Protein 3HUL (pdb70)

Nearest PDB structures (foldseek):
  3hul-assembly1_A-2  TM=1.004E+00  e=8.700E-62  Listeria monocytogenes
  3hul-assembly1_B-2  TM=9.872E-01  e=1.565E-53  Listeria monocytogenes
  5wat-assembly1_B  TM=7.865E-01  e=7.030E-22  Corynebacterium glutamicum
  5wat-assembly1_A-4  TM=7.551E-01  e=1.641E-21  Corynebacterium glutamicum
  5was-assembly1_A-2  TM=7.343E-01  e=7.315E-13  Corynebacterium glutamicum

Foldseek 3Di:
DKKKKWFWKFFCQFLLVLFKMFTWPWIKMKDWADFDPFAAEDDDLDDPQDGGCVHLLNVLLCVVPVPFGYTYMYIDGPPRPQALGCPSLRSNLNSVVVNCVRVVVPDDLQVSQFSSCVVVVGRHGNNCRSQFGMKGWDDDPPHIDIDHDHQDFKKKKFGADHAPDDDDDPPVLVVVSVVLVVVLVVCRVVVNLLSNQVSSAHHSVGDCVVCQVVLCVQLVVVPWRHWAARHVRDMIMITGDPVCQVVSLVSVVVVVDRGDIDMMGGTGHHMDIDDDD/DKKKKWFWKFFCLFLLALFKMFTKPWIKMKDWADFDPFAAEDEPQDRGCVRLLNVLLCVVVVPFGHTYMYIDGPDDPQFLGCPSLRSNLNSLVVNCPRVVVPDDLLRSLFSSCVVVVGSHGNNCQSAFGMKGWDDDVPDIDIDHDHFDDWKKKKWTADHDPDDDDDPPVLVVVSVVLVVQLVVCRVVVNLLSNQVSSVVRSVPCQVVLQVQQVVVAWSHWAAGHVRDMIMITGHPVCQVVSLVSVVVVPHHTDIDIMDGTRGHMDMDDD

B-factor: mean 37.07, std 10.97, range [13.6, 67.03]

CATH classification: 3.30.230.10 (+1 more: 3.30.70.890)

Radius of gyration: 27.17 Å; Cα contacts (8 Å, |Δi|>4): 1366; chains: 2; bounding box: 41×70×99 Å

Secondary structure (DSSP, 8-state):
-EEEEEEEEEES-TT-TTTEEEEEEEEEEEEEEEE-SS-EEE----TT--SSTTSHHHHHHHHH-TTPPPEEEEEEE-S-TTSSSSHHHHHHHHHHHHHHHHTT----HHHHHHHHHHHHS-STTHHHHHH-SEEEEEEETTEEEEEEE----EEEEEE-PPP----EEEHHHHHHHHHHHHHHHHHHTTT-HHHHHHHHT-----TTGGGHHHHHHHHHTTT--EEEE-TTSS-EEEEE-GGGHHHHHHHHHTT--SSEEEEEEB-----EEEE--/-EEEEEEEEEE-TGGGTTTEEEEEEEEEEEEEEEE-SS-EEE----SSTTSHHHHHHHHH-TTPPPEEEEEEE-SPTTSSS-HHHHHHHHHHHHHHHHTT----HHHHHHHHHHHHS-STTHHHHHH-SEEEEEEETTEEEEEEE-PPS-EEEEEE-PPP----EEEHHHHHHHHHHHHHHHHHHHTT-HHHHHHHHT------HHHHHHHHHHHT-SEEEESTTSS-EEEEE-GGGHHHHHHHHHTT--S-EEEEE-B--S--EEEE-

Structure (mmCIF, N/CA/C/O backbone):
data_3HUL
#
_entry.id   3HUL
#
_cell.length_a   100.488
_cell.length_b   61.912
_cell.length_c   96.358
_cell.angle_alpha   90.000
_cell.angle_beta   90.000
_cell.angle_gamma   90.000
#
_symmetry.space_group_name_H-M   'P 21 21 2'
#
loop_
_entity.id
_entity.type
_entity.pdbx_description
1 polymer 'Homoserine kinase'
2 non-polymer 'SULFATE ION'
3 water water
#
loop_
_atom_site.group_PDB
_atom_site.id
_atom_site.type_symbol
_atom_site.label_atom_id
_atom_site.label_alt_id
_atom_site.label_comp_id
_atom_site.label_asym_id
_atom_site.label_entity_id
_atom_site.label_seq_id
_atom_site.pdbx_PDB_ins_code
_atom_site.Cartn_x
_atom_site.Cartn_y
_atom_site.Cartn_z
_atom_site.occupancy
_atom_site.B_iso_or_equiv
_atom_site.auth_seq_id
_atom_site.auth_comp_id
_atom_site.auth_asym_id
_atom_site.auth_atom_id
_atom_site.pdbx_PDB_model_num
ATOM 1 N N . SER A 1 2 ? 101.706 8.963 110.234 1.00 42.42 0 SER A N 1
ATOM 2 C CA . SER A 1 2 ? 100.519 8.130 110.609 1.00 42.08 0 SER A CA 1
ATOM 3 C C . SER A 1 2 ? 99.978 7.410 109.373 1.00 41.78 0 SER A C 1
ATOM 4 O O . SER A 1 2 ? 100.347 7.755 108.255 1.00 42.27 0 SER A O 1
ATOM 7 N N . LEU A 1 3 ? 99.115 6.419 109.567 1.00 40.87 1 LEU A N 1
ATOM 8 C CA . LEU A 1 3 ? 98.495 5.732 108.442 1.00 40.64 1 LEU A CA 1
ATOM 9 C C . LEU A 1 3 ? 97.597 6.680 107.651 1.00 40.02 1 LEU A C 1
ATOM 10 O O . LEU A 1 3 ? 96.741 7.371 108.215 1.00 39.96 1 LEU A O 1
ATOM 15 N N . ARG A 1 4 ? 97.836 6.728 106.344 1.00 39.27 2 ARG A N 1
ATOM 16 C CA . ARG A 1 4 ? 97.122 7.621 105.437 1.00 38.77 2 ARG A CA 1
ATOM 17 C C . ARG A 1 4 ? 96.553 6.852 104.250 1.00 37.39 2 ARG A C 1
ATOM 18 O O . ARG A 1 4 ? 97.146 5.886 103.770 1.00 37.28 2 ARG A O 1
ATOM 26 N N . ILE A 1 5 ? 95.406 7.309 103.767 1.00 35.70 3 ILE A N 1
ATOM 27 C CA . ILE A 1 5 ? 94.758 6.721 102.607 1.00 33.50 3 ILE A CA 1
ATOM 28 C C . ILE A 1 5 ? 94.447 7.891 101.720 1.00 32.18 3 ILE A C 1
ATOM 29 O O . ILE A 1 5 ? 93.848 8.848 102.168 1.00 31.51 3 ILE A O 1
ATOM 34 N N . ARG A 1 6 ? 94.884 7.816 100.464 1.00 31.13 4 ARG A N 1
ATOM 35 C CA . ARG A 1 6 ? 94.609 8.856 99.475 1.00 29.59 4 ARG A CA 1
ATOM 36 C C . ARG A 1 6 ? 93.952 8.232 98.246 1.00 28.39 4 ARG A C 1
ATOM 37 O O . ARG A 1 6 ? 94.383 7.182 97.790 1.00 27.78 4 ARG A O 1
ATOM 45 N N . VAL A 1 7 ? 92.893 8.871 97.738 1.00 27.21 5 VAL A N 1
ATOM 46 C CA . VAL A 1 7 ? 92.118 8.357 96.600 1.00 25.32 5 VAL A CA 1
ATOM 47 C C . VAL A 1 7 ? 91.835 9.516 95.674 1.00 24.56 5 VAL A C 1
ATOM 48 O O . VAL A 1 7 ? 91.389 10.566 96.144 1.00 24.68 5 VAL A O 1
ATOM 52 N N . PRO A 1 8 ? 92.089 9.336 94.353 1.00 23.26 6 PRO A N 1
ATOM 53 C CA . PRO A 1 8 ? 91.884 10.421 93.415 1.00 22.74 6 PRO A CA 1
ATOM 54 C C . PRO A 1 8 ? 90.446 10.587 92.871 1.00 23.07 6 PRO A C 1
ATOM 55 O O . PRO A 1 8 ? 89.651 9.633 92.854 1.00 22.08 6 PRO A O 1
ATOM 59 N N . ALA A 1 9 ? 90.146 11.816 92.442 1.00 22.63 7 ALA A N 1
ATOM 60 C CA . ALA A 1 9 ? 88.974 12.143 91.672 1.00 23.34 7 ALA A CA 1
ATOM 61 C C . ALA A 1 9 ? 89.033 11.432 90.325 1.00 23.37 7 ALA A C 1
ATOM 62 O O . ALA A 1 9 ? 90.116 11.057 89.856 1.00 24.66 7 ALA A O 1
ATOM 64 N N . THR A 1 10 ? 87.872 11.254 89.709 1.00 23.11 8 THR A N 1
ATOM 65 C CA . THR A 1 10 ? 87.746 10.569 88.420 1.00 22.82 8 THR A CA 1
ATOM 66 C C . THR A 1 10 ? 86.629 11.198 87.628 1.00 23.03 8 THR A C 1
ATOM 67 O O . THR A 1 10 ? 85.631 11.668 88.193 1.00 23.48 8 THR A O 1
ATOM 71 N N . THR A 1 11 ? 86.785 11.206 86.310 1.00 23.75 9 THR A N 1
ATOM 72 C CA . THR A 1 11 ? 85.714 11.635 85.421 1.00 23.34 9 THR A CA 1
ATOM 73 C C . THR A 1 11 ? 85.318 10.440 84.592 1.00 24.40 9 THR A C 1
ATOM 74 O O . THR A 1 11 ? 86.160 9.825 83.936 1.00 24.05 9 THR A O 1
ATOM 78 N N . ALA A 1 12 ? 84.037 10.105 84.647 1.00 25.65 10 ALA A N 1
ATOM 79 C CA . ALA A 1 12 ? 83.540 8.892 84.039 1.00 27.00 10 ALA A CA 1
ATOM 80 C C . ALA A 1 12 ? 82.672 9.240 82.834 1.00 27.52 10 ALA A C 1
ATOM 81 O O . ALA A 1 12 ? 82.419 10.413 82.574 1.00 26.38 10 ALA A O 1
ATOM 83 N N . ASN A 1 13 ? 82.238 8.217 82.099 1.00 29.15 11 ASN A N 1
ATOM 84 C CA . ASN A 1 13 ? 81.307 8.405 80.997 1.00 31.40 11 ASN A CA 1
ATOM 85 C C . ASN A 1 13 ? 81.997 9.259 79.932 1.00 31.44 11 ASN A C 1
ATOM 86 O O . ASN A 1 13 ? 81.389 10.160 79.350 1.00 31.52 11 ASN A O 1
ATOM 91 N N . LEU A 1 14 ? 83.283 8.974 79.718 1.00 31.69 12 LEU A N 1
ATOM 92 C CA . LEU A 1 14 ? 84.103 9.650 78.716 1.00 32.58 12 LEU A CA 1
ATOM 93 C C . LEU A 1 14 ? 83.544 9.392 77.327 1.00 32.62 12 LEU A C 1
ATOM 94 O O . LEU A 1 14 ? 83.551 8.254 76.852 1.00 33.16 12 LEU A O 1
ATOM 99 N N . GLY A 1 15 ? 83.047 10.449 76.689 1.00 31.71 13 GLY A N 1
ATOM 100 C CA . GLY A 1 15 ? 82.349 10.327 75.422 1.00 30.90 13 GLY A CA 1
ATOM 101 C C . GLY A 1 15 ? 81.162 9.374 75.489 1.00 30.41 13 GLY A C 1
ATOM 102 O O . GLY A 1 15 ? 80.437 9.343 76.490 1.00 29.41 13 GLY A O 1
ATOM 103 N N . PRO A 1 16 ? 80.980 8.555 74.433 1.00 29.83 14 PRO A N 1
ATOM 104 C CA . PRO A 1 16 ? 79.945 7.565 74.511 1.00 29.43 14 PRO A CA 1
ATOM 105 C C . PRO A 1 16 ? 80.417 6.318 75.252 1.00 29.28 14 PRO A C 1
ATOM 106 O O . PRO A 1 16 ? 79.732 5.299 75.201 1.00 30.35 14 PRO A O 1
ATOM 110 N N . GLY A 1 17 ? 81.532 6.403 75.985 1.00 28.51 15 GLY A N 1
ATOM 111 C CA . GLY A 1 17 ? 81.949 5.304 76.877 1.00 28.55 15 GLY A CA 1
ATOM 112 C C . GLY A 1 17 ? 81.112 5.191 78.151 1.00 29.28 15 GLY A C 1
ATOM 113 O O . GLY A 1 17 ? 81.643 5.078 79.265 1.00 28.02 15 GLY A O 1
ATOM 114 N N . PHE A 1 18 ? 79.785 5.201 77.972 1.00 30.01 16 PHE A N 1
ATOM 115 C CA . PHE A 1 18 ? 78.835 5.174 79.076 1.00 29.82 16 PHE A CA 1
ATOM 116 C C . PHE A 1 18 ? 79.006 3.964 79.979 1.00 29.70 16 PHE A C 1
ATOM 117 O O . PHE A 1 18 ? 79.032 2.820 79.501 1.00 30.06 16 PHE A O 1
ATOM 125 N N . ASP A 1 19 ? 79.139 4.212 81.285 1.00 28.55 17 ASP A N 1
ATOM 126 C CA . ASP A 1 19 ? 79.409 3.139 82.252 1.00 28.25 17 ASP A CA 1
ATOM 127 C C . ASP A 1 19 ? 80.647 2.278 81.872 1.00 27.67 17 ASP A C 1
ATOM 128 O O . ASP A 1 19 ? 80.740 1.082 82.226 1.00 27.57 17 ASP A O 1
ATOM 133 N N . SER A 1 20 ? 81.595 2.885 81.160 1.00 26.16 18 SER A N 1
ATOM 134 C CA . SER A 1 20 ? 82.715 2.133 80.640 1.00 25.38 18 SER A CA 1
ATOM 135 C C . SER A 1 20 ? 84.072 2.815 80.801 1.00 24.85 18 SER A C 1
ATOM 136 O O . SER A 1 20 ? 85.000 2.228 81.377 1.00 24.19 18 SER A O 1
ATOM 139 N N . CYS A 1 21 ? 84.200 4.029 80.268 1.00 23.42 19 CYS A N 1
ATOM 140 C CA . CYS A 1 21 ? 85.484 4.714 80.261 1.00 23.77 19 CYS A CA 1
ATOM 141 C C . CYS A 1 21 ? 85.553 5.803 81.338 1.00 22.93 19 CYS A C 1
ATOM 142 O O . CYS A 1 21 ? 84.608 6.593 81.528 1.00 22.06 19 CYS A O 1
ATOM 145 N N . GLY A 1 22 ? 86.692 5.861 82.013 1.00 22.18 20 GLY A N 1
ATOM 146 C CA . GLY A 1 22 ? 86.899 6.862 83.033 1.00 21.60 20 GLY A CA 1
ATOM 147 C C . GLY A 1 22 ? 88.366 7.073 83.282 1.00 21.59 20 GLY A C 1
ATOM 148 O O . GLY A 1 22 ? 89.200 6.244 82.894 1.00 21.33 20 GLY A O 1
ATOM 149 N N . LEU A 1 23 ? 88.671 8.150 83.993 1.00 21.15 21 LEU A N 1
ATOM 150 C CA . LEU A 1 23 ? 90.013 8.716 84.015 1.00 22.71 21 LEU A CA 1
ATOM 151 C C . LEU A 1 23 ? 90.230 9.358 85.376 1.00 22.11 21 LEU A C 1
ATOM 152 O O . LEU A 1 23 ? 89.383 10.148 85.817 1.00 22.75 21 LEU A O 1
ATOM 157 N N . ALA A 1 24 ? 91.328 8.993 86.042 1.00 21.70 22 ALA A N 1
ATOM 158 C CA . ALA A 1 24 ? 91.670 9.537 87.354 1.00 22.18 22 ALA A CA 1
ATOM 159 C C . ALA A 1 24 ? 92.299 10.905 87.179 1.00 22.66 22 ALA A C 1
ATOM 160 O O . ALA A 1 24 ? 93.013 11.131 86.211 1.00 22.89 22 ALA A O 1
ATOM 162 N N . LEU A 1 25 ? 92.037 11.796 88.130 1.00 23.16 23 LEU A N 1
ATOM 163 C CA . LEU A 1 25 ? 92.452 13.206 88.057 1.00 24.01 23 LEU A CA 1
ATOM 164 C C . LEU A 1 25 ? 93.155 13.671 89.342 1.00 24.63 23 LEU A C 1
ATOM 165 O O . LEU A 1 25 ? 92.982 13.060 90.394 1.00 24.46 23 LEU A O 1
ATOM 170 N N . THR A 1 26 ? 93.944 14.745 89.243 1.00 25.50 24 THR A N 1
ATOM 171 C CA . THR A 1 26 ? 94.752 15.229 90.367 1.00 26.14 24 THR A CA 1
ATOM 172 C C . THR A 1 26 ? 93.935 16.074 91.370 1.00 27.34 24 THR A C 1
ATOM 173 O O . THR A 1 26 ? 94.241 17.240 91.598 1.00 28.50 24 THR A O 1
ATOM 177 N N . LEU A 1 27 ? 92.864 15.497 91.917 1.00 28.09 25 LEU A N 1
ATOM 178 C CA . LEU A 1 27 ? 92.198 16.044 93.103 1.00 28.80 25 LEU A CA 1
ATOM 179 C C . LEU A 1 27 ? 92.036 14.841 94.004 1.00 28.41 25 LEU A C 1
ATOM 180 O O . LEU A 1 27 ? 91.911 13.722 93.495 1.00 28.01 25 LEU A O 1
ATOM 185 N N . TYR A 1 28 ? 92.079 15.058 95.312 1.00 28.30 26 TYR A N 1
ATOM 186 C CA . TYR A 1 28 ? 92.216 13.947 96.264 1.00 29.63 26 TYR A CA 1
ATOM 187 C C . TYR A 1 28 ? 91.291 13.978 97.454 1.00 29.92 26 TYR A C 1
ATOM 188 O O . TYR A 1 28 ? 90.927 15.037 97.949 1.00 30.49 26 TYR A O 1
ATOM 197 N N . LEU A 1 29 ? 90.901 12.780 97.858 1.00 30.98 27 LEU A N 1
ATOM 198 C CA . LEU A 1 29 ? 90.291 12.513 99.129 1.00 32.28 27 LEU A CA 1
ATOM 199 C C . LEU A 1 29 ? 91.416 11.885 99.906 1.00 33.01 27 LEU A C 1
ATOM 200 O O . LEU A 1 29 ? 91.980 10.863 99.478 1.00 32.95 27 LEU A O 1
ATOM 205 N N . THR A 1 30 ? 91.786 12.546 101.005 1.00 34.07 28 THR A N 1
ATOM 206 C CA . THR A 1 30 ? 92.840 12.083 101.900 1.00 35.70 28 THR A CA 1
ATOM 207 C C . THR A 1 30 ? 92.317 11.784 103.320 1.00 36.66 28 THR A C 1
ATOM 208 O O . THR A 1 30 ? 91.785 12.672 104.003 1.00 36.26 28 THR A O 1
ATOM 212 N N . LEU A 1 31 ? 92.498 10.541 103.752 1.00 37.52 29 LEU A N 1
ATOM 213 C CA . LEU A 1 31 ? 92.189 10.139 105.123 1.00 39.43 29 LEU A CA 1
ATOM 214 C C . LEU A 1 31 ? 93.444 9.945 105.950 1.00 40.62 29 LEU A C 1
ATOM 215 O O . LEU A 1 31 ? 94.404 9.312 105.496 1.00 40.87 29 LEU A O 1
ATOM 220 N N . ASP A 1 32 ? 93.405 10.457 107.179 1.00 42.27 30 ASP A N 1
ATOM 221 C CA . ASP A 1 32 ? 94.473 10.284 108.171 1.00 43.58 30 ASP A CA 1
ATOM 222 C C . ASP A 1 32 ? 93.877 9.497 109.350 1.00 43.81 30 ASP A C 1
ATOM 223 O O . ASP A 1 32 ? 93.074 10.035 110.104 1.00 43.95 30 ASP A O 1
ATOM 228 N N . ILE A 1 33 ? 94.254 8.226 109.486 1.00 44.34 31 ILE A N 1
ATOM 229 C CA . ILE A 1 33 ? 93.668 7.323 110.484 1.00 45.23 31 ILE A CA 1
ATOM 230 C C . ILE A 1 33 ? 94.312 7.414 111.876 1.00 46.20 31 ILE A C 1
ATOM 231 O O . ILE A 1 33 ? 95.520 7.147 112.047 1.00 45.92 31 ILE A O 1
ATOM 236 N N . GLY A 1 34 ? 93.490 7.786 112.860 1.00 47.10 32 GLY A N 1
ATOM 237 C CA . GLY A 1 34 ? 93.941 7.958 114.250 1.00 47.99 32 GLY A CA 1
ATOM 238 C C . GLY A 1 34 ? 93.672 6.780 115.177 1.00 48.70 32 GLY A C 1
ATOM 239 O O . GLY A 1 34 ? 93.488 5.635 114.734 1.00 48.48 32 GLY A O 1
ATOM 240 N N . ALA A 1 35 ? 93.632 7.077 116.475 1.00 49.46 33 ALA A N 1
ATOM 241 C CA . ALA A 1 35 ? 93.543 6.050 117.515 1.00 50.08 33 ALA A CA 1
ATOM 242 C C . ALA A 1 35 ? 92.218 5.287 117.508 1.00 50.29 33 ALA A C 1
ATOM 243 O O . ALA A 1 35 ? 91.188 5.826 117.113 1.00 50.27 33 ALA A O 1
ATOM 245 N N . GLU A 1 36 ? 92.270 4.030 117.950 1.00 51.00 34 GLU A N 1
ATOM 246 C CA . GLU A 1 36 ? 91.083 3.225 118.202 1.00 51.96 34 GLU A CA 1
ATOM 247 C C . GLU A 1 36 ? 90.220 3.973 119.227 1.00 52.33 34 GLU A C 1
ATOM 248 O O . GLU A 1 36 ? 90.748 4.769 120.007 1.00 52.35 34 GLU A O 1
ATOM 254 N N . ALA A 1 37 ? 88.902 3.759 119.197 1.00 52.80 35 ALA A N 1
ATOM 255 C CA . ALA A 1 37 ? 87.970 4.533 120.045 1.00 53.13 35 ALA A CA 1
ATOM 256 C C . ALA A 1 37 ? 86.613 3.864 120.300 1.00 53.33 35 ALA A C 1
ATOM 257 O O . ALA A 1 37 ? 86.354 2.745 119.823 1.00 53.10 35 ALA A O 1
ATOM 259 N N . ASP A 1 38 ? 85.765 4.562 121.067 1.00 53.52 36 ASP A N 1
ATOM 260 C CA . ASP A 1 38 ? 84.438 4.065 121.466 1.00 53.65 36 ASP A CA 1
ATOM 261 C C . ASP A 1 38 ? 83.481 4.014 120.284 1.00 52.83 36 ASP A C 1
ATOM 262 O O . ASP A 1 38 ? 82.562 3.193 120.243 1.00 52.35 36 ASP A O 1
ATOM 267 N N . SER A 1 39 ? 83.714 4.919 119.338 1.00 52.38 37 SER A N 1
ATOM 268 C CA . SER A 1 39 ? 82.887 5.070 118.142 1.00 51.68 37 SER A CA 1
ATOM 269 C C . SER A 1 39 ? 83.680 5.802 117.057 1.00 50.83 37 SER A C 1
ATOM 270 O O . SER A 1 39 ? 84.753 6.358 117.314 1.00 50.53 37 SER A O 1
ATOM 273 N N . TRP A 1 40 ? 83.131 5.798 115.844 1.00 49.95 38 TRP A N 1
ATOM 274 C CA . TRP A 1 40 ? 83.760 6.430 114.702 1.00 48.48 38 TRP A CA 1
ATOM 275 C C . TRP A 1 40 ? 83.539 7.927 114.739 1.00 48.79 38 TRP A C 1
ATOM 276 O O . TRP A 1 40 ? 82.441 8.380 114.995 1.00 48.79 38 TRP A O 1
ATOM 287 N N . TYR A 1 41 ? 84.592 8.694 114.496 1.00 49.43 39 TYR A N 1
ATOM 288 C CA . TYR A 1 41 ? 84.445 10.111 114.195 1.00 50.08 39 TYR A CA 1
ATOM 289 C C . TYR A 1 41 ? 85.378 10.458 113.046 1.00 50.91 39 TYR A C 1
ATOM 290 O O . TYR A 1 41 ? 86.509 9.968 112.991 1.00 50.98 39 TYR A O 1
ATOM 299 N N . ILE A 1 42 ? 84.896 11.294 112.128 1.00 51.56 40 ILE A N 1
ATOM 300 C CA . ILE A 1 42 ? 85.740 11.878 111.094 1.00 51.98 40 ILE A CA 1
ATOM 301 C C . ILE A 1 42 ? 85.740 13.372 111.292 1.00 52.68 40 ILE A C 1
ATOM 302 O O . ILE A 1 42 ? 84.686 14.003 111.227 1.00 53.01 40 ILE A O 1
ATOM 307 N N . GLU A 1 43 ? 86.917 13.941 111.524 1.00 53.48 41 GLU A N 1
ATOM 308 C CA . GLU A 1 43 ? 87.061 15.383 111.538 1.00 54.48 41 GLU A CA 1
ATOM 309 C C . GLU A 1 43 ? 87.201 15.849 110.104 1.00 54.64 41 GLU A C 1
ATOM 310 O O . GLU A 1 43 ? 87.982 15.273 109.335 1.00 54.52 41 GLU A O 1
ATOM 316 N N . HIS A 1 44 ? 86.436 16.879 109.749 1.00 54.95 42 HIS A N 1
ATOM 317 C CA . HIS A 1 44 ? 86.499 17.493 108.427 1.00 55.43 42 HIS A CA 1
ATOM 318 C C . HIS A 1 44 ? 85.752 18.807 108.394 1.00 56.40 42 HIS A C 1
ATOM 319 O O . HIS A 1 44 ? 84.888 19.051 109.235 1.00 56.50 42 HIS A O 1
ATOM 326 N N . ASN A 1 45 ? 86.078 19.632 107.403 1.00 57.41 43 ASN A N 1
ATOM 327 C CA . ASN A 1 45 ? 85.343 20.864 107.129 1.00 58.89 43 ASN A CA 1
ATOM 328 C C . ASN A 1 45 ? 84.833 20.931 105.672 1.00 59.33 43 ASN A C 1
ATOM 329 O O . ASN A 1 45 ? 84.910 21.977 105.028 1.00 59.22 43 ASN A O 1
ATOM 334 N N . ILE A 1 46 ? 84.307 19.814 105.162 1.00 59.96 44 ILE A N 1
ATOM 335 C CA . ILE A 1 46 ? 83.858 19.738 103.754 1.00 60.60 44 ILE A CA 1
ATOM 336 C C . ILE A 1 46 ? 82.518 20.460 103.524 1.00 60.90 44 ILE A C 1
ATOM 337 O O . ILE A 1 46 ? 82.212 20.876 102.397 1.00 61.07 44 ILE A O 1
ATOM 342 N N . GLY A 1 47 ? 81.732 20.615 104.591 1.00 60.75 45 GLY A N 1
ATOM 343 C CA . GLY A 1 47 ? 80.448 21.299 104.498 1.00 60.61 45 GLY A CA 1
ATOM 344 C C . GLY A 1 47 ? 79.355 20.367 104.021 1.00 60.47 45 GLY A C 1
ATOM 345 O O . GLY A 1 47 ? 79.519 19.146 104.034 1.00 60.63 45 GLY A O 1
ATOM 346 N N . GLY A 1 48 ? 78.227 20.946 103.616 1.00 60.23 46 GLY A N 1
ATOM 347 C CA . GLY A 1 48 ? 77.086 20.168 103.140 1.00 59.50 46 GLY A CA 1
ATOM 348 C C . GLY A 1 48 ? 76.595 19.199 104.197 1.00 58.94 46 GLY A C 1
ATOM 349 O O . GLY A 1 48 ? 76.859 19.367 105.400 1.00 59.34 46 GLY A O 1
ATOM 350 N N . GLY A 1 49 ? 75.884 18.173 103.755 1.00 58.02 47 GLY A N 1
ATOM 351 C CA . GLY A 1 49 ? 75.386 17.175 104.682 1.00 56.95 47 GLY A CA 1
ATOM 352 C C . GLY A 1 49 ? 76.297 15.971 104.775 1.00 55.96 47 GLY A C 1
ATOM 353 O O . GLY A 1 49 ? 75.802 14.840 104.835 1.00 56.45 47 GLY A O 1
ATOM 354 N N . ILE A 1 50 ? 77.615 16.204 104.775 1.00 54.53 48 ILE A N 1
ATOM 355 C CA . ILE A 1 50 ? 78.610 15.118 104.900 1.00 53.31 48 ILE A CA 1
ATOM 356 C C . ILE A 1 50 ? 78.836 14.742 106.381 1.00 52.42 48 ILE A C 1
ATOM 357 O O . ILE A 1 50 ? 79.530 15.464 107.101 1.00 52.29 48 ILE A O 1
ATOM 362 N N . PRO A 1 51 ? 78.266 13.607 106.829 1.00 51.55 49 PRO A N 1
ATOM 363 C CA . PRO A 1 51 ? 78.271 13.247 108.255 1.00 51.05 49 PRO A CA 1
ATOM 364 C C . PRO A 1 51 ? 79.678 13.001 108.816 1.00 50.71 49 PRO A C 1
ATOM 365 O O . PRO A 1 51 ? 80.629 12.779 108.045 1.00 50.26 49 PRO A O 1
ATOM 369 N N . HIS A 1 52 ? 79.798 13.055 110.147 1.00 49.95 50 HIS A N 1
ATOM 370 C CA . HIS A 1 52 ? 81.072 12.881 110.833 1.00 49.54 50 HIS A CA 1
ATOM 371 C C . HIS A 1 52 ? 81.107 11.572 111.619 1.00 49.60 50 HIS A C 1
ATOM 372 O O . HIS A 1 52 ? 82.027 11.337 112.410 1.00 49.72 50 HIS A O 1
ATOM 379 N N . ASP A 1 53 ? 80.119 10.715 111.401 1.00 49.37 51 ASP A N 1
ATOM 380 C CA . ASP A 1 53 ? 80.003 9.506 112.193 1.00 49.41 51 ASP A CA 1
ATOM 381 C C . ASP A 1 53 ? 79.868 8.280 111.308 1.00 49.02 51 ASP A C 1
ATOM 382 O O . ASP A 1 53 ? 80.090 8.353 110.102 1.00 49.45 51 ASP A O 1
ATOM 387 N N . GLU A 1 54 ? 79.459 7.169 111.907 1.00 48.50 52 GLU A N 1
ATOM 388 C CA . GLU A 1 54 ? 79.325 5.897 111.209 1.00 48.34 52 GLU A CA 1
ATOM 389 C C . GLU A 1 54 ? 78.441 5.915 109.950 1.00 47.44 52 GLU A C 1
ATOM 390 O O . GLU A 1 54 ? 78.426 4.930 109.206 1.00 47.36 52 GLU A O 1
ATOM 396 N N . THR A 1 55 ? 77.691 6.997 109.734 1.00 46.56 53 THR A N 1
ATOM 397 C CA . THR A 1 55 ? 76.789 7.086 108.573 1.00 45.59 53 THR A CA 1
ATOM 398 C C . THR A 1 55 ? 77.488 7.683 107.349 1.00 44.66 53 THR A C 1
ATOM 399 O O . THR A 1 55 ? 77.026 7.500 106.221 1.00 44.85 53 THR A O 1
ATOM 403 N N . ASN A 1 56 ? 78.606 8.379 107.570 1.00 42.91 54 ASN A N 1
ATOM 404 C CA . ASN A 1 56 ? 79.485 8.748 106.471 1.00 40.82 54 ASN A CA 1
ATOM 405 C C . ASN A 1 56 ? 79.741 7.541 105.574 1.00 39.63 54 ASN A C 1
ATOM 406 O O . ASN A 1 56 ? 80.002 6.425 106.063 1.00 39.41 54 ASN A O 1
ATOM 411 N N . VAL A 1 57 ? 79.645 7.782 104.264 1.00 37.99 55 VAL A N 1
ATOM 412 C CA . VAL A 1 57 ? 79.803 6.756 103.226 1.00 37.12 55 VAL A CA 1
ATOM 413 C C . VAL A 1 57 ? 81.055 5.871 103.436 1.00 36.09 55 VAL A C 1
ATOM 414 O O . VAL A 1 57 ? 80.976 4.637 103.382 1.00 35.47 55 VAL A O 1
ATOM 418 N N . ILE A 1 58 ? 82.189 6.517 103.705 1.00 35.85 56 ILE A N 1
ATOM 419 C CA . ILE A 1 58 ? 83.465 5.837 103.960 1.00 35.90 56 ILE A CA 1
ATOM 420 C C . ILE A 1 58 ? 83.330 4.776 105.042 1.00 36.39 56 ILE A C 1
ATOM 421 O O . ILE A 1 58 ? 83.695 3.616 104.842 1.00 36.43 56 ILE A O 1
ATOM 426 N N . ILE A 1 59 ? 82.764 5.171 106.177 1.00 37.04 57 ILE A N 1
ATOM 427 C CA . ILE A 1 59 ? 82.596 4.260 107.320 1.00 37.58 57 ILE A CA 1
ATOM 428 C C . ILE A 1 59 ? 81.569 3.148 107.066 1.00 37.24 57 ILE A C 1
ATOM 429 O O . ILE A 1 59 ? 81.850 1.969 107.347 1.00 37.74 57 ILE A O 1
ATOM 434 N N . GLU A 1 60 ? 80.401 3.488 106.506 1.00 37.29 58 GLU A N 1
ATOM 435 C CA . GLU A 1 60 ? 79.393 2.458 106.156 1.00 36.66 58 GLU A CA 1
ATOM 436 C C . GLU A 1 60 ? 79.972 1.460 105.178 1.00 35.86 58 GLU A C 1
ATOM 437 O O . GLU A 1 60 ? 79.693 0.243 105.267 1.00 35.94 58 GLU A O 1
ATOM 443 N N . THR A 1 61 ? 80.760 1.964 104.216 1.00 34.49 59 THR A N 1
ATOM 444 C CA . THR A 1 61 ? 81.386 1.072 103.246 1.00 32.96 59 THR A CA 1
ATOM 445 C C . THR A 1 61 ? 82.355 0.182 104.017 1.00 32.45 59 THR A C 1
ATOM 446 O O . THR A 1 61 ? 82.346 -1.030 103.857 1.00 31.80 59 THR A O 1
ATOM 450 N N . ALA A 1 62 ? 83.205 0.791 104.829 1.00 32.46 60 ALA A N 1
ATOM 451 C CA . ALA A 1 62 ? 84.173 0.012 105.615 1.00 33.90 60 ALA A CA 1
ATOM 452 C C . ALA A 1 62 ? 83.466 -1.078 106.446 1.00 34.38 60 ALA A C 1
ATOM 453 O O . ALA A 1 62 ? 83.801 -2.271 106.328 1.00 34.83 60 ALA A O 1
ATOM 455 N N . LEU A 1 63 ? 82.441 -0.689 107.212 1.00 35.11 61 LEU A N 1
ATOM 456 C CA . LEU A 1 63 ? 81.703 -1.668 108.057 1.00 36.04 61 LEU A CA 1
ATOM 457 C C . LEU A 1 63 ? 80.995 -2.742 107.265 1.00 36.79 61 LEU A C 1
ATOM 458 O O . LEU A 1 63 ? 80.780 -3.850 107.763 1.00 37.06 61 LEU A O 1
ATOM 463 N N . ASN A 1 64 ? 80.671 -2.442 106.013 1.00 37.97 62 ASN A N 1
ATOM 464 C CA . ASN A 1 64 ? 80.031 -3.429 105.150 1.00 38.53 62 ASN A CA 1
ATOM 465 C C . ASN A 1 64 ? 80.977 -4.533 104.735 1.00 38.82 62 ASN A C 1
ATOM 466 O O . ASN A 1 64 ? 80.537 -5.656 104.484 1.00 39.03 62 ASN A O 1
ATOM 471 N N . LEU A 1 65 ? 82.274 -4.221 104.638 1.00 39.26 63 LEU A N 1
ATOM 472 C CA . LEU A 1 65 ? 83.290 -5.252 104.344 1.00 39.45 63 LEU A CA 1
ATOM 473 C C . LEU A 1 65 ? 83.831 -5.897 105.615 1.00 39.38 63 LEU A C 1
ATOM 474 O O . LEU A 1 65 ? 84.240 -7.070 105.605 1.00 39.40 63 LEU A O 1
ATOM 479 N N . ALA A 1 66 ? 83.881 -5.109 106.688 1.00 39.12 64 ALA A N 1
ATOM 480 C CA . ALA A 1 66 ? 84.426 -5.572 107.962 1.00 39.61 64 ALA A CA 1
ATOM 481 C C . ALA A 1 66 ? 83.519 -5.097 109.105 1.00 39.49 64 ALA A C 1
ATOM 482 O O . ALA A 1 66 ? 83.772 -4.044 109.703 1.00 38.93 64 ALA A O 1
ATOM 484 N N . PRO A 1 67 ? 82.439 -5.862 109.383 1.00 39.60 65 PRO A N 1
ATOM 485 C CA . PRO A 1 67 ? 81.423 -5.424 110.346 1.00 40.78 65 PRO A CA 1
ATOM 486 C C . PRO A 1 67 ? 82.012 -5.310 111.745 1.00 41.64 65 PRO A C 1
ATOM 487 O O . PRO A 1 67 ? 81.655 -4.402 112.495 1.00 41.79 65 PRO A O 1
ATOM 491 N N . ASN A 1 68 ? 82.957 -6.200 112.036 1.00 42.70 66 ASN A N 1
ATOM 492 C CA . ASN A 1 68 ? 83.523 -6.373 113.362 1.00 44.30 66 ASN A CA 1
ATOM 493 C C . ASN A 1 68 ? 84.769 -5.515 113.611 1.00 44.55 66 ASN A C 1
ATOM 494 O O . ASN A 1 68 ? 85.448 -5.704 114.617 1.00 45.23 66 ASN A O 1
ATOM 499 N N . LEU A 1 69 ? 85.058 -4.581 112.698 1.00 44.45 67 LEU A N 1
ATOM 500 C CA . LEU A 1 69 ? 86.086 -3.546 112.902 1.00 44.30 67 LEU A CA 1
ATOM 501 C C . LEU A 1 69 ? 85.928 -2.803 114.229 1.00 44.77 67 LEU A C 1
ATOM 502 O O . LEU A 1 69 ? 84.807 -2.508 114.649 1.00 44.94 67 LEU A O 1
ATOM 507 N N . THR A 1 70 ? 87.059 -2.515 114.875 1.00 44.78 68 THR A N 1
ATOM 508 C CA . THR A 1 70 ? 87.133 -1.576 115.996 1.00 44.89 68 THR A CA 1
ATOM 509 C C . THR A 1 70 ? 87.088 -0.186 115.397 1.00 44.66 68 THR A C 1
ATOM 510 O O . THR A 1 70 ? 87.839 0.083 114.466 1.00 44.97 68 THR A O 1
ATOM 514 N N . PRO A 1 71 ? 86.218 0.699 115.924 1.00 44.83 69 PRO A N 1
ATOM 515 C CA . PRO A 1 71 ? 86.130 2.104 115.523 1.00 44.44 69 PRO A CA 1
ATOM 516 C C . PRO A 1 71 ? 87.427 2.870 115.667 1.00 44.18 69 PRO A C 1
ATOM 517 O O . PRO A 1 71 ? 88.298 2.475 116.423 1.00 44.40 69 PRO A O 1
ATOM 521 N N . HIS A 1 72 ? 87.528 3.974 114.933 1.00 44.17 70 HIS A N 1
ATOM 522 C CA . HIS A 1 72 ? 88.663 4.890 115.001 1.00 43.58 70 HIS A CA 1
ATOM 523 C C . HIS A 1 72 ? 88.176 6.316 114.850 1.00 43.86 70 HIS A C 1
ATOM 524 O O . HIS A 1 72 ? 87.063 6.535 114.393 1.00 43.64 70 HIS A O 1
ATOM 531 N N . HIS A 1 73 ? 89.013 7.266 115.254 1.00 44.76 71 HIS A N 1
ATOM 532 C CA . HIS A 1 73 ? 88.880 8.667 114.870 1.00 46.26 71 HIS A CA 1
ATOM 533 C C . HIS A 1 73 ? 89.726 8.846 113.613 1.00 46.46 71 HIS A C 1
ATOM 534 O O . HIS A 1 73 ? 90.752 8.174 113.460 1.00 46.53 71 HIS A O 1
ATOM 541 N N . LEU A 1 74 ? 89.299 9.743 112.724 1.00 46.59 72 LEU A N 1
ATOM 542 C CA . LEU A 1 74 ? 89.956 9.953 111.417 1.00 46.51 72 LEU A CA 1
ATOM 543 C C . LEU A 1 74 ? 89.926 11.420 111.091 1.00 46.04 72 LEU A C 1
ATOM 544 O O . LEU A 1 74 ? 89.078 12.142 111.602 1.00 46.37 72 LEU A O 1
ATOM 549 N N . VAL A 1 75 ? 90.863 11.856 110.256 1.00 45.69 73 VAL A N 1
ATOM 550 C CA . VAL A 1 75 ? 90.896 13.219 109.733 1.00 45.34 73 VAL A CA 1
ATOM 551 C C . VAL A 1 75 ? 90.840 13.128 108.209 1.00 45.30 73 VAL A C 1
ATOM 552 O O . VAL A 1 75 ? 91.576 12.340 107.607 1.00 45.13 73 VAL A O 1
ATOM 556 N N . MET A 1 76 ? 89.983 13.957 107.605 1.00 45.50 74 MET A N 1
ATOM 557 C CA . MET A 1 76 ? 89.673 13.918 106.171 1.00 45.25 74 MET A CA 1
ATOM 558 C C . MET A 1 76 ? 89.981 15.253 105.510 1.00 45.45 74 MET A C 1
ATOM 559 O O . MET A 1 76 ? 89.457 16.284 105.927 1.00 45.85 74 MET A O 1
ATOM 564 N N . THR A 1 77 ? 90.837 15.227 104.488 1.00 45.21 75 THR A N 1
ATOM 565 C CA . THR A 1 77 ? 91.032 16.354 103.573 1.00 45.09 75 THR A CA 1
ATOM 566 C C . THR A 1 77 ? 90.441 15.896 102.239 1.00 44.24 75 THR A C 1
ATOM 567 O O . THR A 1 77 ? 90.653 14.756 101.816 1.00 44.16 75 THR A O 1
ATOM 571 N N . CYS A 1 78 ? 89.677 16.764 101.593 1.00 43.39 76 CYS A N 1
ATOM 572 C CA . CYS A 1 78 ? 89.083 16.427 100.310 1.00 42.85 76 CYS A CA 1
ATOM 573 C C . CYS A 1 78 ? 88.829 17.673 99.507 1.00 42.45 76 CYS A C 1
ATOM 574 O O . CYS A 1 78 ? 87.997 18.499 99.883 1.00 42.32 76 CYS A O 1
ATOM 577 N N . ASP A 1 79 ? 89.561 17.806 98.402 1.00 41.93 77 ASP A N 1
ATOM 578 C CA . ASP A 1 79 ? 89.350 18.910 97.472 1.00 41.35 77 ASP A CA 1
ATOM 579 C C . ASP A 1 79 ? 88.633 18.468 96.188 1.00 40.42 77 ASP A C 1
ATOM 580 O O . ASP A 1 79 ? 88.625 19.183 95.193 1.00 40.66 77 ASP A O 1
ATOM 585 N N . ILE A 1 80 ? 88.031 17.282 96.241 1.00 39.35 78 ILE A N 1
ATOM 586 C CA . ILE A 1 80 ? 87.051 16.840 95.248 1.00 38.49 78 ILE A CA 1
ATOM 587 C C . ILE A 1 80 ? 85.672 17.328 95.717 1.00 38.37 78 ILE A C 1
ATOM 588 O O . ILE A 1 80 ? 85.114 16.761 96.650 1.00 38.68 78 ILE A O 1
ATOM 593 N N . PRO A 1 81 ? 85.110 18.364 95.069 1.00 38.04 79 PRO A N 1
ATOM 594 C CA . PRO A 1 81 ? 83.797 18.848 95.495 1.00 37.65 79 PRO A CA 1
ATOM 595 C C . PRO A 1 81 ? 82.728 17.768 95.363 1.00 37.61 79 PRO A C 1
ATOM 596 O O . PRO A 1 81 ? 82.687 17.064 94.330 1.00 37.65 79 PRO A O 1
ATOM 600 N N . PRO A 1 82 ? 81.882 17.619 96.407 1.00 37.07 80 PRO A N 1
ATOM 601 C CA . PRO A 1 82 ? 80.823 16.629 96.427 1.00 36.44 80 PRO A CA 1
ATOM 602 C C . PRO A 1 82 ? 79.804 16.913 95.351 1.00 36.38 80 PRO A C 1
ATOM 603 O O . PRO A 1 82 ? 79.546 18.091 95.022 1.00 36.81 80 PRO A O 1
ATOM 607 N N . ALA A 1 83 ? 79.235 15.832 94.820 1.00 35.38 81 ALA A N 1
ATOM 608 C CA . ALA A 1 83 ? 78.214 15.880 93.790 1.00 34.34 81 ALA A CA 1
ATOM 609 C C . ALA A 1 83 ? 78.531 16.871 92.653 1.00 33.49 81 ALA A C 1
ATOM 610 O O . ALA A 1 83 ? 77.661 17.603 92.192 1.00 32.71 81 ALA A O 1
ATOM 612 N N . ARG A 1 84 ? 79.774 16.864 92.173 1.00 33.08 82 ARG A N 1
ATOM 613 C CA . ARG A 1 84 ? 80.145 17.768 91.080 1.00 31.80 82 ARG A CA 1
ATOM 614 C C . ARG A 1 84 ? 80.557 17.071 89.765 1.00 31.14 82 ARG A C 1
ATOM 615 O O . ARG A 1 84 ? 80.979 17.731 88.823 1.00 30.53 82 ARG A O 1
ATOM 623 N N . GLY A 1 85 ? 80.389 15.751 89.695 1.00 30.59 83 GLY A N 1
ATOM 624 C CA . GLY A 1 85 ? 80.705 14.973 88.481 1.00 28.97 83 GLY A CA 1
ATOM 625 C C . GLY A 1 85 ? 82.173 14.549 88.399 1.00 28.39 83 GLY A C 1
ATOM 626 O O . GLY A 1 85 ? 82.634 14.079 87.348 1.00 27.89 83 GLY A O 1
ATOM 627 N N . LEU A 1 86 ? 82.898 14.722 89.503 1.00 26.98 84 LEU A N 1
ATOM 628 C CA . LEU A 1 86 ? 84.318 14.380 89.588 1.00 26.69 84 LEU A CA 1
ATOM 629 C C . LEU A 1 86 ? 84.623 13.188 90.511 1.00 26.22 84 LEU A C 1
ATOM 630 O O . LEU A 1 86 ? 85.753 13.008 90.949 1.00 25.84 84 LEU A O 1
ATOM 635 N N . GLY A 1 87 ? 83.621 12.352 90.767 1.00 25.71 85 GLY A N 1
ATOM 636 C CA . GLY A 1 87 ? 83.850 11.101 91.437 1.00 25.96 85 GLY A CA 1
ATOM 637 C C . GLY A 1 87 ? 84.171 11.253 92.914 1.00 27.35 85 GLY A C 1
ATOM 638 O O . GLY A 1 87 ? 85.006 10.518 93.450 1.00 26.07 85 GLY A O 1
ATOM 639 N N . SER A 1 88 ? 83.496 12.205 93.561 1.00 28.39 86 SER A N 1
ATOM 640 C CA . SER A 1 88 ? 83.579 12.404 95.001 1.00 30.46 86 SER A CA 1
ATOM 641 C C . SER A 1 88 ? 82.980 11.212 95.721 1.00 30.82 86 SER A C 1
ATOM 642 O O . SER A 1 88 ? 83.593 10.600 96.611 1.00 30.99 86 SER A O 1
ATOM 645 N N . SER A 1 89 ? 81.758 10.883 95.332 1.00 31.18 87 SER A N 1
ATOM 646 C CA . SER A 1 89 ? 81.089 9.734 95.895 1.00 31.18 87 SER A CA 1
ATOM 647 C C . SER A 1 89 ? 81.945 8.470 95.729 1.00 29.87 87 SER A C 1
ATOM 648 O O . SER A 1 89 ? 82.116 7.665 96.669 1.00 29.43 87 SER A O 1
ATOM 651 N N . SER A 1 90 ? 82.504 8.292 94.542 1.00 28.83 88 SER A N 1
ATOM 652 C CA . SER A 1 90 ? 83.208 7.042 94.263 1.00 28.03 88 SER A CA 1
ATOM 653 C C . SER A 1 90 ? 84.545 6.997 95.003 1.00 26.67 88 SER A C 1
ATOM 654 O O . SER A 1 90 ? 84.994 5.931 95.395 1.00 26.09 88 SER A O 1
ATOM 657 N N . ALA A 1 91 ? 85.172 8.154 95.197 1.00 25.65 89 ALA A N 1
ATOM 658 C CA . ALA A 1 91 ? 86.409 8.214 95.981 1.00 25.92 89 ALA A CA 1
ATOM 659 C C . ALA A 1 91 ? 86.178 7.806 97.454 1.00 26.41 89 ALA A C 1
ATOM 660 O O . ALA A 1 91 ? 87.045 7.119 98.060 1.00 25.98 89 ALA A O 1
ATOM 662 N N . ALA A 1 92 ? 85.011 8.188 97.998 1.00 25.38 90 ALA A N 1
ATOM 663 C CA . ALA A 1 92 ? 84.659 7.856 99.380 1.00 26.22 90 ALA A CA 1
ATOM 664 C C . ALA A 1 92 ? 84.441 6.354 99.538 1.00 26.32 90 ALA A C 1
ATOM 665 O O . ALA A 1 92 ? 84.940 5.750 100.501 1.00 27.78 90 ALA A O 1
ATOM 667 N N . VAL A 1 93 ? 83.749 5.738 98.581 1.00 25.80 91 VAL A N 1
ATOM 668 C CA . VAL A 1 93 ? 83.541 4.296 98.584 1.00 25.59 91 VAL A CA 1
ATOM 669 C C . VAL A 1 93 ? 84.891 3.542 98.519 1.00 26.07 91 VAL A C 1
ATOM 670 O O . VAL A 1 93 ? 85.173 2.667 99.335 1.00 25.97 91 VAL A O 1
ATOM 674 N N .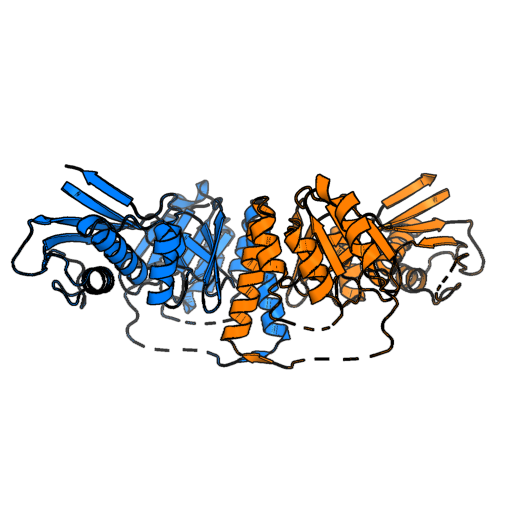 VAL A 1 94 ? 85.731 3.915 97.563 1.00 25.25 92 VAL A N 1
ATOM 675 C CA . VAL A 1 94 ? 87.082 3.349 97.476 1.00 24.99 92 VAL A CA 1
ATOM 676 C C . VAL A 1 94 ? 87.884 3.561 98.774 1.00 24.68 92 VAL A C 1
ATOM 677 O O . VAL A 1 94 ? 88.564 2.665 99.224 1.00 25.02 92 VAL A O 1
ATOM 681 N N . ALA A 1 95 ? 87.793 4.739 99.363 1.00 25.08 93 ALA A N 1
ATOM 682 C CA . ALA A 1 95 ? 88.468 5.016 100.632 1.00 26.28 93 ALA A CA 1
ATOM 683 C C . ALA A 1 95 ? 87.998 4.098 101.780 1.00 27.06 93 ALA A C 1
ATOM 684 O O . ALA A 1 95 ? 88.816 3.645 102.591 1.00 28.16 93 ALA A O 1
ATOM 686 N N . GLY A 1 96 ? 86.695 3.809 101.826 1.00 27.31 94 GLY A N 1
ATOM 687 C CA . GLY A 1 96 ? 86.136 2.895 102.811 1.00 28.13 94 GLY A CA 1
ATOM 688 C C . GLY A 1 96 ? 86.608 1.483 102.605 1.00 28.75 94 GLY A C 1
ATOM 689 O O . GLY A 1 96 ? 86.875 0.755 103.561 1.00 29.02 94 GLY A O 1
ATOM 690 N N . ILE A 1 97 ? 86.716 1.084 101.346 1.00 29.20 95 ILE A N 1
ATOM 691 C CA . ILE A 1 97 ? 87.283 -0.210 101.026 1.00 29.69 95 ILE A CA 1
ATOM 692 C C . ILE A 1 97 ? 88.737 -0.312 101.521 1.00 30.34 95 ILE A C 1
ATOM 693 O O . ILE A 1 97 ? 89.130 -1.325 102.111 1.00 30.02 95 ILE A O 1
ATOM 698 N N . GLU A 1 98 ? 89.519 0.744 101.305 1.00 30.79 96 GLU A N 1
ATOM 699 C CA . GLU A 1 98 ? 90.935 0.737 101.706 1.00 31.40 96 GLU A CA 1
ATOM 700 C C . GLU A 1 98 ? 91.046 0.721 103.231 1.00 31.69 96 GLU A C 1
ATOM 701 O O . GLU A 1 98 ? 91.910 0.045 103.791 1.00 31.05 96 GLU A O 1
ATOM 707 N N . LEU A 1 99 ? 90.168 1.474 103.894 1.00 32.19 97 LEU A N 1
ATOM 708 C CA . LEU A 1 99 ? 90.104 1.448 105.360 1.00 33.17 97 LEU A CA 1
ATOM 709 C C . LEU A 1 99 ? 89.890 0.023 105.905 1.00 33.22 97 LEU A C 1
ATOM 710 O O . LEU A 1 99 ? 90.678 -0.460 106.716 1.00 33.57 97 LEU A O 1
ATOM 715 N N . ALA A 1 100 ? 88.859 -0.656 105.418 1.00 33.20 98 ALA A N 1
ATOM 716 C CA . ALA A 1 100 ? 88.521 -1.978 105.902 1.00 33.42 98 ALA A CA 1
ATOM 717 C C . ALA A 1 100 ? 89.624 -2.970 105.574 1.00 34.08 98 ALA A C 1
ATOM 718 O O . ALA A 1 100 ? 89.985 -3.839 106.400 1.00 33.82 98 ALA A O 1
ATOM 720 N N . ASN A 1 101 ? 90.116 -2.874 104.338 1.00 33.48 99 ASN A N 1
ATOM 721 C CA . ASN A 1 101 ? 91.152 -3.752 103.872 1.00 32.93 99 ASN A CA 1
ATOM 722 C C . ASN A 1 101 ? 92.389 -3.611 104.740 1.00 33.67 99 ASN A C 1
ATOM 723 O O . ASN A 1 101 ? 93.063 -4.601 105.034 1.00 32.65 99 ASN A O 1
ATOM 728 N N . THR A 1 102 ? 92.698 -2.387 105.147 1.00 34.44 100 THR A N 1
ATOM 729 C CA . THR A 1 102 ? 93.875 -2.225 105.988 1.00 36.63 100 THR A CA 1
ATOM 730 C C . THR A 1 102 ? 93.594 -2.610 107.462 1.00 36.85 100 THR A C 1
ATOM 731 O O . THR A 1 102 ? 94.273 -3.487 108.000 1.00 37.45 100 THR A O 1
ATOM 735 N N . LEU A 1 103 ? 92.575 -2.023 108.082 1.00 37.14 101 LEU A N 1
ATOM 736 C CA . LEU A 1 103 ? 92.299 -2.309 109.504 1.00 37.14 101 LEU A CA 1
ATOM 737 C C . LEU A 1 103 ? 91.852 -3.731 109.817 1.00 37.13 101 LEU A C 1
ATOM 738 O O . LEU A 1 103 ? 92.061 -4.202 110.929 1.00 38.17 101 LEU A O 1
ATOM 743 N N . ALA A 1 104 ? 91.265 -4.436 108.858 1.00 37.10 102 ALA A N 1
ATOM 744 C CA . ALA A 1 104 ? 90.858 -5.834 109.085 1.00 36.63 102 ALA A CA 1
ATOM 745 C C . ALA A 1 104 ? 91.780 -6.801 108.363 1.00 36.61 102 ALA A C 1
ATOM 746 O O . ALA A 1 104 ? 91.548 -8.018 108.356 1.00 36.47 102 ALA A O 1
ATOM 748 N N . GLU A 1 105 ? 92.825 -6.252 107.744 1.00 36.70 103 GLU A N 1
ATOM 749 C CA . GLU A 1 105 ? 93.860 -7.053 107.111 1.00 36.53 103 GLU A CA 1
ATOM 750 C C . GLU A 1 105 ? 93.265 -8.044 106.117 1.00 36.39 103 GLU A C 1
ATOM 751 O O . GLU A 1 105 ? 93.565 -9.239 106.160 1.00 36.15 103 GLU A O 1
ATOM 757 N N . LEU A 1 106 ? 92.428 -7.552 105.207 1.00 36.34 104 LEU A N 1
ATOM 758 C CA . LEU A 1 106 ? 91.778 -8.434 104.221 1.00 36.11 104 LEU A CA 1
ATOM 759 C C . LEU A 1 106 ? 92.701 -8.802 103.069 1.00 36.08 104 LEU A C 1
ATOM 760 O O . LEU A 1 106 ? 92.511 -9.829 102.402 1.00 36.00 104 LEU A O 1
ATOM 765 N N . ASN A 1 107 ? 93.709 -7.967 102.833 1.00 35.77 105 ASN A N 1
ATOM 766 C CA . ASN A 1 107 ? 94.657 -8.209 101.762 1.00 35.64 105 ASN A CA 1
ATOM 767 C C . ASN A 1 107 ? 93.936 -8.472 100.414 1.00 35.05 105 ASN A C 1
ATOM 768 O O . ASN A 1 107 ? 94.264 -9.391 99.670 1.00 34.57 105 ASN A O 1
ATOM 773 N N . LEU A 1 108 ? 92.929 -7.661 100.117 1.00 34.58 106 LEU A N 1
ATOM 774 C CA . LEU A 1 108 ? 92.245 -7.744 98.827 1.00 34.52 106 LEU A CA 1
ATOM 775 C C . LEU A 1 108 ? 93.170 -7.308 97.708 1.00 34.35 106 LEU A C 1
ATOM 776 O O . LEU A 1 108 ? 93.990 -6.416 97.894 1.00 34.61 106 LEU A O 1
ATOM 781 N N . SER A 1 109 ? 93.076 -7.980 96.572 1.00 34.67 107 SER A N 1
ATOM 782 C CA . SER A 1 109 ? 93.746 -7.536 95.361 1.00 34.97 107 SER A CA 1
ATOM 783 C C . SER A 1 109 ? 93.044 -6.290 94.785 1.00 35.32 107 SER A C 1
ATOM 784 O O . SER A 1 109 ? 91.856 -6.028 95.077 1.00 33.98 107 SER A O 1
ATOM 787 N N . LYS A 1 110 ? 93.788 -5.531 93.974 1.00 35.77 108 LYS A N 1
ATOM 788 C CA . LYS A 1 110 ? 93.240 -4.412 93.207 1.00 36.67 108 LYS A CA 1
ATOM 789 C C . LYS A 1 110 ? 91.990 -4.855 92.438 1.00 36.26 108 LYS A C 1
ATOM 790 O O . LYS A 1 110 ? 90.973 -4.181 92.447 1.00 35.27 108 LYS A O 1
ATOM 796 N N . GLU A 1 111 ? 92.076 -6.027 91.816 1.00 36.87 109 GLU A N 1
ATOM 797 C CA . GLU A 1 111 ? 90.958 -6.602 91.083 1.00 37.65 109 GLU A CA 1
ATOM 798 C C . GLU A 1 111 ? 89.704 -6.713 91.966 1.00 36.59 109 GLU A C 1
ATOM 799 O O . GLU A 1 111 ? 88.597 -6.337 91.541 1.00 36.78 109 GLU A O 1
ATOM 805 N N . GLU A 1 112 ? 89.878 -7.224 93.188 1.00 35.14 110 GLU A N 1
ATOM 806 C CA . GLU A 1 112 ? 88.737 -7.448 94.111 1.00 33.94 110 GLU A CA 1
ATOM 807 C C . GLU A 1 112 ? 88.180 -6.119 94.583 1.00 31.75 110 GLU A C 1
ATOM 808 O O . GLU A 1 112 ? 86.979 -5.952 94.672 1.00 31.33 110 GLU A O 1
ATOM 814 N N . LYS A 1 113 ? 89.068 -5.172 94.858 1.00 30.39 111 LYS A N 1
ATOM 815 C CA . LYS A 1 113 ? 88.660 -3.832 95.263 1.00 29.49 111 LYS A CA 1
ATOM 816 C C . LYS A 1 113 ? 87.789 -3.146 94.213 1.00 28.28 111 LYS A C 1
ATOM 817 O O . LYS A 1 113 ? 86.834 -2.444 94.568 1.00 27.16 111 LYS A O 1
ATOM 823 N N . VAL A 1 114 ? 88.151 -3.329 92.935 1.00 27.81 112 VAL A N 1
ATOM 824 C CA . VAL A 1 114 ? 87.386 -2.768 91.828 1.00 27.60 112 VAL A CA 1
ATOM 825 C C . VAL A 1 114 ? 86.061 -3.483 91.796 1.00 27.83 112 VAL A C 1
ATOM 826 O O . VAL A 1 114 ? 85.011 -2.824 91.761 1.00 27.04 112 VAL A O 1
ATOM 830 N N . ARG A 1 115 ? 86.102 -4.824 91.811 1.00 28.40 113 ARG A N 1
ATOM 831 C CA . ARG A 1 115 ? 84.853 -5.582 91.772 1.00 28.96 113 ARG A CA 1
ATOM 832 C C . ARG A 1 115 ? 83.900 -5.087 92.846 1.00 28.63 113 ARG A C 1
ATOM 833 O O . ARG A 1 115 ? 82.704 -4.902 92.582 1.00 28.93 113 ARG A O 1
ATOM 841 N N . ILE A 1 116 ? 84.440 -4.852 94.043 1.00 28.02 114 ILE A N 1
ATOM 842 C CA . ILE A 1 116 ? 83.627 -4.523 95.219 1.00 27.86 114 ILE A CA 1
ATOM 843 C C . ILE A 1 116 ? 83.063 -3.119 95.109 1.00 27.58 114 ILE A C 1
ATOM 844 O O . ILE A 1 116 ? 81.885 -2.883 95.398 1.00 27.28 114 ILE A O 1
ATOM 849 N N . ALA A 1 117 ? 83.908 -2.189 94.678 1.00 27.37 115 ALA A N 1
ATOM 850 C CA . ALA A 1 117 ? 83.480 -0.799 94.519 1.00 27.74 115 ALA A CA 1
ATOM 851 C C . ALA A 1 117 ? 82.431 -0.646 93.418 1.00 27.54 115 ALA A C 1
ATOM 852 O O . ALA A 1 117 ? 81.505 0.168 93.541 1.00 27.80 115 ALA A O 1
ATOM 854 N N . ALA A 1 118 ? 82.569 -1.435 92.361 1.00 27.82 116 ALA A N 1
ATOM 855 C CA . ALA A 1 118 ? 81.653 -1.351 91.213 1.00 29.36 116 ALA A CA 1
ATOM 856 C C . ALA A 1 118 ? 80.269 -1.918 91.574 1.00 29.65 116 ALA A C 1
ATOM 857 O O . ALA A 1 118 ? 79.237 -1.348 91.209 1.00 29.45 116 ALA A O 1
ATOM 859 N N . GLU A 1 119 ? 80.271 -3.022 92.322 1.00 30.39 117 GLU A N 1
ATOM 860 C CA . GLU A 1 119 ? 79.044 -3.612 92.882 1.00 31.20 117 GLU A CA 1
ATOM 861 C C . GLU A 1 119 ? 78.301 -2.603 93.767 1.00 30.78 117 GLU A C 1
ATOM 862 O O . GLU A 1 119 ? 77.081 -2.488 93.690 1.00 30.37 117 GLU A O 1
ATOM 868 N N . ILE A 1 120 ? 79.038 -1.860 94.592 1.00 30.97 118 ILE A N 1
ATOM 869 C CA . ILE A 1 120 ? 78.429 -0.823 95.430 1.00 31.39 118 ILE A CA 1
ATOM 870 C C . ILE A 1 120 ? 77.866 0.317 94.597 1.00 31.99 118 ILE A C 1
ATOM 871 O O . ILE A 1 120 ? 76.735 0.771 94.833 1.00 32.02 118 ILE A O 1
ATOM 876 N N . GLU A 1 121 ? 78.654 0.800 93.633 1.00 32.22 119 GLU A N 1
ATOM 877 C CA . GLU A 1 121 ? 78.230 1.971 92.868 1.00 32.64 119 GLU A CA 1
ATOM 878 C C . GLU A 1 121 ? 77.255 1.677 91.725 1.00 33.22 119 GLU A C 1
ATOM 879 O O . GLU A 1 121 ? 76.519 2.576 91.299 1.00 33.81 119 GLU A O 1
ATOM 885 N N . GLY A 1 122 ? 77.249 0.433 91.238 1.00 32.62 120 GLY A N 1
ATOM 886 C CA . GLY A 1 122 ? 76.384 0.038 90.140 1.00 32.41 120 GLY A CA 1
ATOM 887 C C . GLY A 1 122 ? 77.011 0.232 88.762 1.00 32.37 120 GLY A C 1
ATOM 888 O O . GLY A 1 122 ? 76.412 -0.144 87.751 1.00 31.46 120 GLY A O 1
ATOM 889 N N . HIS A 1 123 ? 78.213 0.821 88.729 1.00 32.14 121 HIS A N 1
ATOM 890 C CA . HIS A 1 123 ? 78.993 1.007 87.485 1.00 31.81 121 HIS A CA 1
ATOM 891 C C . HIS A 1 123 ? 80.501 1.111 87.783 1.00 30.61 121 HIS A C 1
ATOM 892 O O . HIS A 1 123 ? 80.894 1.537 88.868 1.00 30.17 121 HIS A O 1
ATOM 899 N N . PRO A 1 124 ? 81.347 0.734 86.811 1.00 29.62 122 PRO A N 1
ATOM 900 C CA . PRO A 1 124 ? 82.752 0.612 87.123 1.00 28.99 122 PRO A CA 1
ATOM 901 C C . PRO A 1 124 ? 83.609 1.841 86.784 1.00 28.42 122 PRO A C 1
ATOM 902 O O . PRO A 1 124 ? 84.780 1.861 87.146 1.00 28.98 122 PRO A O 1
ATOM 906 N N . ASP A 1 125 ? 83.039 2.857 86.135 1.00 27.58 123 ASP A N 1
ATOM 907 C CA . ASP A 1 125 ? 83.864 3.843 85.421 1.00 26.82 123 ASP A CA 1
ATOM 908 C C . ASP A 1 125 ? 84.393 5.037 86.221 1.00 26.71 123 ASP A C 1
ATOM 909 O O . ASP A 1 125 ? 85.268 5.761 85.735 1.00 27.02 123 ASP A O 1
ATOM 914 N N . ASN A 1 126 ? 83.882 5.247 87.437 1.00 25.69 124 ASN A N 1
ATOM 915 C CA . ASN A 1 126 ? 84.616 6.057 88.409 1.00 25.37 124 ASN A CA 1
ATOM 916 C C . ASN A 1 126 ? 85.576 5.199 89.215 1.00 25.03 124 ASN A C 1
ATOM 917 O O . ASN A 1 126 ? 86.757 5.542 89.304 1.00 24.64 124 ASN A O 1
ATOM 922 N N . VAL A 1 127 ? 85.066 4.094 89.784 1.00 24.75 125 VAL A N 1
ATOM 923 C CA . VAL A 1 127 ? 85.812 3.299 90.766 1.00 24.35 125 VAL A CA 1
ATOM 924 C C . VAL A 1 127 ? 87.044 2.552 90.242 1.00 23.93 125 VAL A C 1
ATOM 925 O O . VAL A 1 127 ? 88.040 2.432 90.949 1.00 24.07 125 VAL A O 1
ATOM 929 N N . ALA A 1 128 ? 86.997 2.051 89.014 1.00 23.18 126 ALA A N 1
ATOM 930 C CA . ALA A 1 128 ? 88.155 1.342 88.491 1.00 22.15 126 ALA A CA 1
ATOM 931 C C . ALA A 1 128 ? 89.361 2.313 88.346 1.00 21.99 126 ALA A C 1
ATOM 932 O O . ALA A 1 128 ? 90.430 2.036 88.879 1.00 21.77 126 ALA A O 1
ATOM 934 N N . PRO A 1 129 ? 89.180 3.469 87.669 1.00 21.16 127 PRO A N 1
ATOM 935 C CA . PRO A 1 129 ? 90.315 4.415 87.656 1.00 21.30 127 PRO A CA 1
ATOM 936 C C . PRO A 1 129 ? 90.681 4.971 89.058 1.00 22.26 127 PRO A C 1
ATOM 937 O O . PRO A 1 129 ? 91.847 5.291 89.289 1.00 23.41 127 PRO A O 1
ATOM 941 N N . ALA A 1 130 ? 89.722 5.060 89.991 1.00 21.53 128 ALA A N 1
ATOM 942 C CA . ALA A 1 130 ? 90.061 5.478 91.358 1.00 21.95 128 ALA A CA 1
ATOM 943 C C . ALA A 1 130 ? 91.008 4.471 92.013 1.00 21.76 128 ALA A C 1
ATOM 944 O O . ALA A 1 130 ? 91.936 4.850 92.716 1.00 22.58 128 ALA A O 1
ATOM 946 N N . VAL A 1 131 ? 90.795 3.190 91.751 1.00 22.20 129 VAL A N 1
ATOM 947 C CA . VAL A 1 131 ? 91.707 2.162 92.250 1.00 22.62 129 VAL A CA 1
ATOM 948 C C . VAL A 1 131 ? 92.974 2.014 91.398 1.00 22.63 129 VAL A C 1
ATOM 949 O O . VAL A 1 131 ? 94.049 1.861 91.928 1.00 23.05 129 VAL A O 1
ATOM 953 N N . LEU A 1 132 ? 92.853 2.065 90.075 1.00 23.12 130 LEU A N 1
ATOM 954 C CA . LEU A 1 132 ? 93.940 1.594 89.191 1.00 22.89 130 LEU A CA 1
ATOM 955 C C . LEU A 1 132 ? 94.789 2.729 88.676 1.00 23.15 130 LEU A C 1
ATOM 956 O O . LEU A 1 132 ? 95.947 2.539 88.312 1.00 23.56 130 LEU A O 1
ATOM 961 N N . GLY A 1 133 ? 94.206 3.923 88.681 1.00 22.59 131 GLY A N 1
ATOM 962 C CA . GLY A 1 133 ? 94.889 5.102 88.208 1.00 21.97 131 GLY A CA 1
ATOM 963 C C . GLY A 1 133 ? 94.733 5.203 86.697 1.00 21.25 131 GLY A C 1
ATOM 964 O O . GLY A 1 133 ? 94.367 4.245 86.020 1.00 20.14 131 GLY A O 1
ATOM 965 N N . ASN A 1 134 ? 95.017 6.392 86.194 1.00 20.79 132 ASN A N 1
ATOM 966 C CA . ASN A 1 134 ? 95.033 6.661 84.778 1.00 21.29 132 ASN A CA 1
ATOM 967 C C . ASN A 1 134 ? 93.680 6.442 84.092 1.00 20.57 132 ASN A C 1
ATOM 968 O O . ASN A 1 134 ? 92.639 6.802 84.634 1.00 21.30 132 ASN A O 1
ATOM 973 N N . TRP A 1 135 ? 93.704 5.833 82.914 1.00 20.07 133 TRP A N 1
ATOM 974 C CA . TRP A 1 135 ? 92.508 5.693 82.068 1.00 18.88 133 TRP A CA 1
ATOM 975 C C . TRP A 1 135 ? 92.116 4.219 82.061 1.00 19.07 133 TRP A C 1
ATOM 976 O O . TRP A 1 135 ? 92.960 3.345 81.777 1.00 19.62 133 TRP A O 1
ATOM 987 N N . VAL A 1 136 ? 90.867 3.945 82.442 1.00 17.76 134 VAL A N 1
ATOM 988 C CA . VAL A 1 136 ? 90.353 2.567 82.454 1.00 18.90 134 VAL A CA 1
ATOM 989 C C . VAL A 1 136 ? 89.172 2.423 81.519 1.00 18.24 134 VAL A C 1
ATOM 990 O O . VAL A 1 136 ? 88.248 3.238 81.560 1.00 17.99 134 VAL A O 1
ATOM 994 N N . VAL A 1 137 ? 89.244 1.420 80.645 1.00 18.36 135 VAL A N 1
ATOM 995 C CA . VAL A 1 137 ? 88.102 1.006 79.837 1.00 18.20 135 VAL A CA 1
ATOM 996 C C . VAL A 1 137 ? 87.526 -0.239 80.505 1.00 19.73 135 VAL A C 1
ATOM 997 O O . VAL A 1 137 ? 88.234 -1.237 80.708 1.00 19.52 135 VAL A O 1
ATOM 1001 N N . GLY A 1 138 ? 86.241 -0.188 80.831 1.00 20.80 136 GLY A N 1
ATOM 1002 C CA . GLY A 1 138 ? 85.630 -1.199 81.677 1.00 21.66 136 GLY A CA 1
ATOM 1003 C C . GLY A 1 138 ? 84.310 -1.705 81.172 1.00 23.44 136 GLY A C 1
ATOM 1004 O O . GLY A 1 138 ? 83.646 -1.077 80.334 1.00 23.01 136 GLY A O 1
ATOM 1005 N N . ALA A 1 139 ? 83.928 -2.865 81.685 1.00 25.30 137 ALA A N 1
ATOM 1006 C CA . ALA A 1 139 ? 82.589 -3.417 81.467 1.00 27.39 137 ALA A CA 1
ATOM 1007 C C . ALA A 1 139 ? 82.134 -4.185 82.718 1.00 29.59 137 ALA A C 1
ATOM 1008 O O . ALA A 1 139 ? 82.873 -4.992 83.299 1.00 29.38 137 ALA A O 1
ATOM 1010 N N . LYS A 1 140 ? 80.935 -3.866 83.160 1.00 32.67 138 LYS A N 1
ATOM 1011 C CA . LYS A 1 140 ? 80.330 -4.541 84.297 1.00 36.20 138 LYS A CA 1
ATOM 1012 C C . LYS A 1 140 ? 79.179 -5.328 83.712 1.00 37.73 138 LYS A C 1
ATOM 1013 O O . LYS A 1 140 ? 78.252 -4.740 83.160 1.00 38.01 138 LYS A O 1
ATOM 1019 N N . LEU A 1 141 ? 79.287 -6.655 83.778 1.00 40.06 139 LEU A N 1
ATOM 1020 C CA . LEU A 1 141 ? 78.413 -7.568 83.033 1.00 42.13 139 LEU A CA 1
ATOM 1021 C C . LEU A 1 141 ? 77.869 -8.541 84.038 1.00 44.02 139 LEU A C 1
ATOM 1022 O O . LEU A 1 141 ? 78.596 -9.450 84.505 1.00 44.96 139 LEU A O 1
ATOM 1027 N N . ASP A 1 142 ? 76.593 -8.366 84.355 1.00 45.69 140 ASP A N 1
ATOM 1028 C CA . ASP A 1 142 ? 76.055 -8.910 85.583 1.00 47.27 140 ASP A CA 1
ATOM 1029 C C . ASP A 1 142 ? 76.692 -10.227 86.003 1.00 47.21 140 ASP A C 1
ATOM 1030 O O . ASP A 1 142 ? 76.744 -11.229 85.259 1.00 47.54 140 ASP A O 1
ATOM 1035 N N . GLY A 1 143 ? 77.270 -10.147 87.193 1.00 47.23 141 GLY A N 1
ATOM 1036 C CA . GLY A 1 143 ? 78.362 -11.003 87.580 1.00 46.39 141 GLY A CA 1
ATOM 1037 C C . GLY A 1 143 ? 79.584 -10.110 87.744 1.00 45.98 141 GLY A C 1
ATOM 1038 O O . GLY A 1 143 ? 79.766 -9.430 88.776 1.00 46.03 141 GLY A O 1
ATOM 1039 N N . GLU A 1 144 ? 80.394 -10.067 86.693 1.00 44.79 142 GLU A N 1
ATOM 1040 C CA . GLU A 1 144 ? 81.803 -9.739 86.849 1.00 43.54 142 GLU A CA 1
ATOM 1041 C C . GLU A 1 144 ? 82.186 -8.391 86.274 1.00 41.95 142 GLU A C 1
ATOM 1042 O O . GLU A 1 144 ? 81.354 -7.687 85.701 1.00 42.39 142 GLU A O 1
ATOM 1048 N N . ASP A 1 145 ? 83.466 -8.059 86.424 1.00 39.58 143 ASP A N 1
ATOM 1049 C CA . ASP A 1 145 ? 84.032 -6.852 85.842 1.00 37.37 143 ASP A CA 1
ATOM 1050 C C . ASP A 1 145 ? 85.227 -7.203 84.981 1.00 35.32 143 ASP A C 1
ATOM 1051 O O . ASP A 1 145 ? 86.043 -8.063 85.338 1.00 34.55 143 ASP A O 1
ATOM 1056 N N . PHE A 1 146 ? 85.286 -6.553 83.823 1.00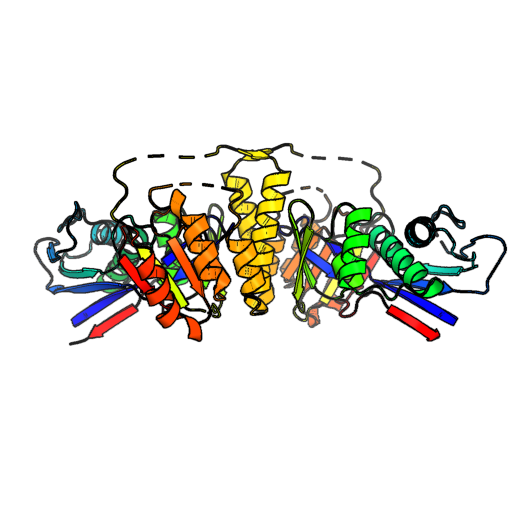 32.67 144 PHE A N 1
ATOM 1057 C CA . PHE A 1 146 ? 86.426 -6.648 82.934 1.00 30.34 144 PHE A CA 1
ATOM 1058 C C . PHE A 1 146 ? 86.889 -5.234 82.692 1.00 29.37 144 PHE A C 1
ATOM 1059 O O . PHE A 1 146 ? 86.074 -4.313 82.569 1.00 28.74 144 PHE A O 1
ATOM 1067 N N . TYR A 1 147 ? 88.197 -5.053 82.663 1.00 27.85 145 TYR A N 1
ATOM 1068 C CA . TYR A 1 147 ? 88.749 -3.722 82.522 1.00 27.77 145 TYR A CA 1
ATOM 1069 C C . TYR A 1 147 ? 90.151 -3.796 81.930 1.00 25.96 145 TYR A C 1
ATOM 1070 O O . TYR A 1 147 ? 90.842 -4.808 82.071 1.00 25.52 145 TYR A O 1
ATOM 1079 N N . VAL A 1 148 ? 90.523 -2.748 81.207 1.00 24.03 146 VAL A N 1
ATOM 1080 C CA . VAL A 1 148 ? 91.881 -2.591 80.720 1.00 23.05 146 VAL A CA 1
ATOM 1081 C C . VAL A 1 148 ? 92.317 -1.200 81.118 1.00 22.75 146 VAL A C 1
ATOM 1082 O O . VAL A 1 148 ? 91.579 -0.233 80.885 1.00 21.93 146 VAL A O 1
ATOM 1086 N N . ARG A 1 149 ? 93.496 -1.109 81.721 1.00 22.35 147 ARG A N 1
ATOM 1087 C CA . ARG A 1 149 ? 94.121 0.181 82.009 1.00 23.70 147 ARG A CA 1
ATOM 1088 C C . ARG A 1 149 ? 95.105 0.572 80.906 1.00 23.62 147 ARG A C 1
ATOM 1089 O O . ARG A 1 149 ? 95.982 -0.190 80.556 1.00 23.55 147 ARG A O 1
ATOM 1097 N N . HIS A 1 150 ? 94.943 1.780 80.386 1.00 24.05 148 HIS A N 1
ATOM 1098 C CA . HIS A 1 150 ? 95.823 2.331 79.389 1.00 24.91 148 HIS A CA 1
ATOM 1099 C C . HIS A 1 150 ? 96.366 3.672 79.912 1.00 26.62 148 HIS A C 1
ATOM 1100 O O . HIS A 1 150 ? 95.843 4.228 80.896 1.00 27.58 148 HIS A O 1
ATOM 1107 N N . LEU A 1 151 ? 97.434 4.159 79.289 1.00 27.18 149 LEU A N 1
ATOM 1108 C CA . LEU A 1 151 ? 97.945 5.498 79.556 1.00 28.59 149 LEU A CA 1
ATOM 1109 C C . LEU A 1 151 ? 97.210 6.492 78.725 1.00 28.54 149 LEU A C 1
ATOM 1110 O O . LEU A 1 151 ? 97.196 6.374 77.504 1.00 28.13 149 LEU A O 1
ATOM 1115 N N . PHE A 1 152 ? 96.639 7.497 79.369 1.00 29.03 150 PHE A N 1
ATOM 1116 C CA . PHE A 1 152 ? 96.034 8.595 78.648 1.00 29.78 150 PHE A CA 1
ATOM 1117 C C . PHE A 1 152 ? 97.203 9.490 78.238 1.00 31.60 150 PHE A C 1
ATOM 1118 O O . PHE A 1 152 ? 98.139 9.642 79.012 1.00 32.14 150 PHE A O 1
ATOM 1126 N N . PRO A 1 153 ? 97.182 10.018 76.996 1.00 33.11 151 PRO A N 1
ATOM 1127 C CA . PRO A 1 153 ? 98.219 10.900 76.435 1.00 34.15 151 PRO A CA 1
ATOM 1128 C C . PRO A 1 153 ? 98.511 12.148 77.250 1.00 34.99 151 PRO A C 1
ATOM 1129 O O . PRO A 1 153 ? 99.283 13.010 76.780 1.00 36.63 151 PRO A O 1
ATOM 1133 N N . CYS A 1 155 ? 98.027 15.232 77.824 1.00 32.45 153 CYS A N 1
ATOM 1134 C CA . CYS A 1 155 ? 96.731 15.873 78.054 1.00 33.00 153 CYS A CA 1
ATOM 1135 C C . CYS A 1 155 ? 96.660 16.532 79.423 1.00 32.85 153 CYS A C 1
ATOM 1136 O O . CYS A 1 155 ? 96.968 15.890 80.441 1.00 33.27 153 CYS A O 1
ATOM 1139 N N . ALA A 1 156 ? 96.263 17.807 79.441 1.00 31.73 154 ALA A N 1
ATOM 1140 C CA . ALA A 1 156 ? 95.832 18.454 80.662 1.00 31.67 154 ALA A CA 1
ATOM 1141 C C . ALA A 1 156 ? 94.325 18.742 80.628 1.00 30.49 154 ALA A C 1
ATOM 1142 O O . ALA A 1 156 ? 93.697 18.733 79.575 1.00 29.86 154 ALA A O 1
ATOM 1144 N N . LEU A 1 157 ? 93.735 18.946 81.788 1.00 29.87 155 LEU A N 1
ATOM 1145 C CA . LEU A 1 157 ? 92.304 19.224 81.819 1.00 30.70 155 LEU A CA 1
ATOM 1146 C C . LEU A 1 157 ? 91.989 20.558 82.500 1.00 30.62 155 LEU A C 1
ATOM 1147 O O . LEU A 1 157 ? 92.563 20.898 83.537 1.00 30.83 155 LEU A O 1
ATOM 1152 N N . ILE A 1 158 ? 91.087 21.319 81.899 1.00 30.24 156 ILE A N 1
ATOM 1153 C CA . ILE A 1 158 ? 90.597 22.513 82.553 1.00 29.80 156 ILE A CA 1
ATOM 1154 C C . ILE A 1 158 ? 89.169 22.257 82.992 1.00 29.17 156 ILE A C 1
ATOM 1155 O O . ILE A 1 158 ? 88.294 22.004 82.174 1.00 28.87 156 ILE A O 1
ATOM 1160 N N . ALA A 1 159 ? 88.953 22.323 84.297 1.00 28.73 157 ALA A N 1
ATOM 1161 C CA . ALA A 1 159 ? 87.661 22.009 84.882 1.00 28.89 157 ALA A CA 1
ATOM 1162 C C . ALA A 1 159 ? 86.909 23.290 85.241 1.00 29.10 157 ALA A C 1
ATOM 1163 O O . ALA A 1 159 ? 87.420 24.134 85.994 1.00 28.62 157 ALA A O 1
ATOM 1165 N N . PHE A 1 160 ? 85.705 23.429 84.705 1.00 29.18 158 PHE A N 1
ATOM 1166 C CA . PHE A 1 160 ? 84.780 24.435 85.207 1.00 29.86 158 PHE A CA 1
ATOM 1167 C C . PHE A 1 160 ? 83.974 23.790 86.310 1.00 30.31 158 PHE A C 1
ATOM 1168 O O . PHE A 1 160 ? 83.065 22.998 86.042 1.00 30.04 158 PHE A O 1
ATOM 1176 N N . ILE A 1 161 ? 84.299 24.125 87.549 1.00 31.13 159 ILE A N 1
ATOM 1177 C CA . ILE A 1 161 ? 83.606 23.554 88.681 1.00 31.76 159 ILE A CA 1
ATOM 1178 C C . ILE A 1 161 ? 82.585 24.564 89.257 1.00 32.71 159 ILE A C 1
ATOM 1179 O O . ILE A 1 161 ? 82.982 25.517 8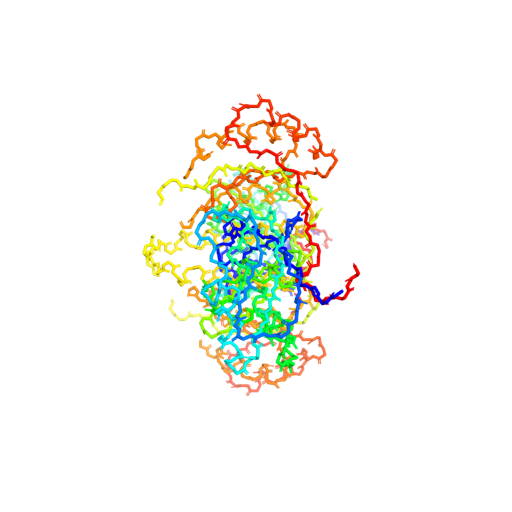9.947 1.00 32.60 159 ILE A O 1
ATOM 1184 N N . PRO A 1 162 ? 81.278 24.372 88.950 1.00 32.86 160 PRO A N 1
ATOM 1185 C CA . PRO A 1 162 ? 80.261 25.253 89.543 1.00 33.07 160 PRO A CA 1
ATOM 1186 C C . PRO A 1 162 ? 79.814 24.705 90.896 1.00 33.11 160 PRO A C 1
ATOM 1187 O O . PRO A 1 162 ? 80.359 23.705 91.387 1.00 33.22 160 PRO A O 1
ATOM 1191 N N . LYS A 1 163 ? 78.836 25.374 91.487 1.00 33.71 161 LYS A N 1
ATOM 1192 C CA . LYS A 1 163 ? 78.194 24.950 92.727 1.00 34.46 161 LYS A CA 1
ATOM 1193 C C . LYS A 1 163 ? 77.429 23.664 92.472 1.00 34.26 161 LYS A C 1
ATOM 1194 O O . LYS A 1 163 ? 77.073 23.375 91.322 1.00 33.76 161 LYS A O 1
ATOM 1200 N N . ALA A 1 164 ? 77.158 22.906 93.533 1.00 34.35 162 ALA A N 1
ATOM 1201 C CA . ALA A 1 164 ? 76.265 21.758 93.431 1.00 34.87 162 ALA A CA 1
ATOM 1202 C C . ALA A 1 164 ? 74.975 22.170 92.720 1.00 35.29 162 ALA A C 1
ATOM 1203 O O . ALA A 1 164 ? 74.538 23.314 92.833 1.00 34.77 162 ALA A O 1
ATOM 1205 N N . GLU A 1 165 ? 74.408 21.252 91.944 1.00 36.06 163 GLU A N 1
ATOM 1206 C CA . GLU A 1 165 ? 73.106 21.463 91.301 1.00 37.56 163 GLU A CA 1
ATOM 1207 C C . GLU A 1 165 ? 72.034 21.754 92.371 1.00 38.47 163 GLU A C 1
ATOM 1208 O O . GLU A 1 165 ? 72.017 21.131 93.442 1.00 38.16 163 GLU A O 1
ATOM 1214 N N . LEU A 1 166 ? 71.153 22.710 92.096 1.00 38.88 164 LEU A N 1
ATOM 1215 C CA . LEU A 1 166 ? 70.182 23.125 93.107 1.00 40.00 164 LEU A CA 1
ATOM 1216 C C . LEU A 1 166 ? 69.012 22.149 93.278 1.00 41.10 164 LEU A C 1
ATOM 1217 O O . LEU A 1 166 ? 68.502 21.971 94.381 1.00 41.85 164 LEU A O 1
ATOM 1222 N N . LEU A 1 167 ? 68.622 21.478 92.204 1.00 42.13 165 LEU A N 1
ATOM 1223 C CA . LEU A 1 167 ? 67.729 20.332 92.312 1.00 43.49 165 LEU A CA 1
ATOM 1224 C C . LEU A 1 167 ? 68.542 19.059 92.111 1.00 43.77 165 LEU A C 1
ATOM 1225 O O . LEU A 1 167 ? 68.122 17.977 92.513 1.00 44.71 165 LEU A O 1
ATOM 1230 N N . PRO A 1 176 ? 66.173 7.075 79.968 1.00 58.81 174 PRO A N 1
ATOM 1231 C CA . PRO A 1 176 ? 65.790 6.430 78.711 1.00 58.74 174 PRO A CA 1
ATOM 1232 C C . PRO A 1 176 ? 65.690 4.914 78.872 1.00 58.30 174 PRO A C 1
ATOM 1233 O O . PRO A 1 176 ? 66.644 4.279 79.309 1.00 58.48 174 PRO A O 1
ATOM 1237 N N . ASP A 1 177 ? 64.538 4.356 78.512 1.00 57.53 175 ASP A N 1
ATOM 1238 C CA . ASP A 1 177 ? 64.187 2.969 78.829 1.00 56.97 175 ASP A CA 1
ATOM 1239 C C . ASP A 1 177 ? 64.742 1.968 77.815 1.00 56.08 175 ASP A C 1
ATOM 1240 O O . ASP A 1 177 ? 65.022 0.795 78.142 1.00 56.04 175 ASP A O 1
ATOM 1245 N N . THR A 1 178 ? 64.877 2.435 76.578 1.00 54.49 176 THR A N 1
ATOM 1246 C CA . THR A 1 178 ? 65.120 1.571 75.427 1.00 53.03 176 THR A CA 1
ATOM 1247 C C . THR A 1 178 ? 65.686 2.430 74.301 1.00 51.85 176 THR A C 1
ATOM 1248 O O . THR A 1 178 ? 65.486 3.647 74.291 1.00 51.84 176 THR A O 1
ATOM 1252 N N . LEU A 1 179 ? 66.419 1.807 73.381 1.00 50.42 177 LEU A N 1
ATOM 1253 C CA . LEU A 1 179 ? 67.013 2.515 72.252 1.00 49.12 177 LEU A CA 1
ATOM 1254 C C . LEU A 1 179 ? 66.822 1.733 70.964 1.00 48.16 177 LEU A C 1
ATOM 1255 O O . LEU A 1 179 ? 66.912 0.500 70.973 1.00 48.07 177 LEU A O 1
ATOM 1260 N N . PRO A 1 180 ? 66.575 2.439 69.842 1.00 47.09 178 PRO A N 1
ATOM 1261 C CA . PRO A 1 180 ? 66.604 1.723 68.574 1.00 46.65 178 PRO A CA 1
ATOM 1262 C C . PRO A 1 180 ? 67.938 1.009 68.409 1.00 46.35 178 PRO A C 1
ATOM 1263 O O . PRO A 1 180 ? 69.003 1.592 68.630 1.00 45.78 178 PRO A O 1
ATOM 1267 N N . PHE A 1 181 ? 67.859 -0.266 68.057 1.00 46.40 179 PHE A N 1
ATOM 1268 C CA . PHE A 1 181 ? 69.030 -1.079 67.790 1.00 46.09 179 PHE A CA 1
ATOM 1269 C C . PHE A 1 181 ? 70.138 -0.291 67.068 1.00 45.79 179 PHE A C 1
ATOM 1270 O O . PHE A 1 181 ? 71.278 -0.231 67.539 1.00 45.39 179 PHE A O 1
ATOM 1278 N N . LYS A 1 182 ? 69.788 0.314 65.936 1.00 45.37 180 LYS A N 1
ATOM 1279 C CA . LYS A 1 182 ? 70.758 0.982 65.082 1.00 45.31 180 LYS A CA 1
ATOM 1280 C C . LYS A 1 182 ? 71.484 2.101 65.830 1.00 44.60 180 LYS A C 1
ATOM 1281 O O . LYS A 1 182 ? 72.673 2.341 65.611 1.00 44.53 180 LYS A O 1
ATOM 1287 N N . GLU A 1 183 ? 70.753 2.786 66.704 1.00 43.59 181 GLU A N 1
ATOM 1288 C CA . GLU A 1 183 ? 71.300 3.893 67.475 1.00 42.45 181 GLU A CA 1
ATOM 1289 C C . GLU A 1 183 ? 72.342 3.374 68.453 1.00 40.20 181 GLU A C 1
ATOM 1290 O O . GLU A 1 183 ? 73.394 3.981 68.611 1.00 39.88 181 GLU A O 1
ATOM 1296 N N . ALA A 1 184 ? 72.036 2.256 69.103 1.00 37.77 182 ALA A N 1
ATOM 1297 C CA . ALA A 1 184 ? 72.950 1.637 70.045 1.00 36.34 182 ALA A CA 1
ATOM 1298 C C . ALA A 1 184 ? 74.251 1.174 69.366 1.00 35.47 182 ALA A C 1
ATOM 1299 O O . ALA A 1 184 ? 75.338 1.389 69.903 1.00 34.22 182 ALA A O 1
ATOM 1301 N N . VAL A 1 185 ? 74.117 0.543 68.191 1.00 34.82 183 VAL A N 1
ATOM 1302 C CA . VAL A 1 185 ? 75.253 0.052 67.397 1.00 34.19 183 VAL A CA 1
ATOM 1303 C C . VAL A 1 185 ? 76.177 1.211 67.036 1.00 33.42 183 VAL A C 1
ATOM 1304 O O . VAL A 1 185 ? 77.387 1.116 67.195 1.00 33.06 183 VAL A O 1
ATOM 1308 N N . GLN A 1 186 ? 75.577 2.312 66.607 1.00 32.80 184 GLN A N 1
ATOM 1309 C CA . GLN A 1 186 ? 76.291 3.511 66.241 1.00 32.73 184 GLN A CA 1
ATOM 1310 C C . GLN A 1 186 ? 77.010 4.170 67.437 1.00 31.87 184 GLN A C 1
ATOM 1311 O O . GLN A 1 186 ? 78.169 4.597 67.314 1.00 32.11 184 GLN A O 1
ATOM 1317 N N . ALA A 1 187 ? 76.340 4.244 68.584 1.00 29.60 185 ALA A N 1
ATOM 1318 C CA . ALA A 1 187 ? 76.956 4.841 69.769 1.00 28.67 185 ALA A CA 1
ATOM 1319 C C . ALA A 1 187 ? 78.146 4.002 70.223 1.00 27.77 185 ALA A C 1
ATOM 1320 O O . ALA A 1 187 ? 79.143 4.526 70.703 1.00 27.27 185 ALA A O 1
ATOM 1322 N N . SER A 1 188 ? 78.015 2.695 70.090 1.00 26.61 186 SER A N 1
ATOM 1323 C CA . SER A 1 188 ? 79.109 1.813 70.415 1.00 26.21 186 SER A CA 1
ATOM 1324 C C . SER A 1 188 ? 80.297 2.114 69.506 1.00 25.11 186 SER A C 1
ATOM 1325 O O . SER A 1 188 ? 81.421 2.264 69.969 1.00 24.30 186 SER A O 1
ATOM 1328 N N . SER A 1 189 ? 80.024 2.268 68.211 1.00 25.26 187 SER A N 1
ATOM 1329 C CA . SER A 1 189 ? 81.090 2.433 67.222 1.00 24.30 187 SER A CA 1
ATOM 1330 C C . SER A 1 189 ? 81.853 3.722 67.460 1.00 23.66 187 SER A C 1
ATOM 1331 O O . SER A 1 189 ? 83.050 3.778 67.239 1.00 23.39 187 SER A O 1
ATOM 1334 N N . ILE A 1 190 ? 81.178 4.735 67.988 1.00 23.05 188 ILE A N 1
ATOM 1335 C CA . ILE A 1 190 ? 81.838 6.012 68.314 1.00 22.20 188 ILE A CA 1
ATOM 1336 C C . ILE A 1 190 ? 82.801 5.915 69.510 1.00 22.03 188 ILE A C 1
ATOM 1337 O O . ILE A 1 190 ? 83.881 6.526 69.515 1.00 21.25 188 ILE A O 1
ATOM 1342 N N . ALA A 1 191 ? 82.396 5.175 70.547 1.00 21.67 189 ALA A N 1
ATOM 1343 C CA . ALA A 1 191 ? 83.286 4.935 71.671 1.00 20.92 189 ALA A CA 1
ATOM 1344 C C . ALA A 1 191 ? 84.483 4.067 71.205 1.00 19.85 189 ALA A C 1
ATOM 1345 O O . ALA A 1 191 ? 85.619 4.330 71.570 1.00 20.09 189 ALA A O 1
ATOM 1347 N N . ASN A 1 192 ? 84.210 3.047 70.398 1.00 18.99 190 ASN A N 1
ATOM 1348 C CA . ASN A 1 192 ? 85.267 2.194 69.811 1.00 18.18 190 ASN A CA 1
ATOM 1349 C C . ASN A 1 192 ? 86.316 3.046 69.098 1.00 17.43 190 ASN A C 1
ATOM 1350 O O . ASN A 1 192 ? 87.507 2.894 69.333 1.00 16.75 190 ASN A O 1
ATOM 1355 N N . VAL A 1 193 ? 85.859 3.947 68.233 1.00 17.22 191 VAL A N 1
ATOM 1356 C CA . VAL A 1 193 ? 86.752 4.836 67.500 1.00 18.27 191 VAL A CA 1
ATOM 1357 C C . VAL A 1 193 ? 87.535 5.767 68.444 1.00 18.22 191 VAL A C 1
ATOM 1358 O O . VAL A 1 193 ? 88.750 5.940 68.294 1.00 19.44 191 VAL A O 1
ATOM 1362 N N . MET A 1 194 ? 86.849 6.319 69.445 1.00 18.81 192 MET A N 1
ATOM 1363 C CA . MET A 1 194 ? 87.474 7.186 70.451 1.00 18.10 192 MET A CA 1
ATOM 1364 C C . MET A 1 194 ? 88.622 6.430 71.099 1.00 17.93 192 MET A C 1
ATOM 1365 O O . MET A 1 194 ? 89.740 6.945 71.163 1.00 18.20 192 MET A O 1
ATOM 1370 N N . ILE A 1 195 ? 88.357 5.209 71.573 1.00 17.34 193 ILE A N 1
ATOM 1371 C CA . ILE A 1 195 ? 89.400 4.395 72.202 1.00 17.16 193 ILE A CA 1
ATOM 1372 C C . ILE A 1 195 ? 90.560 4.108 71.220 1.00 17.27 193 ILE A C 1
ATOM 1373 O O . ILE A 1 195 ? 91.723 4.314 71.534 1.00 17.23 193 ILE A O 1
ATOM 1378 N N . ALA A 1 196 ? 90.239 3.653 70.018 1.00 17.53 194 ALA A N 1
ATOM 1379 C CA . ALA A 1 196 ? 9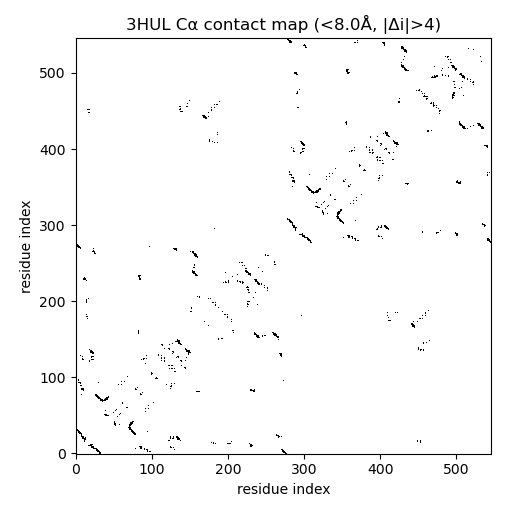1.279 3.383 69.030 1.00 17.74 194 ALA A CA 1
ATOM 1380 C C . ALA A 1 196 ? 92.121 4.639 68.698 1.00 17.92 194 ALA A C 1
ATOM 1381 O O . ALA A 1 196 ? 93.334 4.553 68.502 1.00 18.07 194 ALA A O 1
ATOM 1383 N N . ALA A 1 197 ? 91.484 5.802 68.653 1.00 17.58 195 ALA A N 1
ATOM 1384 C CA . ALA A 1 197 ? 92.189 7.037 68.283 1.00 17.84 195 ALA A CA 1
ATOM 1385 C C . ALA A 1 197 ? 93.132 7.490 69.365 1.00 18.12 195 ALA A C 1
ATOM 1386 O O . ALA A 1 197 ? 94.226 8.012 69.069 1.00 18.52 195 ALA A O 1
ATOM 1388 N N . ILE A 1 198 ? 92.720 7.299 70.621 1.00 18.97 196 ILE A N 1
ATOM 1389 C CA . ILE A 1 198 ? 93.536 7.689 71.744 1.00 19.60 196 ILE A CA 1
ATOM 1390 C C . ILE A 1 198 ? 94.820 6.927 71.662 1.00 20.82 196 ILE A C 1
ATOM 1391 O O . ILE A 1 198 ? 95.900 7.492 71.910 1.00 20.01 196 ILE A O 1
ATOM 1396 N N . LEU A 1 199 ? 94.720 5.653 71.263 1.00 21.60 197 LEU A N 1
ATOM 1397 C CA . LEU A 1 199 ? 95.908 4.794 71.194 1.00 22.32 197 LEU A CA 1
ATOM 1398 C C . LEU A 1 199 ? 96.808 5.040 69.954 1.00 22.87 197 LEU A C 1
ATOM 1399 O O . LEU A 1 199 ? 97.929 4.526 69.900 1.00 23.23 197 LEU A O 1
ATOM 1404 N N . ARG A 1 200 ? 96.360 5.877 69.006 1.00 22.80 198 ARG A N 1
ATOM 1405 C CA . ARG A 1 200 ? 97.255 6.406 67.969 1.00 23.04 198 ARG A CA 1
ATOM 1406 C C . ARG A 1 200 ? 97.836 7.766 68.384 1.00 23.03 198 ARG A C 1
ATOM 1407 O O . ARG A 1 200 ? 98.505 8.418 67.588 1.00 22.32 198 ARG A O 1
ATOM 1415 N N . ASN A 1 201 ? 97.513 8.214 69.599 1.00 23.17 199 ASN A N 1
ATOM 1416 C CA . ASN A 1 201 ? 97.802 9.599 70.051 1.00 23.27 199 ASN A CA 1
ATOM 1417 C C . ASN A 1 201 ? 97.037 10.650 69.208 1.00 22.94 199 ASN A C 1
ATOM 1418 O O . ASN A 1 201 ? 97.477 11.800 69.114 1.00 22.46 199 ASN A O 1
ATOM 1423 N N . ASP A 1 202 ? 95.923 10.258 68.587 1.00 21.85 200 ASP A N 1
ATOM 1424 C CA . ASP A 1 202 ? 95.125 11.196 67.746 1.00 22.50 200 ASP A CA 1
ATOM 1425 C C . ASP A 1 202 ? 94.020 11.823 68.586 1.00 21.58 200 ASP A C 1
ATOM 1426 O O . ASP A 1 202 ? 92.855 11.433 68.489 1.00 20.70 200 ASP A O 1
ATOM 1431 N N . MET A 1 203 ? 94.415 12.751 69.451 1.00 22.53 201 MET A N 1
ATOM 1432 C CA . MET A 1 203 ? 93.514 13.341 70.460 1.00 23.34 201 MET A CA 1
ATOM 1433 C C . MET A 1 203 ? 92.500 14.314 69.826 1.00 24.11 201 MET A C 1
ATOM 1434 O O . MET A 1 203 ? 91.401 14.553 70.353 1.00 24.75 201 MET A O 1
ATOM 1439 N N . THR A 1 204 ? 92.869 14.852 68.678 1.00 24.36 202 THR A N 1
ATOM 1440 C CA . THR A 1 204 ? 91.926 15.598 67.854 1.00 26.06 202 THR A CA 1
ATOM 1441 C C . THR A 1 204 ? 90.744 14.736 67.435 1.00 24.29 202 THR A C 1
ATOM 1442 O O . THR A 1 204 ? 89.592 15.103 67.664 1.00 23.99 202 THR A O 1
ATOM 1446 N N . LEU A 1 205 ? 91.017 13.595 66.821 1.00 23.28 203 LEU A N 1
ATOM 1447 C CA . LEU A 1 205 ? 89.912 12.696 66.466 1.00 22.92 203 LEU A CA 1
ATOM 1448 C C . LEU A 1 205 ? 89.202 12.212 67.735 1.00 21.88 203 LEU A C 1
ATOM 1449 O O . LEU A 1 205 ? 87.989 12.258 67.799 1.00 22.25 203 LEU A O 1
ATOM 1454 N N . ALA A 1 206 ? 89.955 11.787 68.749 1.00 21.33 204 ALA A N 1
ATOM 1455 C CA . ALA A 1 206 ? 89.339 11.332 69.998 1.00 22.19 204 ALA A CA 1
ATOM 1456 C C . ALA A 1 206 ? 88.387 12.383 70.565 1.00 22.76 204 ALA A C 1
ATOM 1457 O O . ALA A 1 206 ? 87.296 12.055 71.049 1.00 22.00 204 ALA A O 1
ATOM 1459 N N . GLY A 1 207 ? 88.832 13.641 70.543 1.00 23.38 205 GLY A N 1
ATOM 1460 C CA . GLY A 1 207 ? 88.079 14.725 71.175 1.00 24.96 205 GLY A CA 1
ATOM 1461 C C . GLY A 1 207 ? 86.770 14.947 70.462 1.00 25.06 205 GLY A C 1
ATOM 1462 O O . GLY A 1 207 ? 85.749 15.218 71.089 1.00 25.52 205 GLY A O 1
ATOM 1463 N N . GLU A 1 208 ? 86.825 14.821 69.144 1.00 26.27 206 GLU A N 1
ATOM 1464 C CA . GLU A 1 208 ? 85.658 14.844 68.275 1.00 28.38 206 GLU A CA 1
ATOM 1465 C C . GLU A 1 208 ? 84.632 13.745 68.611 1.00 28.61 206 GLU A C 1
ATOM 1466 O O . GLU A 1 208 ? 83.413 13.999 68.629 1.00 29.10 206 GLU A O 1
ATOM 1472 N N . MET A 1 209 ? 85.107 12.525 68.862 1.00 27.49 207 MET A N 1
ATOM 1473 C CA . MET A 1 209 ? 84.202 11.433 69.255 1.00 27.65 207 MET A CA 1
ATOM 1474 C C . MET A 1 209 ? 83.672 11.683 70.675 1.00 28.17 207 MET A C 1
ATOM 1475 O O . MET A 1 209 ? 82.515 11.475 70.966 1.00 27.44 207 MET A O 1
ATOM 1480 N N . MET A 1 210 ? 84.551 12.141 71.548 1.00 30.07 208 MET A N 1
ATOM 1481 C CA . MET A 1 210 ? 84.233 12.348 72.932 1.00 32.75 208 MET A CA 1
ATOM 1482 C C . MET A 1 210 ? 83.066 13.355 73.119 1.00 34.31 208 MET A C 1
ATOM 1483 O O . MET A 1 210 ? 82.310 13.236 74.078 1.00 34.53 208 MET A O 1
ATOM 1488 N N . GLU A 1 211 ? 82.914 14.306 72.196 1.00 35.86 209 GLU A N 1
ATOM 1489 C CA . GLU A 1 211 ? 81.860 15.342 72.284 1.00 38.39 209 GLU A CA 1
ATOM 1490 C C . GLU A 1 211 ? 80.455 14.885 71.871 1.00 40.65 209 GLU A C 1
ATOM 1491 O O . GLU A 1 211 ? 79.484 15.571 72.159 1.00 41.23 209 GLU A O 1
ATOM 1497 N N . ARG A 1 212 ? 80.338 13.738 71.203 1.00 43.09 210 ARG A N 1
ATOM 1498 C CA . ARG A 1 212 ? 79.017 13.196 70.861 1.00 45.72 210 ARG A CA 1
ATOM 1499 C C . ARG A 1 212 ? 78.382 12.419 72.039 1.00 47.23 210 ARG A C 1
ATOM 1500 O O . ARG A 1 212 ? 79.059 11.653 72.737 1.00 48.00 210 ARG A O 1
ATOM 1508 N N . ASP A 1 213 ? 77.097 12.640 72.298 1.00 49.17 211 ASP A N 1
ATOM 1509 C CA . ASP A 1 213 ? 76.467 12.028 73.488 1.00 50.79 211 ASP A CA 1
ATOM 1510 C C . ASP A 1 213 ? 75.940 10.607 73.226 1.00 50.95 211 ASP A C 1
ATOM 1511 O O . ASP A 1 213 ? 76.526 9.626 73.710 1.00 51.05 211 ASP A O 1
ATOM 1516 N N . LEU A 1 214 ? 74.829 10.549 72.483 1.00 50.81 212 LEU A N 1
ATOM 1517 C CA . LEU A 1 214 ? 74.213 9.358 71.864 1.00 50.49 212 LEU A CA 1
ATOM 1518 C C . LEU A 1 214 ? 73.439 8.384 72.748 1.00 49.84 212 LEU A C 1
ATOM 1519 O O . LEU A 1 214 ? 72.643 7.589 72.227 1.00 50.38 212 LEU A O 1
ATOM 1524 N N . TRP A 1 215 ? 73.642 8.445 74.059 1.00 48.78 213 TRP A N 1
ATOM 1525 C CA . TRP A 1 215 ? 73.143 7.392 74.955 1.00 48.25 213 TRP A CA 1
ATOM 1526 C C . TRP A 1 215 ? 71.791 7.621 75.674 1.00 48.46 213 TRP A C 1
ATOM 1527 O O . TRP A 1 215 ? 71.252 8.728 75.696 1.00 48.78 213 TRP A O 1
ATOM 1538 N N . SER A 1 221 ? 72.196 20.326 82.753 1.00 40.12 219 SER A N 1
ATOM 1539 C CA . SER A 1 221 ? 72.598 20.943 84.011 1.00 39.99 219 SER A CA 1
ATOM 1540 C C . SER A 1 221 ? 73.230 22.347 83.801 1.00 39.62 219 SER A C 1
ATOM 1541 O O . SER A 1 221 ? 73.339 22.805 82.668 1.00 39.19 219 SER A O 1
ATOM 1544 N N . GLN A 1 222 ? 73.615 23.012 84.894 1.00 39.54 220 GLN A N 1
ATOM 1545 C CA . GLN A 1 222 ? 73.830 24.476 84.927 1.00 40.25 220 GLN A CA 1
ATOM 1546 C C . GLN A 1 222 ? 74.772 25.085 83.884 1.00 39.81 220 GLN A C 1
ATOM 1547 O O . GLN A 1 222 ? 74.537 26.194 83.411 1.00 38.92 220 GLN A O 1
ATOM 1553 N N . LEU A 1 223 ? 75.819 24.351 83.516 1.00 39.87 221 LEU A N 1
ATOM 1554 C CA . LEU A 1 223 ? 76.843 24.870 82.608 1.00 40.33 221 LEU A CA 1
ATOM 1555 C C . LEU A 1 223 ? 76.576 24.566 81.138 1.00 40.71 221 LEU A C 1
ATOM 1556 O O . LEU A 1 223 ? 77.333 24.991 80.257 1.00 41.06 221 LEU A O 1
ATOM 1561 N N . VAL A 1 224 ? 75.509 23.823 80.870 1.00 41.39 222 VAL A N 1
ATOM 1562 C CA . VAL A 1 224 ? 75.214 23.384 79.505 1.00 42.39 222 VAL A CA 1
ATOM 1563 C C . VAL A 1 224 ? 75.068 24.550 78.499 1.00 43.25 222 VAL A C 1
ATOM 1564 O O . VAL A 1 224 ? 75.675 24.490 77.433 1.00 43.90 222 VAL A O 1
ATOM 1568 N N . PRO A 1 225 ? 74.280 25.612 78.818 1.00 43.81 223 PRO A N 1
ATOM 1569 C CA . PRO A 1 225 ? 74.117 26.674 77.793 1.00 44.21 223 PRO A CA 1
ATOM 1570 C C . PRO A 1 225 ? 75.414 27.424 77.387 1.00 44.24 223 PRO A C 1
ATOM 1571 O O . PRO A 1 225 ? 75.411 28.159 76.397 1.00 43.95 223 PRO A O 1
ATOM 1575 N N . HIS A 1 226 ? 76.503 27.210 78.132 1.00 44.04 224 HIS A N 1
ATOM 1576 C CA . HIS A 1 226 ? 77.791 27.833 77.841 1.00 44.10 224 HIS A CA 1
ATOM 1577 C C . HIS A 1 226 ? 78.766 26.870 77.185 1.00 43.05 224 HIS A C 1
ATOM 1578 O O . HIS A 1 226 ? 79.934 27.212 76.976 1.00 42.41 224 HIS A O 1
ATOM 1585 N N . LEU A 1 227 ? 78.279 25.672 76.866 1.00 41.99 225 LEU A N 1
ATOM 1586 C CA . LEU A 1 227 ? 79.128 24.608 76.345 1.00 40.56 225 LEU A CA 1
ATOM 1587 C C . LEU A 1 227 ? 79.669 24.932 74.958 1.00 40.28 225 LEU A C 1
ATOM 1588 O O . LEU A 1 227 ? 80.879 24.831 74.728 1.00 39.67 225 LEU A O 1
ATOM 1593 N N . ALA A 1 228 ? 78.772 25.334 74.054 1.00 39.92 226 ALA A N 1
ATOM 1594 C CA . ALA A 1 228 ? 79.154 25.754 72.699 1.00 39.86 226 ALA A CA 1
ATOM 1595 C C . ALA A 1 228 ? 80.206 26.855 72.734 1.00 39.72 226 ALA A C 1
ATOM 1596 O O . ALA A 1 228 ? 81.158 26.831 71.950 1.00 40.42 226 ALA A O 1
ATOM 1598 N N . GLN A 1 229 ? 80.031 27.806 73.659 1.00 38.20 227 GLN A N 1
ATOM 1599 C CA . GLN A 1 229 ? 80.917 28.953 73.813 1.00 36.72 227 GLN A CA 1
ATOM 1600 C C . GLN A 1 229 ? 82.286 28.519 74.348 1.00 35.39 227 GLN A C 1
ATOM 1601 O O . GLN A 1 229 ? 83.314 28.981 73.875 1.00 34.07 227 GLN A O 1
ATOM 1607 N N . ILE A 1 230 ? 82.273 27.640 75.350 1.00 34.59 228 ILE A N 1
ATOM 1608 C CA . ILE A 1 230 ? 83.488 27.065 75.904 1.00 33.76 228 ILE A CA 1
ATOM 1609 C C . ILE A 1 230 ? 84.248 26.288 74.815 1.00 33.87 228 ILE A C 1
ATOM 1610 O O . ILE A 1 230 ? 85.439 26.508 74.633 1.00 33.99 228 ILE A O 1
ATOM 1615 N N . ARG A 1 231 ? 83.542 25.431 74.079 1.00 33.65 229 ARG A N 1
ATOM 1616 C CA . ARG A 1 231 ? 84.085 24.744 72.897 1.00 34.21 229 ARG A CA 1
ATOM 1617 C C . ARG A 1 231 ? 84.743 25.667 71.887 1.00 34.36 229 ARG A C 1
ATOM 1618 O O . ARG A 1 231 ? 85.903 25.467 71.514 1.00 34.08 229 ARG A O 1
ATOM 1626 N N . ASP A 1 232 ? 83.989 26.674 71.437 1.00 34.87 230 ASP A N 1
ATOM 1627 C CA . ASP A 1 232 ? 84.477 27.634 70.438 1.00 34.69 230 ASP A CA 1
ATOM 1628 C C . ASP A 1 232 ? 85.809 28.214 70.846 1.00 33.34 230 ASP A C 1
ATOM 1629 O O . ASP A 1 232 ? 86.764 28.184 70.080 1.00 33.53 230 ASP A O 1
ATOM 1634 N N . VAL A 1 233 ? 85.864 28.706 72.076 1.00 31.31 231 VAL A N 1
ATOM 1635 C CA . VAL A 1 233 ? 87.058 29.330 72.632 1.00 29.63 231 VAL A CA 1
ATOM 1636 C C . VAL A 1 233 ? 88.240 28.372 72.817 1.00 28.58 231 VAL A C 1
ATOM 1637 O O . VAL A 1 233 ? 89.363 28.679 72.413 1.00 27.45 231 VAL A O 1
ATOM 1641 N N . ALA A 1 234 ? 87.974 27.240 73.466 1.00 27.56 232 ALA A N 1
ATOM 1642 C CA . ALA A 1 234 ? 88.993 26.248 73.748 1.00 27.14 232 ALA A CA 1
ATOM 1643 C C . ALA A 1 234 ? 89.543 25.628 72.482 1.00 26.73 232 ALA A C 1
ATOM 1644 O O . ALA A 1 234 ? 90.729 25.618 72.286 1.00 27.19 232 ALA A O 1
ATOM 1646 N N . LYS A 1 235 ? 88.675 25.123 71.620 1.00 27.44 233 LYS A N 1
ATOM 1647 C CA . LYS A 1 235 ? 89.094 24.400 70.423 1.00 27.90 233 LYS A CA 1
ATOM 1648 C C . LYS A 1 235 ? 89.698 25.332 69.391 1.00 28.02 233 LYS A C 1
ATOM 1649 O O . LYS A 1 235 ? 90.570 24.931 68.622 1.00 26.14 233 LYS A O 1
ATOM 1655 N N . ASN A 1 236 ? 89.269 26.593 69.391 1.00 27.99 234 ASN A N 1
ATOM 1656 C CA . ASN A 1 236 ? 89.921 27.520 68.471 1.00 29.63 234 ASN A CA 1
ATOM 1657 C C . ASN A 1 236 ? 91.363 27.863 68.842 1.00 29.08 234 ASN A C 1
ATOM 1658 O O . ASN A 1 236 ? 92.050 28.460 68.028 1.00 29.34 234 ASN A O 1
ATOM 1663 N N . GLN A 1 237 ? 91.793 27.497 70.057 1.00 28.75 235 GLN A N 1
ATOM 1664 C CA . GLN A 1 237 ? 93.203 27.601 70.459 1.00 29.20 235 GLN A CA 1
ATOM 1665 C C . GLN A 1 237 ? 93.952 26.245 70.438 1.00 28.99 235 GLN A C 1
ATOM 1666 O O . GLN A 1 237 ? 95.160 26.192 70.672 1.00 28.51 235 GLN A O 1
ATOM 1672 N N . GLY A 1 238 ? 93.238 25.161 70.141 1.00 28.28 236 GLY A N 1
ATOM 1673 C CA . GLY A 1 238 ? 93.875 23.861 69.949 1.00 27.70 236 GLY A CA 1
ATOM 1674 C C . GLY A 1 238 ? 93.483 22.821 70.985 1.00 27.53 236 GLY A C 1
ATOM 1675 O O . GLY A 1 238 ? 94.129 21.778 71.100 1.00 28.30 236 GLY A O 1
ATOM 1676 N N . ALA A 1 239 ? 92.449 23.108 71.774 1.00 26.55 237 ALA A N 1
ATOM 1677 C CA . ALA A 1 239 ? 91.944 22.117 72.722 1.00 25.18 237 ALA A CA 1
ATOM 1678 C C . ALA A 1 239 ? 91.280 20.989 71.911 1.00 24.47 237 ALA A C 1
ATOM 1679 O O . ALA A 1 239 ? 90.838 21.203 70.780 1.00 23.43 237 ALA A O 1
ATOM 1681 N N . TYR A 1 240 ? 91.227 19.795 72.493 1.00 24.59 238 TYR A N 1
ATOM 1682 C CA . TYR A 1 240 ? 90.601 18.646 71.827 1.00 23.69 238 TYR A CA 1
ATOM 1683 C C . TYR A 1 240 ? 89.090 18.632 71.891 1.00 23.80 238 TYR A C 1
ATOM 1684 O O . TYR A 1 240 ? 88.423 18.226 70.945 1.00 24.20 238 TYR A O 1
ATOM 1693 N N . ALA A 1 241 ? 88.545 19.070 73.016 1.00 23.81 239 ALA A N 1
ATOM 1694 C CA . ALA A 1 241 ? 87.149 18.807 73.332 1.00 24.50 239 ALA A CA 1
ATOM 1695 C C . ALA A 1 241 ? 86.770 19.488 74.649 1.00 24.24 239 ALA A C 1
ATOM 1696 O O . ALA A 1 241 ? 87.628 19.750 75.480 1.00 23.04 239 ALA A O 1
ATOM 1698 N N . ALA A 1 242 ? 85.481 19.742 74.817 1.00 24.89 240 ALA A N 1
ATOM 1699 C CA . ALA A 1 242 ? 84.912 20.176 76.085 1.00 26.53 240 ALA A CA 1
ATOM 1700 C C . ALA A 1 242 ? 83.669 19.302 76.297 1.00 27.51 240 ALA A C 1
ATOM 1701 O O . ALA A 1 242 ? 82.826 19.189 75.398 1.00 28.08 240 ALA A O 1
ATOM 1703 N N . CYS A 1 243 ? 83.585 18.673 77.467 1.00 28.35 241 CYS A N 1
ATOM 1704 C CA . CYS A 1 243 ? 82.510 17.742 77.777 1.00 30.74 241 CYS A CA 1
ATOM 1705 C C . CYS A 1 243 ? 82.056 17.915 79.197 1.00 30.40 241 CYS A C 1
ATOM 1706 O O . CYS A 1 243 ? 82.849 18.290 80.081 1.00 30.68 241 CYS A O 1
ATOM 1709 N N . LEU A 1 244 ? 80.796 17.593 79.443 1.00 30.31 242 LEU A N 1
ATOM 1710 C CA . LEU A 1 244 ? 80.403 17.277 80.811 1.00 30.48 242 LEU A CA 1
ATOM 1711 C C . LEU A 1 244 ? 81.286 16.164 81.386 1.00 29.55 242 LEU A C 1
ATOM 1712 O O . LEU A 1 244 ? 81.656 15.210 80.680 1.00 28.69 242 LEU A O 1
ATOM 1717 N N . SER A 1 245 ? 81.662 16.340 82.650 1.00 29.13 243 SER A N 1
ATOM 1718 C CA . SER A 1 245 ? 82.310 15.304 83.436 1.00 29.13 243 SER A CA 1
ATOM 1719 C C . SER A 1 245 ? 81.227 14.399 84.043 1.00 29.78 243 SER A C 1
ATOM 1720 O O . SER A 1 245 ? 80.415 14.856 84.850 1.00 29.69 243 SER A O 1
ATOM 1723 N N . GLY A 1 246 ? 81.193 13.130 83.630 1.00 30.27 244 GLY A N 1
ATOM 1724 C CA . GLY A 1 246 ? 80.199 12.178 84.121 1.00 31.30 244 GLY A CA 1
ATOM 1725 C C . GLY A 1 246 ? 78.802 12.711 83.891 1.00 32.32 244 GLY A C 1
ATOM 1726 O O . GLY A 1 246 ? 78.448 13.041 82.775 1.00 33.22 244 GLY A O 1
ATOM 1727 N N . ALA A 1 247 ? 78.012 12.836 84.948 1.00 33.06 245 ALA A N 1
ATOM 1728 C CA . ALA A 1 247 ? 76.650 13.342 84.799 1.00 33.90 245 ALA A CA 1
ATOM 1729 C C . ALA A 1 247 ? 76.605 14.868 84.981 1.00 34.18 245 ALA A C 1
ATOM 1730 O O . ALA A 1 247 ? 75.523 15.479 84.963 1.00 34.53 245 ALA A O 1
ATOM 1732 N N . GLY A 1 248 ? 77.780 15.481 85.145 1.00 33.17 246 GLY A N 1
ATOM 1733 C CA . GLY A 1 248 ? 77.841 16.913 85.398 1.00 32.26 246 GLY A CA 1
ATOM 1734 C C . GLY A 1 248 ? 77.775 17.186 86.896 1.00 31.25 246 GLY A C 1
ATOM 1735 O O . GLY A 1 248 ? 77.827 16.250 87.702 1.00 30.50 246 GLY A O 1
ATOM 1736 N N . PRO A 1 249 ? 77.677 18.467 87.278 1.00 30.67 247 PRO A N 1
ATOM 1737 C CA . PRO A 1 249 ? 77.629 19.593 86.363 1.00 30.37 247 PRO A CA 1
ATOM 1738 C C . PRO A 1 249 ? 78.988 20.141 85.878 1.00 29.59 247 PRO A C 1
ATOM 1739 O O . PRO A 1 249 ? 79.012 21.018 85.008 1.00 28.74 247 PRO A O 1
ATOM 1743 N N . THR A 1 250 ? 80.112 19.655 86.407 1.00 29.92 248 THR A N 1
ATOM 1744 C CA . THR A 1 250 ? 81.370 20.223 85.906 1.00 29.69 248 THR A CA 1
ATOM 1745 C C . THR A 1 250 ? 81.592 19.900 84.432 1.00 28.64 248 THR A C 1
ATOM 1746 O O . THR A 1 250 ? 81.109 18.876 83.933 1.00 28.20 248 THR A O 1
ATOM 1750 N N . VAL A 1 251 ? 82.255 20.835 83.747 1.00 28.20 249 VAL A N 1
ATOM 1751 C CA . VAL A 1 251 ? 82.619 20.719 82.348 1.00 27.00 249 VAL A CA 1
ATOM 1752 C C . VAL A 1 251 ? 84.143 20.604 82.327 1.00 27.44 249 VAL A C 1
ATOM 1753 O O . VAL A 1 251 ? 84.854 21.338 83.045 1.00 26.57 249 VAL A O 1
ATOM 1757 N N . LEU A 1 252 ? 84.635 19.630 81.560 1.00 26.81 250 LEU A N 1
ATOM 1758 C CA . LEU A 1 252 ? 86.064 19.472 81.350 1.00 26.28 250 LEU A CA 1
ATOM 1759 C C . LEU A 1 252 ? 86.468 19.831 79.934 1.00 25.26 250 LEU A C 1
ATOM 1760 O O . LEU A 1 252 ? 85.791 19.468 78.966 1.00 25.16 250 LEU A O 1
ATOM 1765 N N . VAL A 1 253 ? 87.584 20.548 79.830 1.00 23.99 251 VAL A N 1
ATOM 1766 C CA . VAL A 1 253 ? 88.175 20.875 78.563 1.00 23.07 251 VAL A CA 1
ATOM 1767 C C . VAL A 1 253 ? 89.424 20.012 78.478 1.00 23.14 251 VAL A C 1
ATOM 1768 O O . VAL A 1 253 ? 90.250 20.015 79.374 1.00 23.09 251 VAL A O 1
ATOM 1772 N N . PHE A 1 254 ? 89.558 19.265 77.395 1.00 23.04 252 PHE A N 1
ATOM 1773 C CA . PHE A 1 254 ? 90.750 18.425 77.213 1.00 23.19 252 PHE A CA 1
ATOM 1774 C C . PHE A 1 254 ? 91.702 19.160 76.257 1.00 21.66 252 PHE A C 1
ATOM 1775 O O . PHE A 1 254 ? 91.279 19.594 75.200 1.00 22.58 252 PHE A O 1
ATOM 1783 N N . ALA A 1 255 ? 92.974 19.282 76.614 1.00 21.92 253 ALA A N 1
ATOM 1784 C CA . ALA A 1 255 ? 93.912 20.104 75.819 1.00 22.64 253 ALA A CA 1
ATOM 1785 C C . ALA A 1 255 ? 95.340 19.620 75.887 1.00 22.48 253 ALA A C 1
ATOM 1786 O O . ALA A 1 255 ? 95.746 19.060 76.888 1.00 22.59 253 ALA A O 1
ATOM 1788 N N . PRO A 1 256 ? 96.122 19.861 74.825 1.00 23.22 254 PRO A N 1
ATOM 1789 C CA . PRO A 1 256 ? 97.556 19.590 74.881 1.00 23.88 254 PRO A CA 1
ATOM 1790 C C . PRO A 1 256 ? 98.139 20.216 76.155 1.00 24.84 254 PRO A C 1
ATOM 1791 O O . PRO A 1 256 ? 97.700 21.319 76.587 1.00 23.41 254 PRO A O 1
ATOM 1795 N N . ARG A 1 257 ? 99.104 19.534 76.761 1.00 25.51 255 ARG A N 1
ATOM 1796 C CA . ARG A 1 257 ? 99.702 20.052 77.981 1.00 27.85 255 ARG A CA 1
ATOM 1797 C C . ARG A 1 257 ? 100.358 21.416 77.858 1.00 27.11 255 ARG A C 1
ATOM 1798 O O . ARG A 1 257 ? 100.320 22.186 78.809 1.00 27.52 255 ARG A O 1
ATOM 1806 N N . ASN A 1 258 ? 100.960 21.719 76.716 1.00 26.97 256 ASN A N 1
ATOM 1807 C CA . ASN A 1 258 ? 101.641 23.008 76.563 1.00 26.85 256 ASN A CA 1
ATOM 1808 C C . ASN A 1 258 ? 100.644 24.169 76.611 1.00 26.71 256 ASN A C 1
ATOM 1809 O O . ASN A 1 258 ? 101.026 25.281 76.871 1.00 25.96 256 ASN A O 1
ATOM 1814 N N . LEU A 1 259 ? 99.366 23.870 76.389 1.00 27.08 257 LEU A N 1
ATOM 1815 C CA . LEU A 1 259 ? 98.316 24.877 76.328 1.00 28.06 257 LEU A CA 1
ATOM 1816 C C . LEU A 1 259 ? 97.612 25.106 77.658 1.00 28.51 257 LEU A C 1
ATOM 1817 O O . LEU A 1 259 ? 96.831 26.044 77.779 1.00 28.84 257 LEU A O 1
ATOM 1822 N N . ALA A 1 260 ? 97.861 24.245 78.639 1.00 28.71 258 ALA A N 1
ATOM 1823 C CA . ALA A 1 260 ? 97.117 24.268 79.904 1.00 29.53 258 ALA A CA 1
ATOM 1824 C C . ALA A 1 260 ? 96.996 25.668 80.540 1.00 30.11 258 ALA A C 1
ATOM 1825 O O . ALA A 1 260 ? 95.888 26.161 80.779 1.00 30.32 258 ALA A O 1
ATOM 1827 N N . ASN A 1 261 ? 98.133 26.284 80.842 1.00 30.61 259 ASN A N 1
ATOM 1828 C CA . ASN A 1 261 ? 98.164 27.562 81.589 1.00 31.16 259 ASN A CA 1
ATOM 1829 C C . ASN A 1 261 ? 97.442 28.682 80.838 1.00 30.87 259 ASN A C 1
ATOM 1830 O O . ASN A 1 261 ? 96.627 29.416 81.419 1.00 31.28 259 ASN A O 1
ATOM 1835 N N . LYS A 1 262 ? 97.740 28.788 79.543 1.00 30.03 260 LYS A N 1
ATOM 1836 C CA . LYS A 1 262 ? 97.209 29.841 78.722 1.00 30.38 260 LYS A CA 1
ATOM 1837 C C . LYS A 1 262 ? 95.701 29.596 78.473 1.00 30.82 260 LYS A C 1
ATOM 1838 O O . LYS A 1 262 ? 94.922 30.562 78.367 1.00 29.50 260 LYS A O 1
ATOM 1841 N N . LEU A 1 263 ? 95.294 28.310 78.419 1.00 29.81 261 LEU A N 1
ATOM 1842 C CA . LEU A 1 263 ? 93.873 27.961 78.337 1.00 29.36 261 LEU A CA 1
ATOM 1843 C C . LEU A 1 263 ? 93.107 28.269 79.597 1.00 28.83 261 LEU A C 1
ATOM 1844 O O . LEU A 1 263 ? 91.970 28.709 79.518 1.00 29.65 261 LEU A O 1
ATOM 1849 N N . GLN A 1 264 ? 93.699 28.014 80.754 1.00 27.86 262 GLN A N 1
ATOM 1850 C CA . GLN A 1 264 ? 93.053 28.376 82.003 1.00 28.47 262 GLN A CA 1
ATOM 1851 C C . GLN A 1 264 ? 92.726 29.879 81.982 1.00 27.67 262 GLN A C 1
ATOM 1852 O O . GLN A 1 264 ? 91.569 30.261 82.045 1.00 27.51 262 GLN A O 1
ATOM 1858 N N . THR A 1 265 ? 93.771 30.690 81.839 1.00 27.46 263 THR A N 1
ATOM 1859 C CA . THR A 1 265 ? 93.698 32.157 81.775 1.00 27.88 263 THR A CA 1
ATOM 1860 C C . THR A 1 265 ? 92.645 32.624 80.788 1.00 27.50 263 THR A C 1
ATOM 1861 O O . THR A 1 265 ? 91.744 33.373 81.139 1.00 27.90 263 THR A O 1
ATOM 1865 N N . SER A 1 266 ? 92.749 32.137 79.565 1.00 27.72 264 SER A N 1
ATOM 1866 C CA . SER A 1 266 ? 91.781 32.414 78.519 1.00 28.14 264 SER A CA 1
ATOM 1867 C C . SER A 1 266 ? 90.311 32.065 78.870 1.00 28.72 264 SER A C 1
ATOM 1868 O O . SER A 1 266 ? 89.378 32.834 78.574 1.00 27.91 264 SER A O 1
ATOM 1871 N N . LEU A 1 267 ? 90.093 30.900 79.476 1.00 28.01 265 LEU A N 1
ATOM 1872 C CA . LEU A 1 267 ? 88.718 30.491 79.804 1.00 28.76 265 LEU A CA 1
ATOM 1873 C C . LEU A 1 267 ? 88.160 31.276 80.997 1.00 29.31 265 LEU A C 1
ATOM 1874 O O . LEU A 1 267 ? 86.968 31.523 81.067 1.00 29.44 265 LEU A O 1
ATOM 1879 N N . GLN A 1 268 ? 89.039 31.637 81.932 1.00 30.33 266 GLN A N 1
ATOM 1880 C CA . GLN A 1 268 ? 88.714 32.555 83.006 1.00 31.86 266 GLN A CA 1
ATOM 1881 C C . GLN A 1 268 ? 88.165 33.913 82.544 1.00 32.91 266 GLN A C 1
ATOM 1882 O O . GLN A 1 268 ? 87.486 34.570 83.319 1.00 33.58 266 GLN A O 1
ATOM 1888 N N . THR A 1 269 ? 88.426 34.326 81.298 1.00 33.71 267 THR A N 1
ATOM 1889 C CA . THR A 1 269 ? 87.898 35.616 80.812 1.00 35.07 267 THR A CA 1
ATOM 1890 C C . THR A 1 269 ? 86.414 35.566 80.473 1.00 35.82 267 THR A C 1
ATOM 1891 O O . THR A 1 269 ? 85.807 36.604 80.220 1.00 35.51 267 THR A O 1
ATOM 1895 N N . LEU A 1 270 ? 85.838 34.366 80.437 1.00 36.46 268 LEU A N 1
ATOM 1896 C CA . LEU A 1 270 ? 84.420 34.221 80.086 1.00 38.00 268 LEU A CA 1
ATOM 1897 C C . LEU A 1 270 ? 83.486 34.625 81.233 1.00 39.30 268 LEU A C 1
ATOM 1898 O O . LEU A 1 270 ? 82.303 34.882 81.015 1.00 39.19 268 LEU A O 1
ATOM 1903 N N . GLU A 1 271 ? 84.048 34.704 82.441 1.00 41.76 269 GLU A N 1
ATOM 1904 C CA . GLU A 1 271 ? 83.332 35.105 83.666 1.00 44.56 269 GLU A CA 1
ATOM 1905 C C . GLU A 1 271 ? 82.045 34.303 83.847 1.00 45.08 269 GLU A C 1
ATOM 1906 O O . GLU A 1 271 ? 80.941 34.839 84.031 1.00 46.07 269 GLU A O 1
ATOM 1912 N N . ILE A 1 272 ? 82.214 32.998 83.736 1.00 44.84 270 ILE A N 1
ATOM 1913 C CA . ILE A 1 272 ? 81.152 32.060 83.975 1.00 44.35 270 ILE A CA 1
ATOM 1914 C C . ILE A 1 272 ? 81.206 31.801 85.476 1.00 44.26 270 ILE A C 1
ATOM 1915 O O . ILE A 1 272 ? 82.269 31.879 86.098 1.00 43.96 270 ILE A O 1
ATOM 1920 N N . ASP A 1 273 ? 80.048 31.531 86.063 1.00 44.59 271 ASP A N 1
ATOM 1921 C CA . ASP A 1 273 ? 79.962 31.288 87.490 1.00 44.40 271 ASP A CA 1
ATOM 1922 C C . ASP A 1 273 ? 80.478 29.888 87.859 1.00 43.81 271 ASP A C 1
ATOM 1923 O O . ASP A 1 273 ? 79.688 28.951 88.085 1.00 43.27 271 ASP A O 1
ATOM 1928 N N . ALA A 1 274 ? 81.806 29.759 87.910 1.00 42.90 272 ALA A N 1
ATOM 1929 C CA . ALA A 1 274 ? 82.460 28.501 88.261 1.00 42.00 272 ALA A CA 1
ATOM 1930 C C . ALA A 1 274 ? 83.932 28.757 88.469 1.00 41.45 272 ALA A C 1
ATOM 1931 O O . ALA A 1 274 ? 84.500 29.631 87.829 1.00 41.34 272 ALA A O 1
ATOM 1933 N N . ASP A 1 275 ? 84.553 27.995 89.361 1.00 41.02 273 ASP A N 1
ATOM 1934 C CA . ASP A 1 275 ? 85.990 28.031 89.497 1.00 40.32 273 ASP A CA 1
ATOM 1935 C C . ASP A 1 275 ? 86.586 27.309 88.281 1.00 39.91 273 ASP A C 1
ATOM 1936 O O . ASP A 1 275 ? 86.066 26.274 87.829 1.00 40.19 273 ASP A O 1
ATOM 1941 N N . VAL A 1 276 ? 87.638 27.886 87.727 1.00 38.37 274 VAL A N 1
ATOM 1942 C CA . VAL A 1 276 ? 88.355 27.279 86.625 1.00 37.06 274 VAL A CA 1
ATOM 1943 C C . VAL A 1 276 ? 89.657 26.712 87.159 1.00 36.89 274 VAL A C 1
ATOM 1944 O O . VAL A 1 276 ? 90.550 27.468 87.570 1.00 36.84 274 VAL A O 1
ATOM 1948 N N . LEU A 1 277 ? 89.749 25.382 87.169 1.00 35.51 275 LEU A N 1
ATOM 1949 C CA . LEU A 1 277 ? 90.864 24.685 87.801 1.00 35.63 275 LEU A CA 1
ATOM 1950 C C . LEU A 1 277 ? 91.667 23.891 86.787 1.00 34.12 275 LEU A C 1
ATOM 1951 O O . LEU A 1 277 ? 91.126 23.401 85.817 1.00 33.60 275 LEU A O 1
ATOM 1956 N N . LEU A 1 278 ? 92.963 23.783 87.020 1.00 33.18 276 LEU A N 1
ATOM 1957 C CA . LEU A 1 278 ? 93.831 23.006 86.149 1.00 32.89 276 LEU A CA 1
ATOM 1958 C C . LEU A 1 278 ? 94.082 21.643 86.789 1.00 31.98 276 LEU A C 1
ATOM 1959 O O . LEU A 1 278 ? 94.537 21.533 87.933 1.00 31.81 276 LEU A O 1
ATOM 1964 N N . LEU A 1 279 ? 93.730 20.595 86.057 1.00 30.93 277 LEU A N 1
ATOM 1965 C CA . LEU A 1 279 ? 93.936 19.235 86.561 1.00 29.65 277 LEU A CA 1
ATOM 1966 C C . LEU A 1 279 ? 94.828 18.462 85.616 1.00 28.44 277 LEU A C 1
ATOM 1967 O O . LEU A 1 279 ? 94.826 18.728 84.435 1.00 27.78 277 LEU A O 1
ATOM 1972 N N . ASP A 1 280 ? 95.570 17.493 86.149 1.00 27.54 278 ASP A N 1
ATOM 1973 C CA . ASP A 1 280 ? 96.284 16.551 85.334 1.00 27.01 278 ASP A CA 1
ATOM 1974 C C . ASP A 1 280 ? 95.667 15.151 85.447 1.00 26.34 278 ASP A C 1
ATOM 1975 O O . ASP A 1 280 ? 94.888 14.876 86.370 1.00 25.97 278 ASP A O 1
ATOM 1980 N N . VAL A 1 281 ? 96.035 14.272 84.509 1.00 25.38 279 VAL A N 1
ATOM 1981 C CA . VAL A 1 281 ? 95.783 12.831 84.629 1.00 24.51 279 VAL A CA 1
ATOM 1982 C C . VAL A 1 281 ? 96.582 12.326 85.817 1.00 24.33 279 VAL A C 1
ATOM 1983 O O . VAL A 1 281 ? 97.763 12.621 85.931 1.00 24.42 279 VAL A O 1
ATOM 1987 N N . GLU A 1 282 ? 95.932 11.597 86.721 1.00 23.95 280 GLU A N 1
ATOM 1988 C CA . GLU A 1 282 ? 96.631 10.987 87.851 1.00 24.18 280 GLU A CA 1
ATOM 1989 C C . GLU A 1 282 ? 96.907 9.504 87.531 1.00 23.95 280 GLU A C 1
ATOM 1990 O O . GLU A 1 282 ? 95.982 8.706 87.337 1.00 23.01 280 GLU A O 1
ATOM 1996 N N . GLY A 1 283 ? 98.187 9.165 87.462 1.00 24.77 281 GLY A N 1
ATOM 1997 C CA . GLY A 1 283 ? 98.639 7.843 87.081 1.00 26.20 281 GLY A CA 1
ATOM 1998 C C . GLY A 1 283 ? 98.473 6.779 88.144 1.00 27.81 281 GLY A C 1
ATOM 1999 O O . GLY A 1 283 ? 98.368 5.604 87.810 1.00 27.38 281 GLY A O 1
ATOM 2000 N N . SER A 1 284 ? 98.446 7.181 89.422 1.00 28.84 282 SER A N 1
ATOM 2001 C CA . SER A 1 284 ? 98.383 6.217 90.526 1.00 29.84 282 SER A CA 1
ATOM 2002 C C . SER A 1 284 ? 96.971 6.110 91.054 1.00 30.13 282 SER A C 1
ATOM 2003 O O . SER A 1 284 ? 96.298 7.114 91.245 1.00 30.44 282 SER A O 1
ATOM 2006 N N . GLY A 1 285 ? 96.518 4.897 91.315 1.00 29.99 283 GLY A N 1
ATOM 2007 C CA . GLY A 1 285 ? 95.240 4.745 91.952 1.00 30.61 283 GLY A CA 1
ATOM 2008 C C . GLY A 1 285 ? 95.366 4.957 93.455 1.00 31.44 283 GLY A C 1
ATOM 2009 O O . GLY A 1 285 ? 96.400 5.408 93.952 1.00 30.89 283 GLY A O 1
ATOM 2010 N N . ALA A 1 286 ? 94.298 4.617 94.168 1.00 31.98 284 ALA A N 1
ATOM 2011 C CA . ALA A 1 286 ? 94.234 4.743 95.612 1.00 32.25 284 ALA A CA 1
ATOM 2012 C C . ALA A 1 286 ? 95.482 4.163 96.289 1.00 33.31 284 ALA A C 1
ATOM 2013 O O . ALA A 1 286 ? 95.922 3.060 95.966 1.00 32.65 284 ALA A O 1
ATOM 2015 N N . GLU A 1 287 ? 96.057 4.930 97.213 1.00 34.84 285 GLU A N 1
ATOM 2016 C CA . GLU A 1 287 ? 97.241 4.495 97.960 1.00 36.61 285 GLU A CA 1
ATOM 2017 C C . GLU A 1 287 ? 96.975 4.525 99.467 1.00 36.46 285 GLU A C 1
ATOM 2018 O O . GLU A 1 287 ? 96.287 5.424 99.984 1.00 36.24 285 GLU A O 1
ATOM 2024 N N . VAL A 1 288 ? 97.560 3.548 100.148 1.00 36.76 286 VAL A N 1
ATOM 2025 C CA . VAL A 1 288 ? 97.631 3.486 101.601 1.00 36.83 286 VAL A CA 1
ATOM 2026 C C . VAL A 1 288 ? 99.108 3.522 101.963 1.00 36.72 286 VAL A C 1
ATOM 2027 O O . VAL A 1 288 ? 99.883 2.715 101.464 1.00 36.16 286 VAL A O 1
ATOM 2031 N N . PHE A 1 289 ? 99.483 4.466 102.818 1.00 37.17 287 PHE A N 1
ATOM 2032 C CA . PHE A 1 289 ? 100.886 4.736 103.141 1.00 38.12 287 PHE A CA 1
ATOM 2033 C C . PHE A 1 289 ? 101.032 5.441 104.494 1.00 38.88 287 PHE A C 1
ATOM 2034 O O . PHE A 1 289 ? 100.084 6.046 105.006 1.00 38.25 287 PHE A O 1
ATOM 2042 N N . ARG A 1 290 ? 102.239 5.371 105.043 1.00 40.08 288 ARG A N 1
ATOM 2043 C CA . ARG A 1 290 ? 102.592 6.092 106.249 1.00 41.59 288 ARG A CA 1
ATOM 2044 C C . ARG A 1 290 ? 103.315 7.402 105.933 1.00 42.50 288 ARG A C 1
ATOM 2045 O O . ARG A 1 290 ? 104.193 7.464 105.063 1.00 42.27 288 ARG A O 1
ATOM 2053 N N . GLU A 1 291 ? 102.895 8.461 106.617 1.00 43.80 289 GLU A N 1
ATOM 2054 C CA . GLU A 1 291 ? 103.521 9.773 106.500 1.00 45.31 289 GLU A CA 1
ATOM 2055 C C . GLU A 1 291 ? 103.433 10.529 107.829 1.00 46.29 289 GLU A C 1
ATOM 2056 O O . GLU A 1 291 ? 102.468 10.357 108.595 1.00 46.05 289 GLU A O 1
ATOM 2062 N N . GLY A 1 292 ? 104.453 11.352 108.093 1.00 47.01 290 GLY A N 1
ATOM 2063 C CA . GLY A 1 292 ? 104.525 12.148 109.316 1.00 47.46 290 GLY A CA 1
ATOM 2064 C C . GLY A 1 292 ? 103.795 13.475 109.223 1.00 48.09 290 GLY A C 1
ATOM 2065 O O . GLY A 1 292 ? 103.606 14.154 110.245 1.00 49.19 290 GLY A O 1
ATOM 2066 N N . SER B 1 2 ? 101.380 -8.407 32.890 1.00 43.46 0 SER B N 1
ATOM 2067 C CA . SER B 1 2 ? 100.056 -7.698 32.889 1.00 43.24 0 SER B CA 1
ATOM 2068 C C . SER B 1 2 ? 99.729 -7.077 34.256 1.00 43.20 0 SER B C 1
ATOM 2069 O O . SER B 1 2 ? 100.183 -7.568 35.289 1.00 42.99 0 SER B O 1
ATOM 2072 N N . LEU B 1 3 ? 98.945 -5.998 34.233 1.00 42.89 1 LEU B N 1
ATOM 2073 C CA . LEU B 1 3 ? 98.451 -5.325 35.430 1.00 42.22 1 LEU B CA 1
ATOM 2074 C C . LEU B 1 3 ? 97.551 -6.274 36.205 1.00 41.88 1 LEU B C 1
ATOM 2075 O O . LEU B 1 3 ? 96.691 -6.929 35.611 1.00 42.21 1 LEU B O 1
ATOM 2080 N N . ARG B 1 4 ? 97.792 -6.385 37.513 1.00 40.70 2 ARG B N 1
ATOM 2081 C CA . ARG B 1 4 ? 96.995 -7.248 38.381 1.00 40.05 2 ARG B CA 1
ATOM 2082 C C . ARG B 1 4 ? 96.457 -6.445 39.566 1.00 38.89 2 ARG B C 1
ATOM 2083 O O . ARG B 1 4 ? 97.037 -5.446 39.983 1.00 38.32 2 ARG B O 1
ATOM 2091 N N . ILE B 1 5 ? 95.325 -6.890 40.086 1.00 37.79 3 ILE B N 1
ATOM 2092 C CA . ILE B 1 5 ? 94.711 -6.257 41.221 1.00 36.72 3 ILE B CA 1
ATOM 2093 C C . ILE B 1 5 ? 94.451 -7.400 42.169 1.00 35.97 3 ILE B C 1
ATOM 2094 O O . ILE B 1 5 ? 93.938 -8.442 41.763 1.00 35.65 3 ILE B O 1
ATOM 2099 N N . ARG B 1 6 ? 94.874 -7.216 43.417 1.00 34.30 4 ARG B N 1
ATOM 2100 C CA . ARG B 1 6 ? 94.676 -8.204 44.464 1.00 33.43 4 ARG B CA 1
ATOM 2101 C C . ARG B 1 6 ? 94.040 -7.499 45.656 1.00 31.92 4 ARG B C 1
ATOM 2102 O O . ARG B 1 6 ? 94.475 -6.415 46.055 1.00 31.44 4 ARG B O 1
ATOM 2110 N N . VAL B 1 7 ? 92.999 -8.137 46.190 1.00 30.76 5 VAL B N 1
ATOM 2111 C CA . VAL B 1 7 ? 92.174 -7.623 47.262 1.00 28.58 5 VAL B CA 1
ATOM 2112 C C . VAL B 1 7 ? 91.928 -8.789 48.227 1.00 28.26 5 VAL B C 1
ATOM 2113 O O . VAL B 1 7 ? 91.531 -9.867 47.797 1.00 26.88 5 VAL B O 1
ATOM 2117 N N . PRO B 1 8 ? 92.139 -8.558 49.538 1.00 26.95 6 PRO B N 1
ATOM 2118 C CA . PRO B 1 8 ? 91.965 -9.622 50.509 1.00 26.27 6 PRO B CA 1
ATOM 2119 C C . PRO B 1 8 ? 90.550 -9.818 51.086 1.00 26.24 6 PRO B C 1
ATOM 2120 O O . PRO B 1 8 ? 89.705 -8.902 51.080 1.00 26.21 6 PRO B O 1
ATOM 2124 N N . ALA B 1 9 ? 90.314 -11.032 51.564 1.00 25.73 7 ALA B N 1
ATOM 2125 C CA . ALA B 1 9 ? 89.177 -11.337 52.392 1.00 25.90 7 ALA B CA 1
ATOM 2126 C C . ALA B 1 9 ? 89.204 -10.434 53.640 1.00 25.90 7 ALA B C 1
ATOM 2127 O O . ALA B 1 9 ? 90.231 -9.861 53.982 1.00 25.73 7 ALA B O 1
ATOM 2129 N N . THR B 1 10 ? 88.052 -10.268 54.267 1.00 25.56 8 THR B N 1
ATOM 2130 C CA . THR B 1 10 ? 87.955 -9.526 55.484 1.00 26.24 8 THR B CA 1
ATOM 2131 C C . THR B 1 10 ? 86.925 -10.192 56.385 1.00 26.66 8 THR B C 1
ATOM 2132 O O . THR B 1 10 ? 85.919 -10.734 55.921 1.00 25.93 8 THR B O 1
ATOM 2136 N N . THR B 1 11 ? 87.187 -10.184 57.684 1.00 27.05 9 THR B N 1
ATOM 2137 C CA . THR B 1 11 ? 86.144 -10.568 58.625 1.00 27.91 9 THR B CA 1
ATOM 2138 C C . THR B 1 11 ? 85.677 -9.315 59.358 1.00 28.97 9 THR B C 1
ATOM 2139 O O . THR B 1 11 ? 86.500 -8.575 59.903 1.00 29.78 9 THR B O 1
ATOM 2143 N N . ALA B 1 12 ? 84.377 -9.061 59.348 1.00 29.89 10 ALA B N 1
ATOM 2144 C CA . ALA B 1 12 ? 83.809 -7.948 60.092 1.00 31.42 10 ALA B CA 1
ATOM 2145 C C . ALA B 1 12 ? 83.113 -8.410 61.384 1.00 32.71 10 ALA B C 1
ATOM 2146 O O . ALA B 1 12 ? 82.749 -9.577 61.524 1.00 31.65 10 ALA B O 1
ATOM 2148 N N . ASN B 1 13 ? 82.940 -7.469 62.313 1.00 34.96 11 ASN B N 1
ATOM 2149 C CA . ASN B 1 13 ? 82.296 -7.671 63.631 1.00 37.04 11 ASN B CA 1
ATOM 2150 C C . ASN B 1 13 ? 83.240 -8.066 64.751 1.00 38.51 11 ASN B C 1
ATOM 2151 O O . ASN B 1 13 ? 83.318 -7.378 65.779 1.00 39.44 11 ASN B O 1
ATOM 2156 N N . LEU B 1 14 ? 83.943 -9.179 64.587 1.00 40.02 12 LEU B N 1
ATOM 2157 C CA . LEU B 1 14 ? 84.772 -9.683 65.673 1.00 40.78 12 LEU B CA 1
ATOM 2158 C C . LEU B 1 14 ? 83.899 -9.663 66.943 1.00 40.76 12 LEU B C 1
ATOM 2159 O O . LEU B 1 14 ? 84.226 -9.016 67.937 1.00 41.28 12 LEU B O 1
ATOM 2164 N N . GLY B 1 15 ? 82.751 -10.340 66.876 1.00 41.27 13 GLY B N 1
ATOM 2165 C CA . GLY B 1 15 ? 81.764 -10.344 67.961 1.00 41.08 13 GLY B CA 1
ATOM 2166 C C . GLY B 1 15 ? 81.101 -9.007 68.274 1.00 41.15 13 GLY B C 1
ATOM 2167 O O . GLY B 1 15 ? 80.367 -8.456 67.449 1.00 41.39 13 GLY B O 1
ATOM 2168 N N . PRO B 1 16 ? 81.367 -8.464 69.479 1.00 41.38 14 PRO B N 1
ATOM 2169 C CA . PRO B 1 16 ? 80.748 -7.221 69.961 1.00 40.87 14 PRO B CA 1
ATOM 2170 C C . PRO B 1 16 ? 81.117 -5.967 69.154 1.00 40.90 14 PRO B C 1
ATOM 2171 O O . PRO B 1 16 ? 80.408 -4.955 69.251 1.00 40.98 14 PRO B O 1
ATOM 2175 N N . GLY B 1 17 ? 82.181 -6.031 68.353 1.00 40.48 15 GLY B N 1
ATOM 2176 C CA . GLY B 1 17 ? 82.509 -4.956 67.401 1.00 41.10 15 GLY B CA 1
ATOM 2177 C C . GLY B 1 17 ? 81.620 -4.913 66.156 1.00 41.62 15 GLY B C 1
ATOM 2178 O O . GLY B 1 17 ? 81.997 -4.342 65.127 1.00 41.20 15 GLY B O 1
ATOM 2179 N N . PHE B 1 18 ? 80.443 -5.533 66.255 1.00 42.10 16 PHE B N 1
ATOM 2180 C CA . PHE B 1 18 ? 79.390 -5.482 65.228 1.00 42.29 16 PHE B CA 1
ATOM 2181 C C . PHE B 1 18 ? 79.314 -4.140 64.457 1.00 41.88 16 PHE B C 1
ATOM 2182 O O . PHE B 1 18 ? 79.146 -3.081 65.063 1.00 41.86 16 PHE B O 1
ATOM 2190 N N . ASP B 1 19 ? 79.444 -4.199 63.126 1.00 41.17 17 ASP B N 1
ATOM 2191 C CA . ASP B 1 19 ? 79.445 -2.991 62.258 1.00 40.84 17 ASP B CA 1
ATOM 2192 C C . ASP B 1 19 ? 80.573 -1.955 62.537 1.00 39.58 17 ASP B C 1
ATOM 2193 O O . ASP B 1 19 ? 80.472 -0.799 62.122 1.00 39.61 17 ASP B O 1
ATOM 2198 N N . SER B 1 20 ? 81.645 -2.354 63.213 1.00 37.18 18 SER B N 1
ATOM 2199 C CA . SER B 1 20 ? 82.691 -1.391 63.563 1.00 35.29 18 SER B CA 1
ATOM 2200 C C . SER B 1 20 ? 84.105 -1.908 63.273 1.00 34.17 18 SER B C 1
ATOM 2201 O O . SER B 1 20 ? 84.891 -1.206 62.655 1.00 34.03 18 SER B O 1
ATOM 2204 N N . CYS B 1 21 ? 84.432 -3.112 63.742 1.00 32.37 19 CYS B N 1
ATOM 2205 C CA . CYS B 1 21 ? 85.756 -3.694 63.523 1.00 31.81 19 CYS B CA 1
ATOM 2206 C C . CYS B 1 21 ? 85.792 -4.597 62.320 1.00 30.51 19 CYS B C 1
ATOM 2207 O O . CYS B 1 21 ? 84.868 -5.393 62.092 1.00 30.68 19 CYS B O 1
ATOM 2210 N N . GLY B 1 22 ? 86.883 -4.493 61.571 1.00 28.28 20 GLY B N 1
ATOM 2211 C CA . GLY B 1 22 ? 87.137 -5.387 60.475 1.00 26.09 20 GLY B CA 1
ATOM 2212 C C . GLY B 1 22 ? 88.611 -5.716 60.384 1.00 24.58 20 GLY B C 1
ATOM 2213 O O . GLY B 1 22 ? 89.457 -4.912 60.743 1.00 23.39 20 GLY B O 1
ATOM 2214 N N . LEU B 1 23 ? 88.917 -6.900 59.882 1.00 23.31 21 LEU B N 1
ATOM 2215 C CA . LEU B 1 23 ? 90.288 -7.357 59.849 1.00 23.46 21 LEU B CA 1
ATOM 2216 C C . LEU B 1 23 ? 90.532 -8.021 58.498 1.00 23.53 21 LEU B C 1
ATOM 2217 O O . LEU B 1 23 ? 89.763 -8.882 58.109 1.00 23.38 21 LEU B O 1
ATOM 2222 N N . ALA B 1 24 ? 91.597 -7.632 57.800 1.00 23.61 22 ALA B N 1
ATOM 2223 C CA . ALA B 1 24 ? 91.929 -8.245 56.501 1.00 24.22 22 ALA B CA 1
ATOM 2224 C C . ALA B 1 24 ? 92.687 -9.553 56.689 1.00 25.00 22 ALA B C 1
ATOM 2225 O O . ALA B 1 24 ? 93.516 -9.667 57.585 1.00 24.31 22 ALA B O 1
ATOM 2227 N N . LEU B 1 25 ? 92.409 -10.521 55.815 1.00 25.93 23 LEU B N 1
ATOM 2228 C CA . LEU B 1 25 ? 92.935 -11.872 55.952 1.00 26.84 23 LEU B CA 1
ATOM 2229 C C . LEU B 1 25 ? 93.663 -12.306 54.688 1.00 27.38 23 LEU B C 1
ATOM 2230 O O . LEU B 1 25 ? 93.399 -11.767 53.609 1.00 26.71 23 LEU B O 1
ATOM 2235 N N . THR B 1 26 ? 94.575 -13.280 54.826 1.00 27.64 24 THR B N 1
ATOM 2236 C CA . THR B 1 26 ? 95.408 -13.730 53.718 1.00 27.50 24 THR B CA 1
ATOM 2237 C C . THR B 1 26 ? 94.650 -14.746 52.841 1.00 28.68 24 THR B C 1
ATOM 2238 O O . THR B 1 26 ? 95.091 -15.878 52.699 1.00 28.73 24 THR B O 1
ATOM 2242 N N . LEU B 1 27 ? 93.501 -14.337 52.299 1.00 29.37 25 LEU B N 1
ATOM 2243 C CA . LEU B 1 27 ? 92.798 -15.052 51.234 1.00 30.81 25 LEU B CA 1
ATOM 2244 C C . LEU B 1 27 ? 92.410 -13.975 50.245 1.00 32.28 25 LEU B C 1
ATOM 2245 O O . LEU B 1 27 ? 91.998 -12.878 50.660 1.00 32.51 25 LEU B O 1
ATOM 2250 N N . TYR B 1 28 ? 92.509 -14.257 48.950 1.00 33.09 26 TYR B N 1
ATOM 2251 C CA . TYR B 1 28 ? 92.499 -13.164 47.992 1.00 34.61 26 TYR B CA 1
ATOM 2252 C C . TYR B 1 28 ? 91.581 -13.328 46.791 1.00 36.25 26 TYR B C 1
ATOM 2253 O O . TYR B 1 28 ? 91.353 -14.436 46.302 1.00 36.56 26 TYR B O 1
ATOM 2262 N N . LEU B 1 29 ? 91.033 -12.199 46.361 1.00 37.58 27 LEU B N 1
ATOM 2263 C CA . LEU B 1 29 ? 90.451 -12.041 45.048 1.00 39.45 27 LEU B CA 1
ATOM 2264 C C . LEU B 1 29 ? 91.536 -11.354 44.218 1.00 40.16 27 LEU B C 1
ATOM 2265 O O . LEU B 1 29 ? 92.039 -10.299 44.608 1.00 40.36 27 LEU B O 1
ATOM 2270 N N . THR B 1 30 ? 91.940 -11.985 43.115 1.00 41.35 28 THR B N 1
ATOM 2271 C CA . THR B 1 30 ? 92.958 -11.405 42.233 1.00 43.00 28 THR B CA 1
ATOM 2272 C C . THR B 1 30 ? 92.463 -11.287 40.780 1.00 43.77 28 THR B C 1
ATOM 2273 O O . THR B 1 30 ? 91.968 -12.261 40.203 1.00 44.00 28 THR B O 1
ATOM 2277 N N . LEU B 1 31 ? 92.620 -10.096 40.200 1.00 44.56 29 LEU B N 1
ATOM 2278 C CA . LEU B 1 31 ? 92.256 -9.824 38.811 1.00 45.53 29 LEU B CA 1
ATOM 2279 C C . LEU B 1 31 ? 93.490 -9.639 37.938 1.00 46.93 29 LEU B C 1
ATOM 2280 O O . LEU B 1 31 ? 94.525 -9.138 38.397 1.00 47.54 29 LEU B O 1
ATOM 2285 N N . ASP B 1 32 ? 93.353 -10.007 36.667 1.00 47.79 30 ASP B N 1
ATOM 2286 C CA . ASP B 1 32 ? 94.424 -9.933 35.667 1.00 48.17 30 ASP B CA 1
ATOM 2287 C C . ASP B 1 32 ? 93.842 -9.225 34.437 1.00 48.38 30 ASP B C 1
ATOM 2288 O O . ASP B 1 32 ? 92.976 -9.763 33.764 1.00 49.03 30 ASP B O 1
ATOM 2293 N N . ILE B 1 33 ? 94.293 -8.004 34.171 1.00 48.83 31 ILE B N 1
ATOM 2294 C CA . ILE B 1 33 ? 93.721 -7.153 33.118 1.00 49.57 31 ILE B CA 1
ATOM 2295 C C . ILE B 1 33 ? 94.359 -7.399 31.731 1.00 50.28 31 ILE B C 1
ATOM 2296 O O . ILE B 1 33 ? 95.540 -7.085 31.524 1.00 50.26 31 ILE B O 1
ATOM 2301 N N . GLY B 1 34 ? 93.571 -7.954 30.800 1.00 50.67 32 GLY B N 1
ATOM 2302 C CA . GLY B 1 34 ? 93.983 -8.120 29.391 1.00 50.66 32 GLY B CA 1
ATOM 2303 C C . GLY B 1 34 ? 93.825 -6.870 28.521 1.00 51.03 32 GLY B C 1
ATOM 2304 O O . GLY B 1 34 ? 93.655 -5.746 29.021 1.00 50.57 32 GLY B O 1
ATOM 2305 N N . ALA B 1 35 ? 93.879 -7.060 27.206 1.00 51.36 33 ALA B N 1
ATOM 2306 C CA . ALA B 1 35 ? 93.786 -5.927 26.281 1.00 51.61 33 ALA B CA 1
ATOM 2307 C C . ALA B 1 35 ? 92.386 -5.310 26.213 1.00 51.74 33 ALA B C 1
ATOM 2308 O O . ALA B 1 35 ? 91.389 -5.880 26.692 1.00 51.01 33 ALA B O 1
ATOM 2310 N N . GLU B 1 36 ? 92.338 -4.130 25.607 1.00 52.20 34 GLU B N 1
ATOM 2311 C CA . GLU B 1 36 ? 91.101 -3.427 25.364 1.00 52.83 34 GLU B CA 1
ATOM 2312 C C . GLU B 1 36 ? 90.212 -4.229 24.399 1.00 52.87 34 GLU B C 1
ATOM 2313 O O . GLU B 1 36 ? 90.694 -5.161 23.749 1.00 52.84 34 GLU B O 1
ATOM 2319 N N . ALA B 1 37 ? 88.914 -3.910 24.366 1.00 52.94 35 ALA B N 1
ATOM 2320 C CA . ALA B 1 37 ? 87.928 -4.639 23.547 1.00 53.21 35 ALA B CA 1
ATOM 2321 C C . ALA B 1 37 ? 86.598 -3.886 23.383 1.00 53.57 35 ALA B C 1
ATOM 2322 O O . ALA B 1 37 ? 86.365 -2.844 24.020 1.00 53.30 35 ALA B O 1
ATOM 2324 N N . ASP B 1 38 ? 85.736 -4.432 22.522 1.00 53.99 36 ASP B N 1
ATOM 2325 C CA . ASP B 1 38 ? 84.388 -3.899 22.282 1.00 54.74 36 ASP B CA 1
ATOM 2326 C C . ASP B 1 38 ? 83.432 -4.062 23.484 1.00 54.63 36 ASP B C 1
ATOM 2327 O O . ASP B 1 38 ? 82.474 -3.286 23.643 1.00 54.07 36 ASP B O 1
ATOM 2332 N N . SER B 1 39 ? 83.699 -5.075 24.313 1.00 54.67 37 SER B N 1
ATOM 2333 C CA . SER B 1 39 ? 82.851 -5.387 25.467 1.00 54.64 37 SER B CA 1
ATOM 2334 C C . SER B 1 39 ? 83.660 -5.940 26.646 1.00 54.65 37 SER B C 1
ATOM 2335 O O . SER B 1 39 ? 84.787 -6.434 26.471 1.00 54.41 37 SER B O 1
ATOM 2338 N N . TRP B 1 40 ? 83.073 -5.848 27.840 1.00 54.67 38 TRP B N 1
ATOM 2339 C CA . TRP B 1 40 ? 83.653 -6.429 29.054 1.00 54.77 38 TRP B CA 1
ATOM 2340 C C . TRP B 1 40 ? 83.435 -7.927 29.070 1.00 55.30 38 TRP B C 1
ATOM 2341 O O . TRP B 1 40 ? 82.343 -8.398 28.764 1.00 55.47 38 TRP B O 1
ATOM 2352 N N . TYR B 1 41 ? 84.479 -8.670 29.416 1.00 56.18 39 TYR B N 1
ATOM 2353 C CA . TYR B 1 41 ? 84.360 -10.100 29.703 1.00 57.02 39 TYR B CA 1
ATOM 2354 C C . TYR B 1 41 ? 85.363 -10.484 30.786 1.00 57.47 39 TYR B C 1
ATOM 2355 O O . TYR B 1 41 ? 86.420 -9.861 30.899 1.00 57.48 39 TYR B O 1
ATOM 2364 N N . ILE B 1 42 ? 85.020 -11.500 31.581 1.00 58.32 40 ILE B N 1
ATOM 2365 C CA . ILE B 1 42 ? 85.883 -11.994 32.660 1.00 59.17 40 ILE B CA 1
ATOM 2366 C C . ILE B 1 42 ? 85.932 -13.517 32.649 1.00 59.84 40 ILE B C 1
ATOM 2367 O O . ILE B 1 42 ? 84.919 -14.174 32.892 1.00 59.95 40 ILE B O 1
ATOM 2372 N N . GLU B 1 43 ? 87.114 -14.067 32.376 1.00 60.56 41 GLU B N 1
ATOM 2373 C CA . GLU B 1 43 ? 87.341 -15.513 32.416 1.00 61.42 41 GLU B CA 1
ATOM 2374 C C . GLU B 1 43 ? 87.491 -15.945 33.877 1.00 61.71 41 GLU B C 1
ATOM 2375 O O . GLU B 1 43 ? 88.386 -15.454 34.562 1.00 61.88 41 GLU B O 1
ATOM 2381 N N . HIS B 1 44 ? 86.621 -16.831 34.369 1.00 62.23 42 HIS B N 1
ATOM 2382 C CA . HIS B 1 44 ? 86.669 -17.237 35.795 1.00 62.78 42 HIS B CA 1
ATOM 2383 C C . HIS B 1 44 ? 86.020 -18.583 36.139 1.00 63.30 42 HIS B C 1
ATOM 2384 O O . HIS B 1 44 ? 85.354 -19.191 35.300 1.00 63.63 42 HIS B O 1
ATOM 2391 N N . ASN B 1 45 ? 86.237 -19.034 37.380 1.00 63.75 43 ASN B N 1
ATOM 2392 C CA . ASN B 1 45 ? 85.488 -20.153 37.979 1.00 64.09 43 ASN B CA 1
ATOM 2393 C C . ASN B 1 45 ? 84.739 -19.747 39.262 1.00 64.18 43 ASN B C 1
ATOM 2394 O O . ASN B 1 45 ? 84.417 -20.585 40.116 1.00 64.19 43 ASN B O 1
ATOM 2399 N N . ILE B 1 50 ? 77.947 -16.011 39.123 1.00 61.67 48 ILE B N 1
ATOM 2400 C CA . ILE B 1 50 ? 78.719 -14.772 39.080 1.00 61.75 48 ILE B CA 1
ATOM 2401 C C . ILE B 1 50 ? 78.967 -14.343 37.621 1.00 61.52 48 ILE B C 1
ATOM 2402 O O . ILE B 1 50 ? 79.661 -15.043 36.872 1.00 61.32 48 ILE B O 1
ATOM 2407 N N . PRO B 1 51 ? 78.400 -13.188 37.220 1.00 61.34 49 PRO B N 1
ATOM 2408 C CA . PRO B 1 51 ? 78.400 -12.723 35.823 1.00 61.38 49 PRO B CA 1
ATOM 2409 C C . PRO B 1 51 ? 79.791 -12.665 35.185 1.00 61.35 49 PRO B C 1
ATOM 2410 O O . PRO B 1 51 ? 80.780 -12.354 35.871 1.00 61.63 49 PRO B O 1
ATOM 2414 N N . HIS B 1 52 ? 79.855 -12.971 33.888 1.00 60.84 50 HIS B N 1
ATOM 2415 C CA . HIS B 1 52 ? 81.108 -12.956 33.143 1.00 60.15 50 HIS B CA 1
ATOM 2416 C C . HIS B 1 52 ? 81.225 -11.678 32.348 1.00 59.99 50 HIS B C 1
ATOM 2417 O O . HIS B 1 52 ? 82.225 -11.445 31.668 1.00 59.73 50 HIS B O 1
ATOM 2424 N N . ASP B 1 53 ? 80.191 -10.852 32.443 1.00 59.89 51 ASP B N 1
ATOM 2425 C CA . ASP B 1 53 ? 80.098 -9.646 31.643 1.00 59.76 51 ASP B CA 1
ATOM 2426 C C . ASP B 1 53 ? 79.927 -8.413 32.526 1.00 59.46 51 ASP B C 1
ATOM 2427 O O . ASP B 1 53 ? 80.074 -8.489 33.749 1.00 59.17 51 ASP B O 1
ATOM 2432 N N . GLU B 1 54 ? 79.592 -7.295 31.878 1.00 59.13 52 GLU B N 1
ATOM 2433 C CA . GLU B 1 54 ? 79.373 -5.988 32.509 1.00 58.80 52 GLU B CA 1
ATOM 2434 C C . GLU B 1 54 ? 78.504 -5.987 33.775 1.00 57.79 52 GLU B C 1
ATOM 2435 O O . GLU B 1 54 ? 78.557 -5.034 34.569 1.00 58.03 52 GLU B O 1
ATOM 2441 N N . THR B 1 55 ? 77.700 -7.035 33.951 1.00 56.21 53 THR B N 1
ATOM 2442 C CA . THR B 1 55 ? 76.802 -7.136 35.103 1.00 54.67 53 THR B CA 1
ATOM 2443 C C . THR B 1 55 ? 77.553 -7.505 36.380 1.00 53.80 53 THR B C 1
ATOM 2444 O O . THR B 1 55 ? 77.027 -7.326 37.479 1.00 53.84 53 THR B O 1
ATOM 2448 N N . ASN B 1 56 ? 78.774 -8.022 36.231 1.00 52.43 54 ASN B N 1
ATOM 2449 C CA . ASN B 1 56 ? 79.624 -8.339 37.382 1.00 51.01 54 ASN B CA 1
ATOM 2450 C C . ASN B 1 56 ? 79.865 -7.118 38.250 1.00 50.13 54 ASN B C 1
ATOM 2451 O O . ASN B 1 56 ? 80.085 -6.003 37.741 1.00 49.91 54 ASN B O 1
ATOM 2456 N N . VAL B 1 57 ? 79.828 -7.361 39.561 1.00 49.23 55 VAL B N 1
ATOM 2457 C CA . VAL B 1 57 ? 79.941 -6.333 40.593 1.00 48.58 55 VAL B CA 1
ATOM 2458 C C . VAL B 1 57 ? 81.144 -5.437 40.350 1.00 47.41 55 VAL B C 1
ATOM 2459 O O . VAL B 1 57 ? 81.045 -4.210 40.389 1.00 46.70 55 VAL B O 1
ATOM 2463 N N . ILE B 1 58 ? 82.282 -6.071 40.093 1.00 46.70 56 ILE B N 1
ATOM 2464 C CA . ILE B 1 58 ? 83.525 -5.348 39.805 1.00 46.03 56 ILE B CA 1
ATOM 2465 C C . ILE B 1 58 ? 83.317 -4.308 38.703 1.00 45.91 56 ILE B C 1
ATOM 2466 O O . ILE B 1 58 ? 83.664 -3.135 38.855 1.00 45.62 56 ILE B O 1
ATOM 2471 N N . ILE B 1 59 ? 82.702 -4.745 37.612 1.00 45.82 57 ILE B N 1
ATOM 2472 C CA . ILE B 1 59 ? 82.509 -3.891 36.452 1.00 45.60 57 ILE B CA 1
ATOM 2473 C C . ILE B 1 59 ? 81.435 -2.831 36.670 1.00 45.20 57 ILE B C 1
ATOM 2474 O O . ILE B 1 59 ? 81.666 -1.658 36.342 1.00 44.45 57 ILE B O 1
ATOM 2479 N N . GLU B 1 60 ? 80.289 -3.224 37.247 1.00 45.05 58 GLU B N 1
ATOM 2480 C CA . GLU B 1 60 ? 79.235 -2.248 37.577 1.00 45.15 58 GLU B CA 1
ATOM 2481 C C . GLU B 1 60 ? 79.814 -1.146 38.458 1.00 44.74 58 GLU B C 1
ATOM 2482 O O . GLU B 1 60 ? 79.476 0.043 38.300 1.00 44.74 58 GLU B O 1
ATOM 2488 N N . THR B 1 61 ? 80.688 -1.546 39.390 1.00 44.22 59 THR B N 1
ATOM 2489 C CA . THR B 1 61 ? 81.277 -0.609 40.351 1.00 43.27 59 THR B CA 1
ATOM 2490 C C . THR B 1 61 ? 82.236 0.321 39.631 1.00 42.63 59 THR B C 1
ATOM 2491 O O . THR B 1 61 ? 82.224 1.537 39.849 1.00 41.99 59 THR B O 1
ATOM 2495 N N . ALA B 1 62 ? 83.073 -0.257 38.780 1.00 42.35 60 ALA B N 1
ATOM 2496 C CA . ALA B 1 62 ? 84.084 0.531 38.081 1.00 42.97 60 ALA B CA 1
ATOM 2497 C C . ALA B 1 62 ? 83.391 1.591 37.205 1.00 43.25 60 ALA B C 1
ATOM 2498 O O . ALA B 1 62 ? 83.684 2.798 37.279 1.00 42.97 60 ALA B O 1
ATOM 2500 N N . LEU B 1 63 ? 82.439 1.118 36.413 1.00 44.26 61 LEU B N 1
ATOM 2501 C CA . LEU B 1 63 ? 81.631 1.975 35.552 1.00 45.12 61 LEU B CA 1
ATOM 2502 C C . LEU B 1 63 ? 80.875 3.042 36.330 1.00 45.69 61 LEU B C 1
ATOM 2503 O O . LEU B 1 63 ? 80.693 4.145 35.836 1.00 46.23 61 LEU B O 1
ATOM 2508 N N . ASN B 1 64 ? 80.470 2.742 37.559 1.00 46.41 62 ASN B N 1
ATOM 2509 C CA . ASN B 1 64 ? 79.890 3.781 38.415 1.00 47.27 62 ASN B CA 1
ATOM 2510 C C . ASN B 1 64 ? 80.840 4.914 38.737 1.00 47.58 62 ASN B C 1
ATOM 2511 O O . ASN B 1 64 ? 80.414 6.050 38.876 1.00 47.64 62 ASN B O 1
ATOM 2516 N N . LEU B 1 65 ? 82.127 4.603 38.857 1.00 48.57 63 LEU B N 1
ATOM 2517 C CA . LEU B 1 65 ? 83.148 5.620 39.121 1.00 49.55 63 LEU B CA 1
ATOM 2518 C C . LEU B 1 65 ? 83.604 6.338 37.855 1.00 49.93 63 LEU B C 1
ATOM 2519 O O . LEU B 1 65 ? 83.799 7.554 37.852 1.00 50.07 63 LEU B O 1
ATOM 2524 N N . ALA B 1 66 ? 83.798 5.564 36.796 1.00 50.12 64 ALA B N 1
ATOM 2525 C CA . ALA B 1 66 ? 84.240 6.096 35.528 1.00 50.66 64 ALA B CA 1
ATOM 2526 C C . ALA B 1 66 ? 83.369 5.405 34.481 1.00 51.17 64 ALA B C 1
ATOM 2527 O O . ALA B 1 66 ? 83.649 4.264 34.081 1.00 50.96 64 ALA B O 1
ATOM 2529 N N . PRO B 1 67 ? 82.263 6.080 34.087 1.00 51.57 65 PRO B N 1
ATOM 2530 C CA . PRO B 1 67 ? 81.259 5.524 33.174 1.00 52.03 65 PRO B CA 1
ATOM 2531 C C . PRO B 1 67 ? 81.839 5.251 31.796 1.00 52.39 65 PRO B C 1
ATOM 2532 O O . PRO B 1 67 ? 81.368 4.344 31.092 1.00 52.94 65 PRO B O 1
ATOM 2536 N N . ASN B 1 68 ? 82.882 6.007 31.452 1.00 52.36 66 ASN B N 1
ATOM 2537 C CA . ASN B 1 68 ? 83.461 6.003 30.110 1.00 52.69 66 ASN B CA 1
ATOM 2538 C C . ASN B 1 68 ? 84.701 5.117 29.934 1.00 52.30 66 ASN B C 1
ATOM 2539 O O . ASN B 1 68 ? 85.407 5.236 28.930 1.00 52.57 66 ASN B O 1
ATOM 2544 N N . LEU B 1 69 ? 84.958 4.227 30.893 1.00 51.51 67 LEU B N 1
ATOM 2545 C CA . LEU B 1 69 ? 86.037 3.251 30.748 1.00 51.17 67 LEU B CA 1
ATOM 2546 C C . LEU B 1 69 ? 85.961 2.485 29.434 1.00 50.85 67 LEU B C 1
ATOM 2547 O O . LEU B 1 69 ? 84.892 1.992 29.059 1.00 50.21 67 LEU B O 1
ATOM 2552 N N . THR B 1 70 ? 87.099 2.386 28.748 1.00 50.43 68 THR B N 1
ATOM 2553 C CA . THR B 1 70 ? 87.222 1.483 27.612 1.00 50.18 68 THR B CA 1
ATOM 2554 C C . THR B 1 70 ? 87.077 0.056 28.144 1.00 49.58 68 THR B C 1
ATOM 2555 O O . THR B 1 70 ? 87.788 -0.317 29.073 1.00 50.14 68 THR B O 1
ATOM 2559 N N . PRO B 1 71 ? 86.133 -0.727 27.589 1.00 49.08 69 PRO B N 1
ATOM 2560 C CA . PRO B 1 71 ? 86.008 -2.126 27.987 1.00 48.57 69 PRO B CA 1
ATOM 2561 C C . PRO B 1 71 ? 87.294 -2.924 27.804 1.00 48.25 69 PRO B C 1
ATOM 2562 O O . PRO B 1 71 ? 88.154 -2.564 26.987 1.00 48.58 69 PRO B O 1
ATOM 2566 N N . HIS B 1 72 ? 87.400 -3.994 28.586 1.00 47.35 70 HIS B N 1
ATOM 2567 C CA . HIS B 1 72 ? 88.568 -4.848 28.662 1.00 46.41 70 HIS B CA 1
ATOM 2568 C C . HIS B 1 72 ? 88.140 -6.297 28.870 1.00 46.07 70 HIS B C 1
ATOM 2569 O O . HIS B 1 72 ? 87.040 -6.559 29.353 1.00 45.71 70 HIS B O 1
ATOM 2576 N N . HIS B 1 73 ? 89.005 -7.228 28.481 1.00 45.98 71 HIS B N 1
ATOM 2577 C CA A HIS B 1 73 ? 88.876 -8.608 28.920 0.50 46.03 71 HIS B CA 1
ATOM 2578 C CA B HIS B 1 73 ? 88.903 -8.622 28.909 0.50 46.11 71 HIS B CA 1
ATOM 2579 C C . HIS B 1 73 ? 89.732 -8.778 30.184 1.00 46.30 71 HIS B C 1
ATOM 2580 O O . HIS B 1 73 ? 90.787 -8.138 30.323 1.00 46.10 71 HIS B O 1
ATOM 2593 N N . LEU B 1 74 ? 89.266 -9.625 31.106 1.00 47.04 72 LEU B N 1
ATOM 2594 C CA . LEU B 1 74 ? 89.922 -9.838 32.412 1.00 47.88 72 LEU B CA 1
ATOM 2595 C C . LEU B 1 74 ? 89.940 -11.308 32.793 1.00 48.24 72 LEU B C 1
ATOM 2596 O O . LEU B 1 74 ? 89.099 -12.072 32.328 1.00 48.71 72 LEU B O 1
ATOM 2601 N N . VAL B 1 75 ? 90.886 -11.683 33.653 1.00 48.59 73 VAL B N 1
ATOM 2602 C CA . VAL B 1 75 ? 90.926 -13.008 34.279 1.00 49.18 73 VAL B CA 1
ATOM 2603 C C . VAL B 1 75 ? 90.907 -12.846 35.805 1.00 49.64 73 VAL B C 1
ATOM 2604 O O . VAL B 1 75 ? 91.653 -12.041 36.373 1.00 49.55 73 VAL B O 1
ATOM 2608 N N . MET B 1 76 ? 90.076 -13.649 36.454 1.00 50.43 74 MET B N 1
ATOM 2609 C CA . MET B 1 76 ? 89.811 -13.518 37.874 1.00 51.33 74 MET B CA 1
ATOM 2610 C C . MET B 1 76 ? 89.984 -14.846 38.610 1.00 51.42 74 MET B C 1
ATOM 2611 O O . MET B 1 76 ? 89.425 -15.869 38.208 1.00 51.29 74 MET B O 1
ATOM 2616 N N . THR B 1 77 ? 90.782 -14.804 39.677 1.00 51.51 75 THR B N 1
ATOM 2617 C CA . THR B 1 77 ? 90.991 -15.924 40.599 1.00 51.41 75 THR B CA 1
ATOM 2618 C C . THR B 1 77 ? 90.586 -15.448 42.007 1.00 50.79 75 THR B C 1
ATOM 2619 O O . THR B 1 77 ? 90.967 -14.353 42.442 1.00 51.35 75 THR B O 1
ATOM 2623 N N . CYS B 1 78 ? 89.828 -16.274 42.718 1.00 49.79 76 CYS B N 1
ATOM 2624 C CA . CYS B 1 78 ? 89.294 -15.892 44.010 1.00 48.73 76 CYS B CA 1
ATOM 2625 C C . CYS B 1 78 ? 89.190 -17.096 44.914 1.00 48.57 76 CYS B C 1
ATOM 2626 O O . CYS B 1 78 ? 88.371 -17.986 44.671 1.00 48.61 76 CYS B O 1
ATOM 2629 N N . ASP B 1 79 ? 90.036 -17.142 45.942 1.00 48.10 77 ASP B N 1
ATOM 2630 C CA . ASP B 1 79 ? 89.904 -18.188 46.960 1.00 47.71 77 ASP B CA 1
ATOM 2631 C C . ASP B 1 79 ? 89.073 -17.782 48.188 1.00 46.54 77 ASP B C 1
ATOM 2632 O O . ASP B 1 79 ? 89.010 -18.503 49.177 1.00 46.37 77 ASP B O 1
ATOM 2637 N N . ILE B 1 80 ? 88.421 -16.630 48.101 1.00 45.19 78 ILE B N 1
ATOM 2638 C CA . ILE B 1 80 ? 87.407 -16.259 49.074 1.00 44.56 78 ILE B CA 1
ATOM 2639 C C . ILE B 1 80 ? 86.055 -16.909 48.707 1.00 45.07 78 ILE B C 1
ATOM 2640 O O . ILE B 1 80 ? 85.495 -16.604 47.656 1.00 45.34 78 ILE B O 1
ATOM 2645 N N . PRO B 1 81 ? 85.521 -17.790 49.575 1.00 44.91 79 PRO B N 1
ATOM 2646 C CA . PRO B 1 81 ? 84.234 -18.399 49.273 1.00 44.69 79 PRO B CA 1
ATOM 2647 C C . PRO B 1 81 ? 83.099 -17.377 49.314 1.00 44.56 79 PRO B C 1
ATOM 2648 O O . PRO B 1 81 ? 83.099 -16.494 50.183 1.00 44.61 79 PRO B O 1
ATOM 2652 N N . PRO B 1 82 ? 82.162 -17.462 48.344 1.00 43.94 80 PRO B N 1
ATOM 2653 C CA . PRO B 1 82 ? 81.049 -16.505 48.292 1.00 43.16 80 PRO B CA 1
ATOM 2654 C C . PRO B 1 82 ? 80.045 -16.814 49.382 1.00 42.32 80 PRO B C 1
ATOM 2655 O O . PRO B 1 82 ? 79.915 -17.969 49.784 1.00 42.25 80 PRO B O 1
ATOM 2659 N N . ALA B 1 83 ? 79.357 -15.774 49.843 1.00 41.69 81 ALA B N 1
ATOM 2660 C CA . ALA B 1 83 ? 78.286 -15.862 50.838 1.00 40.79 81 ALA B CA 1
ATOM 2661 C C . ALA B 1 83 ? 78.687 -16.669 52.078 1.00 40.30 81 ALA B C 1
ATOM 2662 O O . ALA B 1 83 ? 77.948 -17.554 52.553 1.00 39.90 81 ALA B O 1
ATOM 2664 N N . ARG B 1 84 ? 79.865 -16.362 52.614 1.00 39.01 82 ARG B N 1
ATOM 2665 C CA . ARG B 1 84 ? 80.345 -17.120 53.743 1.00 37.93 82 ARG B CA 1
ATOM 2666 C C . ARG B 1 84 ? 80.855 -16.278 54.908 1.00 37.34 82 ARG B C 1
ATOM 2667 O O . ARG B 1 84 ? 81.414 -16.812 55.857 1.00 37.45 82 ARG B O 1
ATOM 2675 N N . GLY B 1 85 ? 80.630 -14.969 54.834 1.00 36.65 83 GLY B N 1
ATOM 2676 C CA . GLY B 1 85 ? 81.032 -14.031 55.882 1.00 35.70 83 GLY B CA 1
ATOM 2677 C C . GLY B 1 85 ? 82.511 -13.670 55.838 1.00 34.64 83 GLY B C 1
ATOM 2678 O O . GLY B 1 85 ? 83.071 -13.252 56.839 1.00 34.33 83 GLY B O 1
ATOM 2679 N N . LEU B 1 86 ? 83.141 -13.816 54.675 1.00 33.50 84 LEU B N 1
ATOM 2680 C CA . LEU B 1 86 ? 84.562 -13.518 54.551 1.00 31.78 84 LEU B CA 1
ATOM 2681 C C . LEU B 1 86 ? 84.878 -12.358 53.609 1.00 31.59 84 LEU B C 1
ATOM 2682 O O . LEU B 1 86 ? 86.026 -12.188 53.191 1.00 30.56 84 LEU B O 1
ATOM 2687 N N . GLY B 1 87 ? 83.867 -11.544 53.313 1.00 30.96 85 GLY B N 1
ATOM 2688 C CA . GLY B 1 87 ? 84.052 -10.349 52.520 1.00 31.48 85 GLY B CA 1
ATOM 2689 C C . GLY B 1 87 ? 84.334 -10.514 51.030 1.00 31.92 85 GLY B C 1
ATOM 2690 O O . GLY B 1 87 ? 85.052 -9.706 50.468 1.00 30.46 85 GLY B O 1
ATOM 2691 N N . SER B 1 88 ? 83.786 -11.566 50.408 1.00 33.83 86 SER B N 1
ATOM 2692 C CA . SER B 1 88 ? 83.801 -11.753 48.923 1.00 35.00 86 SER B CA 1
ATOM 2693 C C . SER B 1 88 ? 83.306 -10.525 48.214 1.00 35.33 86 SER B C 1
ATOM 2694 O O . SER B 1 88 ? 83.965 -9.991 47.320 1.00 36.53 86 SER B O 1
ATOM 2697 N N . SER B 1 89 ? 82.104 -10.121 48.601 1.00 35.48 87 SER B N 1
ATOM 2698 C CA . SER B 1 89 ? 81.381 -9.048 47.954 1.00 35.70 87 SER B CA 1
ATOM 2699 C C . SER B 1 89 ? 82.092 -7.744 48.205 1.00 35.21 87 SER B C 1
ATOM 2700 O O . SER B 1 89 ? 82.180 -6.901 47.312 1.00 35.71 87 SER B O 1
ATOM 2703 N N . SER B 1 90 ? 82.581 -7.566 49.431 1.00 34.30 88 SER B N 1
ATOM 2704 C CA . SER B 1 90 ? 83.415 -6.419 49.742 1.00 34.16 88 SER B CA 1
ATOM 2705 C C . SER B 1 90 ? 84.660 -6.352 48.836 1.00 33.34 88 SER B C 1
ATOM 2706 O O . SER B 1 90 ? 85.030 -5.287 48.350 1.00 32.75 88 SER B O 1
ATOM 2709 N N . ALA B 1 91 ? 85.302 -7.498 48.653 1.00 32.93 89 ALA B N 1
ATOM 2710 C CA . ALA B 1 91 ? 86.528 -7.585 47.901 1.00 33.88 89 ALA B CA 1
ATOM 2711 C C . ALA B 1 91 ? 86.285 -7.256 46.409 1.00 34.17 89 ALA B C 1
ATOM 2712 O O . ALA B 1 91 ? 87.113 -6.588 45.790 1.00 33.71 89 ALA B O 1
ATOM 2714 N N . ALA B 1 92 ? 85.128 -7.674 45.877 1.00 34.69 90 ALA B N 1
ATOM 2715 C CA . ALA B 1 92 ? 84.753 -7.409 44.473 1.00 35.26 90 ALA B CA 1
ATOM 2716 C C . ALA B 1 92 ? 84.513 -5.932 44.236 1.00 36.00 90 ALA B C 1
ATOM 2717 O O . ALA B 1 92 ? 84.969 -5.369 43.226 1.00 36.82 90 ALA B O 1
ATOM 2719 N N . VAL B 1 93 ? 83.813 -5.296 45.175 1.00 35.67 91 VAL B N 1
ATOM 2720 C CA . VAL B 1 93 ? 83.556 -3.868 45.097 1.00 35.72 91 VAL B CA 1
ATOM 2721 C C . VAL B 1 93 ? 84.877 -3.085 45.167 1.00 35.48 91 VAL B C 1
ATOM 2722 O O . VAL B 1 93 ? 85.109 -2.143 44.390 1.00 35.57 91 VAL B O 1
ATOM 2726 N N . VAL B 1 94 ? 85.744 -3.485 46.092 1.00 34.32 92 VAL B N 1
ATOM 2727 C CA . VAL B 1 94 ? 87.044 -2.826 46.204 1.00 33.26 92 VAL B CA 1
ATOM 2728 C C . VAL B 1 94 ? 87.879 -3.000 44.916 1.00 32.55 92 VAL B C 1
ATOM 2729 O O . VAL B 1 94 ? 88.512 -2.058 44.466 1.00 31.36 92 VAL B O 1
ATOM 2733 N N . ALA B 1 95 ? 87.853 -4.197 44.344 1.00 32.09 93 ALA B N 1
ATOM 2734 C CA . ALA B 1 95 ? 88.554 -4.467 43.107 1.00 33.43 93 ALA B CA 1
ATOM 2735 C C . ALA B 1 95 ? 88.059 -3.515 41.995 1.00 34.24 93 ALA B C 1
ATOM 2736 O O . ALA B 1 95 ? 88.874 -2.917 41.268 1.00 33.91 93 ALA B O 1
ATOM 2738 N N . GLY B 1 96 ? 86.731 -3.325 41.939 1.00 34.50 94 GLY B N 1
ATOM 2739 C CA . GLY B 1 96 ? 86.098 -2.454 40.979 1.00 34.89 94 GLY B CA 1
ATOM 2740 C C . GLY B 1 96 ? 86.547 -1.021 41.140 1.00 36.23 94 GLY B C 1
ATOM 2741 O O . GLY B 1 96 ? 86.772 -0.303 40.142 1.00 35.78 94 GLY B O 1
ATOM 2742 N N . ILE B 1 97 ? 86.669 -0.591 42.391 1.00 36.35 95 ILE B N 1
ATOM 2743 C CA . ILE B 1 97 ? 87.239 0.727 42.671 1.00 37.07 95 ILE B CA 1
ATOM 2744 C C . ILE B 1 97 ? 88.674 0.826 42.154 1.00 37.49 95 ILE B C 1
ATOM 2745 O O . ILE B 1 97 ? 89.019 1.801 41.477 1.00 37.18 95 ILE B O 1
ATOM 2750 N N . GLU B 1 98 ? 89.494 -0.177 42.474 1.00 38.16 96 GLU B N 1
ATOM 2751 C CA . GLU B 1 98 ? 90.862 -0.273 41.946 1.00 39.20 96 GLU B CA 1
ATOM 2752 C C . GLU B 1 98 ? 90.906 -0.239 40.396 1.00 39.10 96 GLU B C 1
ATOM 2753 O O . GLU B 1 98 ? 91.669 0.526 39.819 1.00 39.04 96 GLU B O 1
ATOM 2759 N N . LEU B 1 99 ? 90.082 -1.060 39.748 1.00 38.94 97 LEU B N 1
ATOM 2760 C CA . LEU B 1 99 ? 89.953 -1.056 38.282 1.00 39.58 97 LEU B CA 1
ATOM 2761 C C . LEU B 1 99 ? 89.812 0.342 37.652 1.00 39.64 97 LEU B C 1
ATOM 2762 O O . LEU B 1 99 ? 90.534 0.686 36.710 1.00 39.64 97 LEU B O 1
ATOM 2767 N N . ALA B 1 100 ? 88.884 1.131 38.182 1.00 39.26 98 ALA B N 1
ATOM 2768 C CA . ALA B 1 100 ? 88.546 2.415 37.619 1.00 38.93 98 ALA B CA 1
ATOM 2769 C C . ALA B 1 100 ? 89.616 3.446 37.945 1.00 39.22 98 ALA B C 1
ATOM 2770 O O . ALA B 1 100 ? 89.969 4.279 37.091 1.00 38.51 98 ALA B O 1
ATOM 2772 N N . ASN B 1 101 ? 90.108 3.396 39.189 1.00 38.59 99 ASN B N 1
ATOM 2773 C CA . ASN B 1 101 ? 91.157 4.296 39.649 1.00 38.89 99 ASN B CA 1
ATOM 2774 C C . ASN B 1 101 ? 92.358 4.236 38.700 1.00 39.75 99 ASN B C 1
ATOM 2775 O O . ASN B 1 101 ? 93.010 5.242 38.424 1.00 39.27 99 ASN B O 1
ATOM 2780 N N . THR B 1 102 ? 92.626 3.027 38.226 1.00 40.40 100 THR B N 1
ATOM 2781 C CA . THR B 1 102 ? 93.782 2.753 37.425 1.00 42.43 100 THR B CA 1
ATOM 2782 C C . THR B 1 102 ? 93.518 3.058 35.935 1.00 42.34 100 THR B C 1
ATOM 2783 O O . THR B 1 102 ? 94.197 3.903 35.351 1.00 43.06 100 THR B O 1
ATOM 2787 N N . LEU B 1 103 ? 92.524 2.404 35.348 1.00 42.10 101 LEU B N 1
ATOM 2788 C CA . LEU B 1 103 ? 92.214 2.606 33.937 1.00 42.44 101 LEU B CA 1
ATOM 2789 C C . LEU B 1 103 ? 91.852 4.047 33.535 1.00 42.86 101 LEU B C 1
ATOM 2790 O O . LEU B 1 103 ? 92.207 4.477 32.434 1.00 43.54 101 LEU B O 1
ATOM 2795 N N . ALA B 1 104 ? 91.184 4.785 34.421 1.00 42.35 102 ALA B N 1
ATOM 2796 C CA . ALA B 1 104 ? 90.813 6.172 34.169 1.00 42.54 102 ALA B CA 1
ATOM 2797 C C . ALA B 1 104 ? 91.727 7.133 34.920 1.00 43.13 102 ALA B C 1
ATOM 2798 O O . ALA B 1 104 ? 91.513 8.366 34.905 1.00 42.92 102 ALA B O 1
ATOM 2800 N N . GLU B 1 105 ? 92.729 6.567 35.596 1.00 43.07 103 GLU B N 1
ATOM 2801 C CA . GLU B 1 105 ? 93.783 7.356 36.218 1.00 43.29 103 GLU B CA 1
ATOM 2802 C C . GLU B 1 105 ? 93.201 8.396 37.172 1.00 42.72 103 GLU B C 1
ATOM 2803 O O . GLU B 1 105 ? 93.520 9.579 37.098 1.00 42.66 103 GLU B O 1
ATOM 2809 N N . LEU B 1 106 ? 92.339 7.943 38.074 1.00 42.36 104 LEU B N 1
ATOM 2810 C CA . LEU B 1 106 ? 91.702 8.847 39.021 1.00 41.81 104 LEU B CA 1
ATOM 2811 C C . LEU B 1 106 ? 92.624 9.331 40.130 1.00 41.67 104 LEU B C 1
ATOM 2812 O O . LEU B 1 106 ? 92.343 10.360 40.742 1.00 42.08 104 LEU B O 1
ATOM 2817 N N . ASN B 1 107 ? 93.718 8.602 40.373 1.00 41.31 105 ASN B N 1
ATOM 2818 C CA . ASN B 1 107 ? 94.615 8.867 41.514 1.00 40.90 105 ASN B CA 1
ATOM 2819 C C . ASN B 1 107 ? 93.822 9.223 42.789 1.00 40.00 105 ASN B C 1
ATOM 2820 O O . ASN B 1 107 ? 94.024 10.270 43.413 1.00 39.62 105 ASN B O 1
ATOM 2825 N N . LEU B 1 108 ? 92.890 8.341 43.134 1.00 40.04 106 LEU B N 1
ATOM 2826 C CA . LEU B 1 108 ? 92.140 8.431 44.395 1.00 39.67 106 LEU B CA 1
ATOM 2827 C C . LEU B 1 108 ? 93.046 8.144 45.584 1.00 39.55 106 LEU B C 1
ATOM 2828 O O . LEU B 1 108 ? 93.904 7.253 45.518 1.00 39.50 106 LEU B O 1
ATOM 2833 N N . SER B 1 109 ? 92.884 8.934 46.647 1.00 39.24 107 SER B N 1
ATOM 2834 C CA . SER B 1 109 ? 93.532 8.669 47.924 1.00 38.56 107 SER B CA 1
ATOM 2835 C C . SER B 1 109 ? 92.876 7.437 48.493 1.00 38.88 107 SER B C 1
ATOM 2836 O O . SER B 1 109 ? 91.751 7.124 48.118 1.00 39.37 107 SER B O 1
ATOM 2839 N N . LYS B 1 110 ? 93.568 6.721 49.378 1.00 39.54 108 LYS B N 1
ATOM 2840 C CA . LYS B 1 110 ? 92.954 5.555 50.043 1.00 40.15 108 LYS B CA 1
ATOM 2841 C C . LYS B 1 110 ? 91.737 5.971 50.870 1.00 39.48 108 LYS B C 1
ATOM 2842 O O . LYS B 1 110 ? 90.733 5.293 50.846 1.00 37.88 108 LYS B O 1
ATOM 2848 N N . GLU B 1 111 ? 91.834 7.115 51.552 1.00 40.27 109 GLU B N 1
ATOM 2849 C CA . GLU B 1 111 ? 90.710 7.683 52.311 1.00 41.50 109 GLU B CA 1
ATOM 2850 C C . GLU B 1 111 ? 89.480 7.819 51.409 1.00 41.19 109 GLU B C 1
ATOM 2851 O O . GLU B 1 111 ? 88.358 7.502 51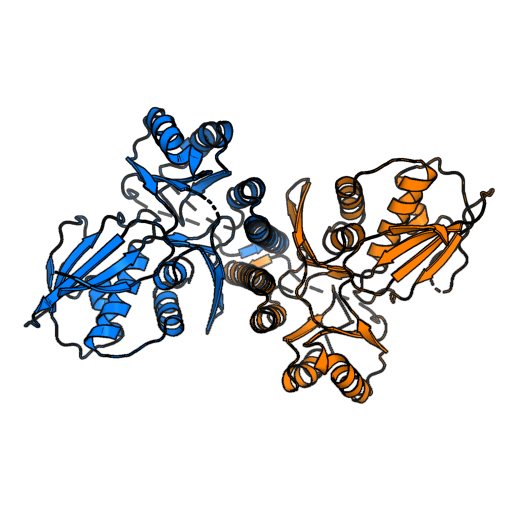.817 1.00 42.03 109 GLU B O 1
ATOM 2857 N N . GLU B 1 112 ? 89.707 8.262 50.173 1.00 41.02 110 GLU B N 1
ATOM 2858 C CA . GLU B 1 112 ? 88.657 8.321 49.150 1.00 40.86 110 GLU B CA 1
ATOM 2859 C C . GLU B 1 112 ? 88.067 6.970 48.735 1.00 39.44 110 GLU B C 1
ATOM 2860 O O . GLU B 1 112 ? 86.837 6.832 48.619 1.00 39.08 110 GLU B O 1
ATOM 2866 N N . LYS B 1 113 ? 88.933 5.986 48.505 1.00 38.17 111 LYS B N 1
ATOM 2867 C CA . LYS B 1 113 ? 88.480 4.656 48.095 1.00 37.48 111 LYS B CA 1
ATOM 2868 C C . LYS B 1 113 ? 87.601 4.008 49.168 1.00 37.08 111 LYS B C 1
ATOM 2869 O O . LYS B 1 113 ? 86.607 3.357 48.849 1.00 37.09 111 LYS B O 1
ATOM 2875 N N . VAL B 1 114 ? 87.961 4.197 50.438 1.00 36.76 112 VAL B N 1
ATOM 2876 C CA . VAL B 1 114 ? 87.130 3.701 51.556 1.00 36.66 112 VAL B CA 1
ATOM 2877 C C . VAL B 1 114 ? 85.759 4.396 51.534 1.00 36.86 112 VAL B C 1
ATOM 2878 O O . VAL B 1 114 ? 84.726 3.733 51.516 1.00 36.33 112 VAL B O 1
ATOM 2882 N N . ARG B 1 115 ? 85.762 5.729 51.485 1.00 38.01 113 ARG B N 1
ATOM 2883 C CA . ARG B 1 115 ? 84.504 6.500 51.438 1.00 38.58 113 ARG B CA 1
ATOM 2884 C C . ARG B 1 115 ? 83.585 5.988 50.340 1.00 38.52 113 ARG B C 1
ATOM 2885 O O . ARG B 1 115 ? 82.418 5.680 50.591 1.00 39.15 113 ARG B O 1
ATOM 2893 N N . ILE B 1 116 ? 84.132 5.853 49.132 1.00 38.78 114 ILE B N 1
ATOM 2894 C CA . ILE B 1 116 ? 83.380 5.346 47.982 1.00 38.30 114 ILE B CA 1
ATOM 2895 C C . ILE B 1 116 ? 82.864 3.934 48.249 1.00 38.77 114 ILE B C 1
ATOM 2896 O O . ILE B 1 116 ? 81.675 3.681 48.099 1.00 38.60 114 ILE B O 1
ATOM 2901 N N . ALA B 1 117 ? 83.757 3.034 48.675 1.00 39.58 115 ALA B N 1
ATOM 2902 C CA . ALA B 1 117 ? 83.407 1.631 48.980 1.00 39.68 115 ALA B CA 1
ATOM 2903 C C . ALA B 1 117 ? 82.298 1.477 50.024 1.00 40.13 115 ALA B C 1
ATOM 2904 O O . ALA B 1 117 ? 81.354 0.713 49.815 1.00 39.31 115 ALA B O 1
ATOM 2906 N N . ALA B 1 118 ? 82.438 2.195 51.143 1.00 41.50 116 ALA B N 1
ATOM 2907 C CA . ALA B 1 118 ? 81.456 2.205 52.241 1.00 43.27 116 ALA B CA 1
ATOM 2908 C C . ALA B 1 118 ? 80.074 2.686 51.792 1.00 44.99 116 ALA B C 1
ATOM 2909 O O . ALA B 1 118 ? 79.057 2.060 52.097 1.00 45.69 116 ALA B O 1
ATOM 2911 N N . GLU B 1 119 ? 80.046 3.798 51.066 1.00 46.92 117 GLU B N 1
ATOM 2912 C CA . GLU B 1 119 ? 78.825 4.321 50.457 1.00 48.88 117 GLU B CA 1
ATOM 2913 C C . GLU B 1 119 ? 78.120 3.288 49.580 1.00 49.57 117 GLU B C 1
ATOM 2914 O O . GLU B 1 119 ? 76.899 3.155 49.642 1.00 50.07 117 GLU B O 1
ATOM 2920 N N . ILE B 1 120 ? 78.881 2.561 48.763 1.00 50.21 118 ILE B N 1
ATOM 2921 C CA . ILE B 1 120 ? 78.307 1.522 47.899 1.00 50.77 118 ILE B CA 1
ATOM 2922 C C . ILE B 1 120 ? 77.735 0.400 48.744 1.00 51.51 118 ILE B C 1
ATOM 2923 O O . ILE B 1 120 ? 76.666 -0.136 48.435 1.00 51.72 118 ILE B O 1
ATOM 2928 N N . GLU B 1 121 ? 78.440 0.075 49.827 1.00 51.98 119 GLU B N 1
ATOM 2929 C CA . GLU B 1 121 ? 78.153 -1.123 50.613 1.00 52.70 119 GLU B CA 1
ATOM 2930 C C . GLU B 1 121 ? 77.158 -0.940 51.760 1.00 52.53 119 GLU B C 1
ATOM 2931 O O . GLU B 1 121 ? 76.618 -1.924 52.273 1.00 52.60 119 GLU B O 1
ATOM 2937 N N . GLY B 1 122 ? 76.929 0.314 52.155 1.00 52.35 120 GLY B N 1
ATOM 2938 C CA . GLY B 1 122 ? 76.134 0.627 53.339 1.00 51.78 120 GLY B CA 1
ATOM 2939 C C . GLY B 1 122 ? 76.976 0.725 54.599 1.00 51.36 120 GLY B C 1
ATOM 2940 O O . GLY B 1 122 ? 76.728 1.584 55.458 1.00 51.69 120 GLY B O 1
ATOM 2941 N N . HIS B 1 123 ? 77.978 -0.149 54.703 1.00 50.36 121 HIS B N 1
ATOM 2942 C CA . HIS B 1 123 ? 78.831 -0.243 55.889 1.00 49.46 121 HIS B CA 1
ATOM 2943 C C . HIS B 1 123 ? 80.337 -0.284 55.553 1.00 47.99 121 HIS B C 1
ATOM 2944 O O . HIS B 1 123 ? 80.737 -0.881 54.556 1.00 47.69 121 HIS B O 1
ATOM 2951 N N . PRO B 1 124 ? 81.167 0.344 56.402 1.00 46.39 122 PRO B N 1
ATOM 2952 C CA . PRO B 1 124 ? 82.614 0.448 56.220 1.00 45.24 122 PRO B CA 1
ATOM 2953 C C . PRO B 1 124 ? 83.452 -0.711 56.793 1.00 43.77 122 PRO B C 1
ATOM 2954 O O . PRO B 1 124 ? 84.660 -0.756 56.550 1.00 43.07 122 PRO B O 1
ATOM 2958 N N . ASP B 1 125 ? 82.824 -1.631 57.533 1.00 42.08 123 ASP B N 1
ATOM 2959 C CA . ASP B 1 125 ? 83.564 -2.628 58.330 1.00 40.54 123 ASP B CA 1
ATOM 2960 C C . ASP B 1 125 ? 84.284 -3.741 57.557 1.00 38.27 123 ASP B C 1
ATOM 2961 O O . ASP B 1 125 ? 85.313 -4.222 58.022 1.00 38.47 123 ASP B O 1
ATOM 2966 N N . ASN B 1 126 ? 83.780 -4.157 56.401 1.00 35.15 124 ASN B N 1
ATOM 2967 C CA . ASN B 1 126 ? 84.618 -4.995 55.524 1.00 33.44 124 ASN B CA 1
ATOM 2968 C C . ASN B 1 126 ? 85.554 -4.196 54.625 1.00 31.87 124 ASN B C 1
ATOM 2969 O O . ASN B 1 126 ? 86.709 -4.564 54.492 1.00 31.25 124 ASN B O 1
ATOM 2974 N N . VAL B 1 127 ? 85.059 -3.107 54.033 1.00 30.68 125 VAL B N 1
ATOM 2975 C CA . VAL B 1 127 ? 85.775 -2.433 52.943 1.00 29.38 125 VAL B CA 1
ATOM 2976 C C . VAL B 1 127 ? 86.963 -1.616 53.380 1.00 28.77 125 VAL B C 1
ATOM 2977 O O . VAL B 1 127 ? 87.934 -1.513 52.644 1.00 28.90 125 VAL B O 1
ATOM 2981 N N . ALA B 1 128 ? 86.884 -1.013 54.560 1.00 27.49 126 ALA B N 1
ATOM 2982 C CA . ALA B 1 128 ? 88.002 -0.249 55.069 1.00 26.33 126 ALA B CA 1
ATOM 2983 C C . ALA B 1 128 ? 89.250 -1.121 55.256 1.00 25.55 126 ALA B C 1
ATOM 2984 O O . ALA B 1 128 ? 90.319 -0.732 54.788 1.00 25.14 126 ALA B O 1
ATOM 2986 N N . PRO B 1 129 ? 89.127 -2.301 55.919 1.00 25.38 127 PRO B N 1
ATOM 2987 C CA . PRO B 1 129 ? 90.337 -3.130 56.020 1.00 24.68 127 PRO B CA 1
ATOM 2988 C C . PRO B 1 129 ? 90.755 -3.686 54.648 1.00 24.82 127 PRO B C 1
ATOM 2989 O O . PRO B 1 129 ? 91.943 -3.897 54.406 1.00 24.59 127 PRO B O 1
ATOM 2993 N N . ALA B 1 130 ? 89.790 -3.923 53.761 1.00 24.73 128 ALA B N 1
ATOM 2994 C CA . ALA B 1 130 ? 90.111 -4.468 52.429 1.00 25.35 128 ALA B CA 1
ATOM 2995 C C . ALA B 1 130 ? 90.946 -3.477 51.664 1.00 24.82 128 ALA B C 1
ATOM 2996 O O . ALA B 1 130 ? 91.799 -3.843 50.896 1.00 25.68 128 ALA B O 1
ATOM 2998 N N . VAL B 1 131 ? 90.712 -2.203 51.904 1.00 24.95 129 VAL B N 1
ATOM 2999 C CA . VAL B 1 131 ? 91.502 -1.167 51.260 1.00 24.58 129 VAL B CA 1
ATOM 3000 C C . VAL B 1 131 ? 92.802 -0.910 52.023 1.00 23.68 129 VAL B C 1
ATOM 3001 O O . VAL B 1 131 ? 93.871 -0.765 51.424 1.00 23.04 129 VAL B O 1
ATOM 3005 N N . LEU B 1 132 ? 92.691 -0.836 53.345 1.00 23.38 130 LEU B N 1
ATOM 3006 C CA . LEU B 1 132 ? 93.744 -0.273 54.175 1.00 23.38 130 LEU B CA 1
ATOM 3007 C C . LEU B 1 132 ? 94.682 -1.368 54.688 1.00 22.39 130 LEU B C 1
ATOM 3008 O O . LEU B 1 132 ? 95.832 -1.091 55.000 1.00 22.24 130 LEU B O 1
ATOM 3013 N N . GLY B 1 133 ? 94.191 -2.600 54.719 1.00 21.76 131 GLY B N 1
ATOM 3014 C CA . GLY B 1 133 ? 94.911 -3.736 55.338 1.00 21.91 131 GLY B CA 1
ATOM 3015 C C . GLY B 1 133 ? 94.793 -3.750 56.857 1.00 21.86 131 GLY B C 1
ATOM 3016 O O . GLY B 1 133 ? 94.345 -2.772 57.477 1.00 22.11 131 GLY B O 1
ATOM 3017 N N . ASN B 1 134 ? 95.211 -4.867 57.443 1.00 21.24 132 ASN B N 1
ATOM 3018 C CA . ASN B 1 134 ? 95.276 -5.067 58.875 1.00 20.74 132 ASN B CA 1
ATOM 3019 C C . ASN B 1 134 ? 93.932 -4.855 59.587 1.00 19.89 132 ASN B C 1
ATOM 3020 O O . ASN B 1 134 ? 92.918 -5.301 59.084 1.00 19.58 132 ASN B O 1
ATOM 3025 N N . TRP B 1 135 ? 93.912 -4.130 60.702 1.00 18.83 133 TRP B N 1
ATOM 3026 C CA . TRP B 1 135 ? 92.713 -4.042 61.551 1.00 18.19 133 TRP B CA 1
ATOM 3027 C C . TRP B 1 135 ? 92.181 -2.594 61.503 1.00 18.13 133 TRP B C 1
ATOM 3028 O O . TRP B 1 135 ? 92.944 -1.638 61.651 1.00 16.65 133 TRP B O 1
ATOM 3039 N N . VAL B 1 136 ? 90.883 -2.439 61.296 1.00 17.68 134 VAL B N 1
ATOM 3040 C CA . VAL B 1 136 ? 90.304 -1.089 61.210 1.00 19.29 134 VAL B CA 1
ATOM 3041 C C . VAL B 1 136 ? 89.117 -1.002 62.157 1.00 19.49 134 VAL B C 1
ATOM 3042 O O . VAL B 1 136 ? 88.265 -1.887 62.173 1.00 17.88 134 VAL B O 1
ATOM 3046 N N . VAL B 1 137 ? 89.131 0.019 63.007 1.00 20.38 135 VAL B N 1
ATOM 3047 C CA . VAL B 1 137 ? 88.012 0.307 63.901 1.00 21.40 135 VAL B CA 1
ATOM 3048 C C . VAL B 1 137 ? 87.220 1.487 63.302 1.00 23.28 135 VAL B C 1
ATOM 3049 O O . VAL B 1 137 ? 87.746 2.594 63.174 1.00 23.52 135 VAL B O 1
ATOM 3053 N N . GLY B 1 138 ? 85.962 1.250 62.951 1.00 25.24 136 GLY B N 1
ATOM 3054 C CA . GLY B 1 138 ? 85.175 2.267 62.252 1.00 27.49 136 GLY B CA 1
ATOM 3055 C C . GLY B 1 138 ? 83.852 2.672 62.870 1.00 29.32 136 GLY B C 1
ATOM 3056 O O . GLY B 1 138 ? 83.368 2.044 63.811 1.00 29.04 136 GLY B O 1
ATOM 3057 N N . ALA B 1 139 ? 83.295 3.755 62.334 1.00 30.92 137 ALA B N 1
ATOM 3058 C CA . ALA B 1 139 ? 81.993 4.287 62.706 1.00 33.88 137 ALA B CA 1
ATOM 3059 C C . ALA B 1 139 ? 81.437 5.104 61.528 1.00 36.73 137 ALA B C 1
ATOM 3060 O O . ALA B 1 139 ? 82.201 5.751 60.780 1.00 36.16 137 ALA B O 1
ATOM 3062 N N . LYS B 1 140 ? 80.120 5.060 61.351 1.00 40.12 138 LYS B N 1
ATOM 3063 C CA . LYS B 1 140 ? 79.447 5.946 60.382 1.00 43.85 138 LYS B CA 1
ATOM 3064 C C . LYS B 1 140 ? 78.532 6.883 61.145 1.00 45.09 138 LYS B C 1
ATOM 3065 O O . LYS B 1 140 ? 77.572 6.450 61.767 1.00 46.00 138 LYS B O 1
ATOM 3071 N N . LEU B 1 141 ? 78.848 8.165 61.117 1.00 47.05 139 LEU B N 1
ATOM 3072 C CA . LEU B 1 141 ? 78.072 9.130 61.867 1.00 48.42 139 LEU B CA 1
ATOM 3073 C C . LEU B 1 141 ? 77.540 10.181 60.889 1.00 49.75 139 LEU B C 1
ATOM 3074 O O . LEU B 1 141 ? 78.323 10.860 60.195 1.00 49.89 139 LEU B O 1
ATOM 3077 N N . ASP B 1 142 ? 76.202 10.252 60.822 1.00 50.90 140 ASP B N 1
ATOM 3078 C CA . ASP B 1 142 ? 75.441 11.121 59.911 1.00 51.13 140 ASP B CA 1
ATOM 3079 C C . ASP B 1 142 ? 76.320 11.796 58.867 1.00 51.30 140 ASP B C 1
ATOM 3080 O O . ASP B 1 142 ? 76.862 12.883 59.091 1.00 51.35 140 ASP B O 1
ATOM 3082 N N . GLY B 1 143 ? 76.493 11.124 57.738 1.00 51.63 141 GLY B N 1
ATOM 3083 C CA . GLY B 1 143 ? 77.322 11.668 56.672 1.00 52.06 141 GLY B CA 1
ATOM 3084 C C . GLY B 1 143 ? 78.641 10.942 56.502 1.00 52.22 141 GLY B C 1
ATOM 3085 O O . GLY B 1 143 ? 78.837 10.247 55.502 1.00 53.01 141 GLY B O 1
ATOM 3086 N N . GLU B 1 144 ? 79.544 11.086 57.474 1.00 51.79 142 GLU B N 1
ATOM 3087 C CA . GLU B 1 144 ? 80.924 10.604 57.289 1.00 51.41 142 GLU B CA 1
ATOM 3088 C C . GLU B 1 144 ? 81.309 9.329 58.048 1.00 50.08 142 GLU B C 1
ATOM 3089 O O . GLU B 1 144 ? 80.682 8.945 59.049 1.00 49.81 142 GLU B O 1
ATOM 3095 N N . ASP B 1 145 ? 82.335 8.672 57.508 1.00 48.88 143 ASP B N 1
ATOM 3096 C CA . ASP B 1 145 ? 83.066 7.608 58.180 1.00 47.21 143 ASP B CA 1
ATOM 3097 C C . ASP B 1 145 ? 84.162 8.225 59.036 1.00 45.21 143 ASP B C 1
ATOM 3098 O O . ASP B 1 145 ? 84.782 9.238 58.667 1.00 44.93 143 ASP B O 1
ATOM 3103 N N . PHE B 1 146 ? 84.371 7.614 60.192 1.00 42.29 144 PHE B N 1
ATOM 3104 C CA . PHE B 1 146 ? 85.550 7.830 60.994 1.00 39.70 144 PHE B CA 1
ATOM 3105 C C . PHE B 1 146 ? 86.081 6.426 61.251 1.00 37.95 144 PHE B C 1
ATOM 3106 O O . PHE B 1 146 ? 85.330 5.505 61.573 1.00 37.40 144 PHE B O 1
ATOM 3114 N N . TYR B 1 147 ? 87.372 6.250 61.052 1.00 35.71 145 TYR B N 1
ATOM 3115 C CA . TYR B 1 147 ? 88.003 4.961 61.273 1.00 33.73 145 TYR B CA 1
ATOM 3116 C C . TYR B 1 147 ? 89.424 5.220 61.715 1.00 31.64 145 TYR B C 1
ATOM 3117 O O . TYR B 1 147 ? 89.989 6.302 61.457 1.00 31.03 145 TYR B O 1
ATOM 3126 N N . VAL B 1 148 ? 89.968 4.229 62.410 1.00 28.25 146 VAL B N 1
ATOM 3127 C CA . VAL B 1 148 ? 91.341 4.213 62.810 1.00 25.90 146 VAL B CA 1
ATOM 3128 C C . VAL B 1 148 ? 91.887 2.841 62.460 1.00 24.84 146 VAL B C 1
ATOM 3129 O O . VAL B 1 148 ? 91.229 1.819 62.689 1.00 24.18 146 VAL B O 1
ATOM 3133 N N . ARG B 1 149 ? 93.076 2.829 61.877 1.00 23.38 147 ARG B N 1
ATOM 3134 C CA . ARG B 1 149 ? 93.758 1.581 61.523 1.00 22.47 147 ARG B CA 1
ATOM 3135 C C . ARG B 1 149 ? 94.743 1.271 62.638 1.00 20.68 147 ARG B C 1
ATOM 3136 O O . ARG B 1 149 ? 95.319 2.181 63.213 1.00 19.67 147 ARG B O 1
ATOM 3144 N N . HIS B 1 150 ? 94.916 -0.012 62.939 1.00 19.70 148 HIS B N 1
ATOM 3145 C CA . HIS B 1 150 ? 95.881 -0.453 63.928 1.00 18.68 148 HIS B CA 1
ATOM 3146 C C . HIS B 1 150 ? 96.492 -1.725 63.406 1.00 18.71 148 HIS B C 1
ATOM 3147 O O . HIS B 1 150 ? 95.961 -2.308 62.484 1.00 18.72 148 HIS B O 1
ATOM 3154 N N . LEU B 1 151 ? 97.612 -2.130 64.012 1.00 18.77 149 LEU B N 1
ATOM 3155 C CA . LEU B 1 151 ? 98.290 -3.381 63.738 1.00 18.23 149 LEU B CA 1
ATOM 3156 C C . LEU B 1 151 ? 97.799 -4.454 64.733 1.00 18.76 149 LEU B C 1
ATOM 3157 O O . LEU B 1 151 ? 98.058 -4.363 65.940 1.00 17.36 149 LEU B O 1
ATOM 3162 N N . PHE B 1 152 ? 97.060 -5.434 64.211 1.00 17.49 150 PHE B N 1
ATOM 3163 C CA . PHE B 1 152 ? 96.557 -6.510 65.016 1.00 17.41 150 PHE B CA 1
ATOM 3164 C C . PHE B 1 152 ? 97.761 -7.297 65.571 1.00 18.67 150 PHE B C 1
ATOM 3165 O O . PHE B 1 152 ? 98.726 -7.531 64.835 1.00 17.70 150 PHE B O 1
ATOM 3173 N N . PRO B 1 153 ? 97.692 -7.687 66.865 1.00 18.25 151 PRO B N 1
ATOM 3174 C CA . PRO B 1 153 ? 98.696 -8.538 67.463 1.00 19.29 151 PRO B CA 1
ATOM 3175 C C . PRO B 1 153 ? 98.952 -9.798 66.621 1.00 19.92 151 PRO B C 1
ATOM 3176 O O . PRO B 1 153 ? 98.028 -10.398 66.069 1.00 19.32 151 PRO B O 1
ATOM 3180 N N . ASP B 1 154 ? 100.214 -10.169 66.545 1.00 21.55 152 ASP B N 1
ATOM 3181 C CA . ASP B 1 154 ? 100.610 -11.442 65.986 1.00 22.98 152 ASP B CA 1
ATOM 3182 C C . ASP B 1 154 ? 99.839 -12.588 66.641 1.00 23.92 152 ASP B C 1
ATOM 3183 O O . ASP B 1 154 ? 99.775 -12.686 67.876 1.00 24.16 152 ASP B O 1
ATOM 3188 N N . CYS B 1 155 ? 99.206 -13.401 65.794 1.00 23.86 153 CYS B N 1
ATOM 3189 C CA . CYS B 1 155 ? 98.486 -14.597 66.193 1.00 25.89 153 CYS B CA 1
ATOM 3190 C C . CYS B 1 155 ? 98.208 -15.408 64.919 1.00 25.73 153 CYS B C 1
ATOM 3191 O O . CYS B 1 155 ? 98.530 -14.968 63.806 1.00 26.19 153 CYS B O 1
ATOM 3194 N N . ALA B 1 156 ? 97.661 -16.603 65.090 1.00 26.06 154 ALA B N 1
ATOM 3195 C CA . ALA B 1 156 ? 97.295 -17.448 63.958 1.00 26.77 154 ALA B CA 1
ATOM 3196 C C . ALA B 1 156 ? 95.793 -17.430 63.880 1.00 26.54 154 ALA B C 1
ATOM 3197 O O . ALA B 1 156 ? 95.137 -17.192 64.889 1.00 25.93 154 ALA B O 1
ATOM 3199 N N . LEU B 1 157 ? 95.259 -17.598 62.672 1.00 27.28 155 LEU B N 1
ATOM 3200 C CA . LEU B 1 157 ? 93.825 -17.752 62.464 1.00 28.24 155 LEU B CA 1
ATOM 3201 C C . LEU B 1 157 ? 93.510 -19.090 61.815 1.00 28.72 155 LEU B C 1
ATOM 3202 O O . LEU B 1 157 ? 94.259 -19.569 60.980 1.00 29.10 155 LEU B O 1
ATOM 3207 N N . ILE B 1 158 ? 92.401 -19.687 62.226 1.00 29.00 156 ILE B N 1
ATOM 3208 C CA . ILE B 1 158 ? 91.937 -20.907 61.626 1.00 30.26 156 ILE B CA 1
ATOM 3209 C C . ILE B 1 158 ? 90.487 -20.674 61.228 1.00 31.04 156 ILE B C 1
ATOM 3210 O O . ILE B 1 158 ? 89.637 -20.398 62.084 1.00 31.20 156 ILE B O 1
ATOM 3215 N N . ALA B 1 159 ? 90.238 -20.737 59.921 1.00 31.48 157 ALA B N 1
ATOM 3216 C CA . ALA B 1 159 ? 88.924 -20.492 59.359 1.00 32.43 157 ALA B CA 1
ATOM 3217 C C . ALA B 1 159 ? 88.214 -21.821 59.155 1.00 33.29 157 ALA B C 1
ATOM 3218 O O . ALA B 1 159 ? 88.642 -22.660 58.351 1.00 33.12 157 ALA B O 1
ATOM 3220 N N . PHE B 1 160 ? 87.149 -22.014 59.915 1.00 34.28 158 PHE B N 1
ATOM 3221 C CA . PHE B 1 160 ? 86.275 -23.150 59.743 1.00 35.50 158 PHE B CA 1
ATOM 3222 C C . PHE B 1 160 ? 85.180 -22.708 58.781 1.00 36.12 158 PHE B C 1
ATOM 3223 O O . PHE B 1 160 ? 84.268 -21.976 59.159 1.00 35.91 158 PHE B O 1
ATOM 3231 N N . ILE B 1 161 ? 85.311 -23.127 57.524 1.00 37.16 159 ILE B N 1
ATOM 3232 C CA . ILE B 1 161 ? 84.452 -22.656 56.436 1.00 38.46 159 ILE B CA 1
ATOM 3233 C C . ILE B 1 161 ? 83.493 -23.764 55.945 1.00 39.62 159 ILE B C 1
ATOM 3234 O O . ILE B 1 161 ? 83.890 -24.629 55.168 1.00 38.63 159 ILE B O 1
ATOM 3239 N N . PRO B 1 162 ? 82.221 -23.726 56.393 1.00 41.41 160 PRO B N 1
ATOM 3240 C CA . PRO B 1 162 ? 81.272 -24.747 55.945 1.00 42.55 160 PRO B CA 1
ATOM 3241 C C . PRO B 1 162 ? 80.654 -24.298 54.631 1.00 44.19 160 PRO B C 1
ATOM 3242 O O . PRO B 1 162 ? 81.148 -23.345 54.013 1.00 44.38 160 PRO B O 1
ATOM 3246 N N . LYS B 1 163 ? 79.586 -24.973 54.210 1.00 46.19 161 LYS B N 1
ATOM 3247 C CA . LYS B 1 163 ? 78.883 -24.629 52.969 1.00 47.86 161 LYS B CA 1
ATOM 3248 C C . LYS B 1 163 ? 78.011 -23.385 53.126 1.00 48.59 161 LYS B C 1
ATOM 3249 O O . LYS B 1 163 ? 77.647 -23.007 54.241 1.00 48.32 161 LYS B O 1
ATOM 3255 N N . ALA B 1 164 ? 77.660 -22.764 52.002 1.00 49.88 162 ALA B N 1
ATOM 3256 C CA . ALA B 1 164 ? 76.793 -21.597 52.013 1.00 51.28 162 ALA B CA 1
ATOM 3257 C C . ALA B 1 164 ? 75.478 -21.883 52.745 1.00 52.45 162 ALA B C 1
ATOM 3258 O O . ALA B 1 164 ? 75.007 -23.021 52.776 1.00 52.49 162 ALA B O 1
ATOM 3260 N N . GLU B 1 165 ? 74.920 -20.846 53.368 1.00 54.02 163 GLU B N 1
ATOM 3261 C CA . GLU B 1 165 ? 73.619 -20.928 54.031 1.00 55.64 163 GLU B CA 1
ATOM 3262 C C . GLU B 1 165 ? 72.523 -21.299 53.047 1.00 56.14 163 GLU B C 1
ATOM 3263 O O . GLU B 1 165 ? 72.520 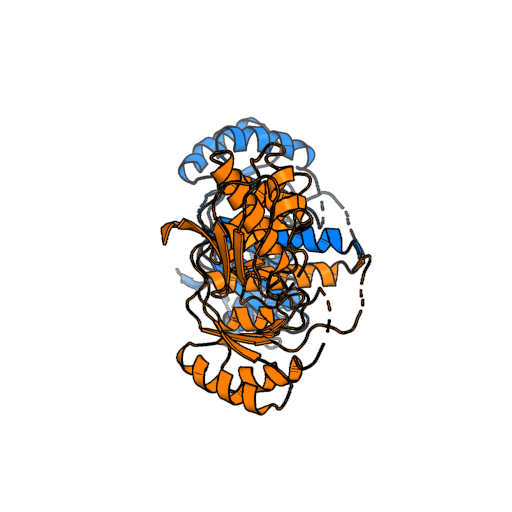-20.837 51.904 1.00 56.16 163 GLU B O 1
ATOM 3269 N N . LEU B 1 166 ? 71.593 -22.128 53.500 1.00 56.98 164 LEU B N 1
ATOM 3270 C CA . LEU B 1 166 ? 70.494 -22.574 52.642 1.00 57.82 164 LEU B CA 1
ATOM 3271 C C . LEU B 1 166 ? 69.339 -21.555 52.547 1.00 58.19 164 LEU B C 1
ATOM 3272 O O . LEU B 1 166 ? 68.612 -21.519 51.551 1.00 58.26 164 LEU B O 1
ATOM 3277 N N . LEU B 1 167 ? 69.211 -20.703 53.560 1.00 58.67 165 LEU B N 1
ATOM 3278 C CA . LEU B 1 167 ? 68.248 -19.600 53.530 1.00 59.29 165 LEU B CA 1
ATOM 3279 C C . LEU B 1 167 ? 68.927 -18.238 53.332 1.00 59.38 165 LEU B C 1
ATOM 3280 O O . LEU B 1 167 ? 68.569 -17.241 53.974 1.00 59.62 165 LEU B O 1
ATOM 3285 N N . PRO B 1 176 ? 66.381 -7.013 65.519 1.00 56.39 174 PRO B N 1
ATOM 3286 C CA . PRO B 1 176 ? 65.450 -6.361 66.448 1.00 56.42 174 PRO B CA 1
ATOM 3287 C C . PRO B 1 176 ? 65.291 -4.865 66.149 1.00 56.48 174 PRO B C 1
ATOM 3288 O O . PRO B 1 176 ? 66.173 -4.260 65.522 1.00 56.86 174 PRO B O 1
ATOM 3292 N N . ASP B 1 177 ? 64.169 -4.278 66.560 1.00 55.80 175 ASP B N 1
ATOM 3293 C CA . ASP B 1 177 ? 63.939 -2.865 66.306 1.00 55.45 175 ASP B CA 1
ATOM 3294 C C . ASP B 1 177 ? 64.692 -2.066 67.348 1.00 54.43 175 ASP B C 1
ATOM 3295 O O . ASP B 1 177 ? 65.482 -1.198 67.016 1.00 54.48 175 ASP B O 1
ATOM 3300 N N . THR B 1 178 ? 64.414 -2.358 68.613 1.00 53.33 176 THR B N 1
ATOM 3301 C CA . THR B 1 178 ? 65.027 -1.652 69.726 1.00 52.02 176 THR B CA 1
ATOM 3302 C C . THR B 1 178 ? 65.706 -2.646 70.664 1.00 50.97 176 THR B C 1
ATOM 3303 O O . THR B 1 178 ? 65.650 -3.857 70.459 1.00 50.43 176 THR B O 1
ATOM 3307 N N . LEU B 1 179 ? 66.335 -2.100 71.698 1.00 49.95 177 LEU B N 1
ATOM 3308 C CA . LEU B 1 179 ? 67.116 -2.852 72.663 1.00 48.93 177 LEU B CA 1
ATOM 3309 C C . LEU B 1 179 ? 66.953 -2.084 73.978 1.00 48.14 177 LEU B C 1
ATOM 3310 O O . LEU B 1 179 ? 66.941 -0.854 73.968 1.00 48.07 177 LEU B O 1
ATOM 3315 N N . PRO B 1 180 ? 66.777 -2.793 75.109 1.00 47.73 178 PRO B N 1
ATOM 3316 C CA . PRO B 1 180 ? 66.741 -2.087 76.396 1.00 47.13 178 PRO B CA 1
ATOM 3317 C C . PRO B 1 180 ? 68.035 -1.327 76.635 1.00 47.13 178 PRO B C 1
ATOM 3318 O O . PRO B 1 180 ? 69.111 -1.813 76.283 1.00 47.19 178 PRO B O 1
ATOM 3322 N N . PHE B 1 181 ? 67.924 -0.140 77.226 1.00 46.62 179 PHE B N 1
ATOM 3323 C CA . PHE B 1 181 ? 69.069 0.723 77.454 1.00 45.95 179 PHE B CA 1
ATOM 3324 C C . PHE B 1 181 ? 70.262 -0.015 78.072 1.00 45.71 179 PHE B C 1
ATOM 3325 O O . PHE B 1 181 ? 71.391 0.150 77.615 1.00 45.58 179 PHE B O 1
ATOM 3333 N N . LYS B 1 182 ? 69.983 -0.819 79.101 1.00 44.93 180 LYS B N 1
ATOM 3334 C CA . LYS B 1 182 ? 70.991 -1.486 79.930 1.00 44.60 180 LYS B CA 1
ATOM 3335 C C . LYS B 1 182 ? 71.788 -2.533 79.152 1.00 43.38 180 LYS B C 1
ATOM 3336 O O . LYS B 1 182 ? 72.951 -2.825 79.474 1.00 42.82 180 LYS B O 1
ATOM 3342 N N . GLU B 1 183 ? 71.130 -3.128 78.161 1.00 41.61 181 GLU B N 1
ATOM 3343 C CA . GLU B 1 183 ? 71.724 -4.205 77.391 1.00 39.85 181 GLU B CA 1
ATOM 3344 C C . GLU B 1 183 ? 72.568 -3.602 76.273 1.00 38.36 181 GLU B C 1
ATOM 3345 O O . GLU B 1 183 ? 73.635 -4.121 75.953 1.00 38.28 181 GLU B O 1
ATOM 3347 N N . ALA B 1 184 ? 72.079 -2.504 75.704 1.00 36.17 182 ALA B N 1
ATOM 3348 C CA . ALA B 1 184 ? 72.811 -1.705 74.733 1.00 34.55 182 ALA B CA 1
ATOM 3349 C C . ALA B 1 184 ? 74.174 -1.261 75.293 1.00 33.94 182 ALA B C 1
ATOM 3350 O O . ALA B 1 184 ? 75.214 -1.491 74.669 1.00 33.38 182 ALA B O 1
ATOM 3352 N N . VAL B 1 185 ? 74.137 -0.666 76.487 1.00 33.00 183 VAL B N 1
ATOM 3353 C CA . VAL B 1 185 ? 75.302 -0.159 77.205 1.00 32.38 183 VAL B CA 1
ATOM 3354 C C . VAL B 1 185 ? 76.311 -1.256 77.432 1.00 32.18 183 VAL B C 1
ATOM 3355 O O . VAL B 1 185 ? 77.505 -1.045 77.245 1.00 31.78 183 VAL B O 1
ATOM 3359 N N . GLN B 1 186 ? 75.819 -2.431 77.817 1.00 32.02 184 GLN B N 1
ATOM 3360 C CA . GLN B 1 186 ? 76.684 -3.533 78.155 1.00 32.15 184 GLN B CA 1
ATOM 3361 C C . GLN B 1 186 ? 77.385 -4.055 76.923 1.00 31.49 184 GLN B C 1
ATOM 3362 O O . GLN B 1 186 ? 78.554 -4.449 77.003 1.00 31.24 184 GLN B O 1
ATOM 3368 N N . ALA B 1 187 ? 76.643 -4.075 75.812 1.00 29.66 185 ALA B N 1
ATOM 3369 C CA . ALA B 1 187 ? 77.144 -4.527 74.520 1.00 29.31 185 ALA B CA 1
ATOM 3370 C C . ALA B 1 187 ? 78.267 -3.608 74.038 1.00 28.09 185 ALA B C 1
ATOM 3371 O O . ALA B 1 187 ? 79.281 -4.077 73.577 1.00 27.80 185 ALA B O 1
ATOM 3373 N N . SER B 1 188 ? 78.059 -2.299 74.144 1.00 28.14 186 SER B N 1
ATOM 3374 C CA . SER B 1 188 ? 79.075 -1.315 73.768 1.00 27.27 186 SER B CA 1
ATOM 3375 C C . SER B 1 188 ? 80.335 -1.462 74.638 1.00 26.77 186 SER B C 1
ATOM 3376 O O . SER B 1 188 ? 81.456 -1.473 74.135 1.00 26.54 186 SER B O 1
ATOM 3379 N N . SER B 1 189 ? 80.153 -1.627 75.942 1.00 26.21 187 SER B N 1
ATOM 3380 C CA . SER B 1 189 ? 81.306 -1.691 76.834 1.00 25.90 187 SER B CA 1
ATOM 3381 C C . SER B 1 189 ? 82.126 -2.970 76.682 1.00 25.12 187 SER B C 1
ATOM 3382 O O . SER B 1 189 ? 83.310 -2.968 76.940 1.00 26.66 187 SER B O 1
ATOM 3385 N N . ILE B 1 190 ? 81.505 -4.051 76.258 1.00 24.35 188 ILE B N 1
ATOM 3386 C CA . ILE B 1 190 ? 82.227 -5.282 75.897 1.00 23.84 188 ILE B CA 1
ATOM 3387 C C . ILE B 1 190 ? 83.097 -5.078 74.665 1.00 22.64 188 ILE B C 1
ATOM 3388 O O . ILE B 1 190 ? 84.239 -5.532 74.632 1.00 23.40 188 ILE B O 1
ATOM 3393 N N . ALA B 1 191 ? 82.538 -4.441 73.633 1.00 21.53 189 ALA B N 1
ATOM 3394 C CA . ALA B 1 191 ? 83.307 -4.047 72.444 1.00 20.93 189 ALA B CA 1
ATOM 3395 C C . ALA B 1 191 ? 84.471 -3.138 72.860 1.00 20.58 189 ALA B C 1
ATOM 3396 O O . ALA B 1 191 ? 85.601 -3.313 72.379 1.00 20.24 189 ALA B O 1
ATOM 3398 N N . ASN B 1 192 ? 84.165 -2.176 73.744 1.00 19.54 190 ASN B N 1
ATOM 3399 C CA . ASN B 1 192 ? 85.160 -1.220 74.259 1.00 19.53 190 ASN B CA 1
ATOM 3400 C C . ASN B 1 192 ? 86.338 -1.952 74.879 1.00 19.28 190 ASN B C 1
ATOM 3401 O O . ASN B 1 192 ? 87.492 -1.658 74.574 1.00 19.71 190 ASN B O 1
ATOM 3406 N N . VAL B 1 193 ? 86.037 -2.881 75.792 1.00 19.09 191 VAL B N 1
ATOM 3407 C CA . VAL B 1 193 ? 87.066 -3.636 76.495 1.00 18.66 191 VAL B CA 1
ATOM 3408 C C . VAL B 1 193 ? 87.834 -4.546 75.506 1.00 18.36 191 VAL B C 1
ATOM 3409 O O . VAL B 1 193 ? 89.062 -4.625 75.581 1.00 18.15 191 VAL B O 1
ATOM 3413 N N . MET B 1 194 ? 87.115 -5.206 74.583 1.00 18.33 192 MET B N 1
ATOM 3414 C CA . MET B 1 194 ? 87.753 -6.021 73.531 1.00 18.35 192 MET B CA 1
ATOM 3415 C C . MET B 1 194 ? 88.812 -5.167 72.813 1.00 18.73 192 MET B C 1
ATOM 3416 O O . MET B 1 194 ? 89.964 -5.549 72.693 1.00 19.33 192 MET B O 1
ATOM 3421 N N . ILE B 1 195 ? 88.420 -3.971 72.397 1.00 18.30 193 ILE B N 1
ATOM 3422 C CA . ILE B 1 195 ? 89.330 -3.134 71.650 1.00 18.49 193 ILE B CA 1
ATOM 3423 C C . ILE B 1 195 ? 90.514 -2.723 72.510 1.00 18.87 193 ILE B C 1
ATOM 3424 O O . ILE B 1 195 ? 91.640 -2.809 72.069 1.00 19.75 193 ILE B O 1
ATOM 3429 N N . ALA B 1 196 ? 90.264 -2.320 73.755 1.00 18.67 194 ALA B N 1
ATOM 3430 C CA . ALA B 1 196 ? 91.353 -1.889 74.622 1.00 17.47 194 ALA B CA 1
ATOM 3431 C C . ALA B 1 196 ? 92.319 -3.039 74.855 1.00 17.59 194 ALA B C 1
ATOM 3432 O O . ALA B 1 196 ? 93.550 -2.820 75.014 1.00 16.79 194 ALA B O 1
ATOM 3434 N N . ALA B 1 197 ? 91.758 -4.253 74.898 1.00 16.94 195 ALA B N 1
ATOM 3435 C CA . ALA B 1 197 ? 92.531 -5.453 75.221 1.00 17.33 195 ALA B CA 1
ATOM 3436 C C . ALA B 1 197 ? 93.428 -5.805 74.061 1.00 16.85 195 ALA B C 1
ATOM 3437 O O . ALA B 1 197 ? 94.627 -6.060 74.259 1.00 16.82 195 ALA B O 1
ATOM 3439 N N . ILE B 1 198 ? 92.869 -5.773 72.841 1.00 17.88 196 ILE B N 1
ATOM 3440 C CA . ILE B 1 198 ? 93.657 -6.060 71.633 1.00 18.74 196 ILE B CA 1
ATOM 3441 C C . ILE B 1 198 ? 94.842 -5.075 71.571 1.00 19.89 196 ILE B C 1
ATOM 3442 O O . ILE B 1 198 ? 95.973 -5.455 71.275 1.00 18.51 196 ILE B O 1
ATOM 3447 N N . LEU B 1 199 ? 94.560 -3.815 71.877 1.00 20.80 197 LEU B N 1
ATOM 3448 C CA . LEU B 1 199 ? 95.591 -2.771 71.817 1.00 23.02 197 LEU B CA 1
ATOM 3449 C C . LEU B 1 199 ? 96.651 -2.879 72.905 1.00 24.40 197 LEU B C 1
ATOM 3450 O O . LEU B 1 199 ? 97.705 -2.248 72.779 1.00 25.17 197 LEU B O 1
ATOM 3455 N N . ARG B 1 200 ? 96.374 -3.641 73.975 1.00 25.49 198 ARG B N 1
ATOM 3456 C CA . ARG B 1 200 ? 97.407 -4.022 74.934 1.00 27.00 198 ARG B CA 1
ATOM 3457 C C . ARG B 1 200 ? 98.087 -5.360 74.584 1.00 27.28 198 ARG B C 1
ATOM 3458 O O . ARG B 1 200 ? 98.826 -5.889 75.413 1.00 26.51 198 ARG B O 1
ATOM 3466 N N . ASN B 1 201 ? 97.832 -5.930 73.398 1.00 27.40 199 ASN B N 1
ATOM 3467 C CA . ASN B 1 201 ? 98.374 -7.263 73.055 1.00 28.17 199 ASN B CA 1
ATOM 3468 C C . ASN B 1 201 ? 97.896 -8.285 74.091 1.00 28.10 199 ASN B C 1
ATOM 3469 O O . ASN B 1 201 ? 98.609 -9.231 74.425 1.00 28.26 199 ASN B O 1
ATOM 3474 N N . ASP B 1 202 ? 96.693 -8.063 74.614 1.00 27.85 200 ASP B N 1
ATOM 3475 C CA . ASP B 1 202 ? 96.104 -8.981 75.574 1.00 27.50 200 ASP B CA 1
ATOM 3476 C C . ASP B 1 202 ? 95.048 -9.804 74.860 1.00 26.26 200 ASP B C 1
ATOM 3477 O O . ASP B 1 202 ? 93.835 -9.550 74.949 1.00 26.21 200 ASP B O 1
ATOM 3482 N N . MET B 1 203 ? 95.518 -10.789 74.118 1.00 25.76 201 MET B N 1
ATOM 3483 C CA . MET B 1 203 ? 94.614 -11.588 73.308 1.00 25.42 201 MET B CA 1
ATOM 3484 C C . MET B 1 203 ? 93.734 -12.524 74.144 1.00 24.62 201 MET B C 1
ATOM 3485 O O . MET B 1 203 ? 92.669 -12.900 73.698 1.00 24.35 201 MET B O 1
ATOM 3490 N N . THR B 1 204 ? 94.147 -12.874 75.359 1.00 25.15 202 THR B N 1
ATOM 3491 C CA . THR B 1 204 ? 93.267 -13.693 76.250 1.00 26.25 202 THR B CA 1
ATOM 3492 C C . THR B 1 204 ? 92.000 -12.945 76.610 1.00 24.63 202 THR B C 1
ATOM 3493 O O . THR B 1 204 ? 90.899 -13.430 76.404 1.00 24.47 202 THR B O 1
ATOM 3497 N N . LEU B 1 205 ? 92.167 -11.757 77.169 1.00 24.64 203 LEU B N 1
ATOM 3498 C CA . LEU B 1 205 ? 91.009 -10.932 77.521 1.00 24.00 203 LEU B CA 1
ATOM 3499 C C . LEU B 1 205 ? 90.212 -10.541 76.276 1.00 24.01 203 LEU B C 1
ATOM 3500 O O . LEU B 1 205 ? 88.971 -10.579 76.291 1.00 24.37 203 LEU B O 1
ATOM 3505 N N . ALA B 1 206 ? 90.900 -10.212 75.179 1.00 22.99 204 ALA B N 1
ATOM 3506 C CA . ALA B 1 206 ? 90.153 -9.787 73.982 1.00 23.02 204 ALA B CA 1
ATOM 3507 C C . ALA B 1 206 ? 89.259 -10.922 73.485 1.00 23.48 204 ALA B C 1
ATOM 3508 O O . ALA B 1 206 ? 88.079 -10.713 73.136 1.00 20.93 204 ALA B O 1
ATOM 3510 N N . GLY B 1 207 ? 89.843 -12.126 73.445 1.00 24.40 205 GLY B N 1
ATOM 3511 C CA . GLY B 1 207 ? 89.119 -13.315 72.988 1.00 26.75 205 GLY B CA 1
ATOM 3512 C C . GLY B 1 207 ? 87.893 -13.583 73.847 1.00 27.83 205 GLY B C 1
ATOM 3513 O O . GLY B 1 207 ? 86.824 -13.909 73.338 1.00 28.59 205 GLY B O 1
ATOM 3514 N N . GLU B 1 208 ? 88.059 -13.444 75.154 1.00 28.97 206 GLU B N 1
ATOM 3515 C CA . GLU B 1 208 ? 86.966 -13.619 76.103 1.00 31.04 206 GLU B CA 1
ATOM 3516 C C . GLU B 1 208 ? 85.856 -12.570 75.896 1.00 31.14 206 GLU B C 1
ATOM 3517 O O . GLU B 1 208 ? 84.675 -12.871 76.090 1.00 31.49 206 GLU B O 1
ATOM 3523 N N . MET B 1 209 ? 86.223 -11.349 75.480 1.00 30.64 207 MET B N 1
ATOM 3524 C CA . MET B 1 209 ? 85.212 -10.336 75.131 1.00 30.54 207 MET B CA 1
ATOM 3525 C C . MET B 1 209 ? 84.559 -10.626 73.792 1.00 31.51 207 MET B C 1
ATOM 3526 O O . MET B 1 209 ? 83.358 -10.447 73.635 1.00 30.77 207 MET B O 1
ATOM 3531 N N . MET B 1 210 ? 85.372 -11.068 72.831 1.00 33.25 208 MET B N 1
ATOM 3532 C CA . MET B 1 210 ? 84.932 -11.428 71.492 1.00 35.27 208 MET B CA 1
ATOM 3533 C C . MET B 1 210 ? 83.799 -12.461 71.504 1.00 37.15 208 MET B C 1
ATOM 3534 O O . MET B 1 210 ? 82.895 -12.370 70.684 1.00 37.39 208 MET B O 1
ATOM 3539 N N . GLU B 1 211 ? 83.849 -13.417 72.441 1.00 39.22 209 GLU B N 1
ATOM 3540 C CA . GLU B 1 211 ? 82.840 -14.494 72.542 1.00 41.43 209 GLU B CA 1
ATOM 3541 C C . GLU B 1 211 ? 81.567 -14.077 73.292 1.00 43.19 209 GLU B C 1
ATOM 3542 O O . GLU B 1 211 ? 80.595 -14.840 73.381 1.00 43.02 209 GLU B O 1
ATOM 3548 N N . ARG B 1 212 ? 81.565 -12.856 73.818 1.00 45.49 210 ARG B N 1
ATOM 3549 C CA . ARG B 1 212 ? 80.384 -12.321 74.503 1.00 47.48 210 ARG B CA 1
ATOM 3550 C C . ARG B 1 212 ? 79.614 -11.324 73.634 1.00 48.65 210 ARG B C 1
ATOM 3551 O O . ARG B 1 212 ? 79.389 -10.185 74.055 1.00 49.03 210 ARG B O 1
ATOM 3559 N N . ASP B 1 213 ? 79.221 -11.750 72.432 1.00 50.21 211 ASP B N 1
ATOM 3560 C CA . ASP B 1 213 ? 78.528 -10.885 71.454 1.00 51.65 211 ASP B CA 1
ATOM 3561 C C . ASP B 1 213 ? 77.044 -10.645 71.809 1.00 52.15 211 ASP B C 1
ATOM 3562 O O . ASP B 1 213 ? 76.165 -11.437 71.444 1.00 52.23 211 ASP B O 1
ATOM 3567 N N . LEU B 1 214 ? 76.778 -9.533 72.497 1.00 52.61 212 LEU B N 1
ATOM 3568 C CA . LEU B 1 214 ? 75.439 -9.234 73.008 1.00 53.14 212 LEU B CA 1
ATOM 3569 C C . LEU B 1 214 ? 74.462 -8.590 72.005 1.00 53.19 212 LEU B C 1
ATOM 3570 O O . LEU B 1 214 ? 73.293 -8.388 72.336 1.00 53.70 212 LEU B O 1
ATOM 3575 N N . TRP B 1 215 ? 74.928 -8.272 70.797 1.00 52.79 213 TRP B N 1
ATOM 3576 C CA . TRP B 1 215 ? 74.070 -7.648 69.783 1.00 52.58 213 TRP B CA 1
ATOM 3577 C C . TRP B 1 215 ? 73.040 -8.621 69.190 1.00 52.83 213 TRP B C 1
ATOM 3578 O O . TRP B 1 215 ? 72.838 -9.726 69.710 1.00 53.21 213 TRP B O 1
ATOM 3589 N N . PRO B 1 225 ? 75.538 -22.077 64.846 1.00 55.26 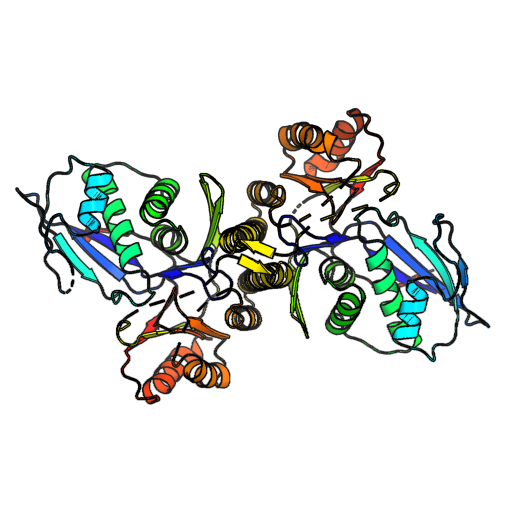223 PRO B N 1
ATOM 3590 C CA . PRO B 1 225 ? 75.496 -23.509 64.522 1.00 54.97 223 PRO B CA 1
ATOM 3591 C C . PRO B 1 225 ? 76.908 -24.081 64.428 1.00 54.58 223 PRO B C 1
ATOM 3592 O O . PRO B 1 225 ? 77.734 -23.570 63.668 1.00 54.88 223 PRO B O 1
ATOM 3596 N N . HIS B 1 226 ? 77.188 -25.119 65.215 1.00 53.63 224 HIS B N 1
ATOM 3597 C CA . HIS B 1 226 ? 78.543 -25.665 65.357 1.00 52.55 224 HIS B CA 1
ATOM 3598 C C . HIS B 1 226 ? 79.492 -24.760 66.150 1.00 51.03 224 HIS B C 1
ATOM 3599 O O . HIS B 1 226 ? 80.578 -25.200 66.569 1.00 50.89 224 HIS B O 1
ATOM 3606 N N . LEU B 1 227 ? 79.087 -23.507 66.351 1.00 48.77 225 LEU B N 1
ATOM 3607 C CA . LEU B 1 227 ? 79.881 -22.555 67.111 1.00 46.78 225 LEU B CA 1
ATOM 3608 C C . LEU B 1 227 ? 80.289 -23.102 68.479 1.00 45.11 225 LEU B C 1
ATOM 3609 O O . LEU B 1 227 ? 81.479 -23.168 68.774 1.00 44.00 225 LEU B O 1
ATOM 3614 N N . ALA B 1 228 ? 79.310 -23.503 69.292 1.00 43.45 226 ALA B N 1
ATOM 3615 C CA . ALA B 1 228 ? 79.587 -24.048 70.623 1.00 42.55 226 ALA B CA 1
ATOM 3616 C C . ALA B 1 228 ? 80.576 -25.237 70.583 1.00 41.78 226 ALA B C 1
ATOM 3617 O O . ALA B 1 228 ? 81.447 -25.391 71.451 1.00 41.89 226 ALA B O 1
ATOM 3619 N N . GLN B 1 229 ? 80.450 -26.054 69.551 1.00 40.40 227 GLN B N 1
ATOM 3620 C CA . GLN B 1 229 ? 81.327 -27.190 69.356 1.00 39.66 227 GLN B CA 1
ATOM 3621 C C . GLN B 1 229 ? 82.781 -26.752 69.096 1.00 37.90 227 GLN B C 1
ATOM 3622 O O . GLN B 1 229 ? 83.700 -27.197 69.777 1.00 36.75 227 GLN B O 1
ATOM 3628 N N . ILE B 1 230 ? 82.953 -25.866 68.116 1.00 36.72 228 ILE B N 1
ATOM 3629 C CA . ILE B 1 230 ? 84.266 -25.390 67.688 1.00 35.87 228 ILE B CA 1
ATOM 3630 C C . ILE B 1 230 ? 84.930 -24.626 68.820 1.00 35.40 228 ILE B C 1
ATOM 3631 O O . ILE B 1 230 ? 86.146 -24.698 69.001 1.00 35.57 228 ILE B O 1
ATOM 3636 N N . ARG B 1 231 ? 84.121 -23.920 69.595 1.00 34.38 229 ARG B N 1
ATOM 3637 C CA . ARG B 1 231 ? 84.624 -23.187 70.731 1.00 34.48 229 ARG B CA 1
ATOM 3638 C C . ARG B 1 231 ? 85.158 -24.132 71.815 1.00 33.90 229 ARG B C 1
ATOM 3639 O O . ARG B 1 231 ? 86.279 -23.960 72.300 1.00 33.32 229 ARG B O 1
ATOM 3647 N N . ASP B 1 232 ? 84.337 -25.106 72.205 1.00 33.33 230 ASP B N 1
ATOM 3648 C CA . ASP B 1 232 ? 84.719 -26.093 73.213 1.00 33.30 230 ASP B CA 1
ATOM 3649 C C . ASP B 1 232 ? 86.052 -26.728 72.838 1.00 32.42 230 ASP B C 1
ATOM 3650 O O . ASP B 1 232 ? 86.941 -26.813 73.665 1.00 32.08 230 ASP B O 1
ATOM 3655 N N . VAL B 1 233 ? 86.182 -27.135 71.579 1.00 31.93 231 VAL B N 1
ATOM 3656 C CA . VAL B 1 233 ? 87.408 -27.764 71.065 1.00 31.72 231 VAL B CA 1
ATOM 3657 C C . VAL B 1 233 ? 88.614 -26.825 71.039 1.00 31.38 231 VAL B C 1
ATOM 3658 O O . VAL B 1 233 ? 89.673 -27.152 71.571 1.00 31.20 231 VAL B O 1
ATOM 3662 N N . ALA B 1 234 ? 88.452 -25.661 70.422 1.00 31.17 232 ALA B N 1
ATOM 3663 C CA . ALA B 1 234 ? 89.547 -24.695 70.323 1.00 31.02 232 ALA B CA 1
ATOM 3664 C C . ALA B 1 234 ? 89.962 -24.110 71.682 1.00 30.79 232 ALA B C 1
ATOM 3665 O O . ALA B 1 234 ? 91.150 -24.070 72.000 1.00 30.81 232 ALA B O 1
ATOM 3667 N N . LYS B 1 235 ? 88.992 -23.714 72.497 1.00 30.81 233 LYS B N 1
ATOM 3668 C CA . LYS B 1 235 ? 89.281 -23.061 73.779 1.00 31.46 233 LYS B CA 1
ATOM 3669 C C . LYS B 1 235 ? 89.953 -24.002 74.735 1.00 31.37 233 LYS B C 1
ATOM 3670 O O . LYS B 1 235 ? 90.835 -23.594 75.493 1.00 31.96 233 LYS B O 1
ATOM 3676 N N . ASN B 1 236 ? 89.537 -25.266 74.708 1.00 31.29 234 ASN B N 1
ATOM 3677 C CA . ASN B 1 236 ? 90.119 -26.263 75.610 1.00 31.45 234 ASN B CA 1
ATOM 3678 C C . ASN B 1 236 ? 91.606 -26.585 75.358 1.00 30.62 234 ASN B C 1
ATOM 3679 O O . ASN B 1 236 ? 92.286 -27.045 76.285 1.00 30.10 234 ASN B O 1
ATOM 3684 N N . GLN B 1 237 ? 92.091 -26.319 74.135 1.00 29.44 235 GLN B N 1
ATOM 3685 C CA . GLN B 1 237 ? 93.545 -26.376 73.832 1.00 29.20 235 GLN B CA 1
ATOM 3686 C C . GLN B 1 237 ? 94.300 -25.027 73.958 1.00 29.11 235 GLN B C 1
ATOM 3687 O O . GLN B 1 237 ? 95.525 -24.981 73.843 1.00 29.38 235 GLN B O 1
ATOM 3693 N N . GLY B 1 238 ? 93.587 -23.932 74.211 1.00 27.96 236 GLY B N 1
ATOM 3694 C CA . GLY B 1 238 ? 94.282 -22.673 74.454 1.00 27.31 236 GLY B CA 1
ATOM 3695 C C . GLY B 1 238 ? 94.135 -21.624 73.358 1.00 26.78 236 GLY B C 1
ATOM 3696 O O . GLY B 1 238 ? 94.864 -20.645 73.36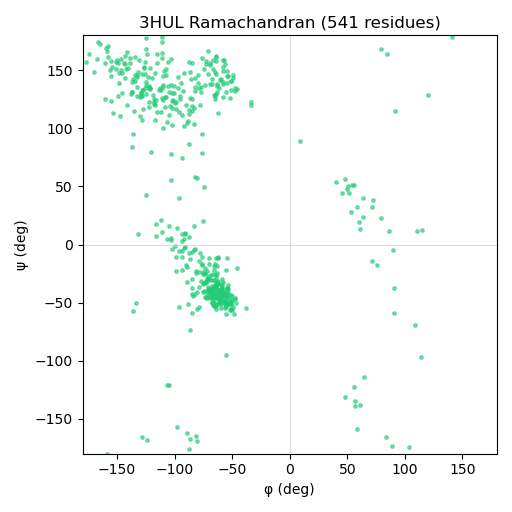0 1.00 27.14 236 GLY B O 1
ATOM 3697 N N . ALA B 1 239 ? 93.214 -21.838 72.419 1.00 26.33 237 ALA B N 1
ATOM 3698 C CA . ALA B 1 239 ? 92.766 -20.782 71.495 1.00 26.41 237 ALA B CA 1
ATOM 3699 C C . ALA B 1 239 ? 92.289 -19.568 72.304 1.00 25.82 237 ALA B C 1
ATOM 3700 O O . ALA B 1 239 ? 91.746 -19.720 73.393 1.00 25.44 237 ALA B O 1
ATOM 3702 N N . TYR B 1 240 ? 92.522 -18.376 71.783 1.00 25.73 238 TYR B N 1
ATOM 3703 C CA . TYR B 1 240 ? 92.005 -17.144 72.415 1.00 25.91 238 TYR B CA 1
ATOM 3704 C C . TYR B 1 240 ? 90.492 -17.038 72.307 1.00 25.54 238 TYR B C 1
ATOM 3705 O O . TYR B 1 240 ? 89.815 -16.587 73.234 1.00 26.23 238 TYR B O 1
ATOM 3714 N N . ALA B 1 241 ? 89.962 -17.445 71.166 1.00 26.18 239 ALA B N 1
ATOM 3715 C CA . ALA B 1 241 ? 88.537 -17.272 70.883 1.00 27.43 239 ALA B CA 1
ATOM 3716 C C . ALA B 1 241 ? 88.098 -17.928 69.588 1.00 27.37 239 ALA B C 1
ATOM 3717 O O . ALA B 1 241 ? 88.911 -18.257 68.749 1.00 27.76 239 ALA B O 1
ATOM 3719 N N . ALA B 1 242 ? 86.787 -18.092 69.456 1.00 28.86 240 ALA B N 1
ATOM 3720 C CA . ALA B 1 242 ? 86.131 -18.540 68.228 1.00 30.01 240 ALA B CA 1
ATOM 3721 C C . ALA B 1 242 ? 84.831 -17.752 68.066 1.00 30.75 240 ALA B C 1
ATOM 3722 O O . ALA B 1 242 ? 83.953 -17.789 68.926 1.00 31.04 240 ALA B O 1
ATOM 3724 N N . CYS B 1 243 ? 84.713 -17.025 66.963 1.00 31.81 241 CYS B N 1
ATOM 3725 C CA . CYS B 1 243 ? 83.533 -16.203 66.747 1.00 32.74 241 CYS B CA 1
ATOM 3726 C C . CYS B 1 243 ? 83.099 -16.321 65.308 1.00 31.49 241 CYS B C 1
ATOM 3727 O O . CYS B 1 243 ? 83.869 -16.760 64.455 1.00 30.49 241 CYS B O 1
ATOM 3730 N N . LEU B 1 244 ? 81.848 -15.972 65.050 1.00 31.67 242 LEU B N 1
ATOM 3731 C CA . LEU B 1 244 ? 81.356 -15.879 63.687 1.00 32.39 242 LEU B CA 1
ATOM 3732 C C . LEU B 1 244 ? 82.108 -14.792 62.931 1.00 32.17 242 LEU B C 1
ATOM 3733 O O . LEU B 1 244 ? 82.357 -13.717 63.472 1.00 31.89 242 LEU B O 1
ATOM 3738 N N . SER B 1 245 ? 82.493 -15.094 61.698 1.00 32.19 243 SER B N 1
ATOM 3739 C CA . SER B 1 245 ? 83.038 -14.088 60.798 1.00 32.00 243 SER B CA 1
ATOM 3740 C C . SER B 1 245 ? 81.870 -13.437 60.095 1.00 32.94 243 SER B C 1
ATOM 3741 O O . SER B 1 245 ? 81.031 -14.122 59.503 1.00 32.75 243 SER B O 1
ATOM 3744 N N . GLY B 1 246 ? 81.809 -12.111 60.184 1.00 34.10 244 GLY B N 1
ATOM 3745 C CA . GLY B 1 246 ? 80.670 -11.350 59.684 1.00 35.22 244 GLY B CA 1
ATOM 3746 C C . GLY B 1 246 ? 79.378 -11.965 60.172 1.00 36.38 244 GLY B C 1
ATOM 3747 O O . GLY B 1 246 ? 79.236 -12.300 61.365 1.00 36.11 244 GLY B O 1
ATOM 3748 N N . ALA B 1 247 ? 78.451 -12.157 59.239 1.00 37.31 245 ALA B N 1
ATOM 3749 C CA . ALA B 1 247 ? 77.152 -12.711 59.579 1.00 38.42 245 ALA B CA 1
ATOM 3750 C C . ALA B 1 247 ? 77.133 -14.235 59.455 1.00 38.41 245 ALA B C 1
ATOM 3751 O O . ALA B 1 247 ? 76.118 -14.875 59.747 1.00 39.51 245 ALA B O 1
ATOM 3753 N N . GLY B 1 248 ? 78.256 -14.814 59.034 1.00 37.77 246 GLY B N 1
ATOM 3754 C CA . GLY B 1 248 ? 78.421 -16.277 59.038 1.00 36.32 246 GLY B CA 1
ATOM 3755 C C . GLY B 1 248 ? 78.293 -16.902 57.657 1.00 34.96 246 GLY B C 1
ATOM 3756 O O . GLY B 1 248 ? 78.225 -16.177 56.662 1.00 35.20 246 GLY B O 1
ATOM 3757 N N . PRO B 1 249 ? 78.305 -18.251 57.576 1.00 33.72 247 PRO B N 1
ATOM 3758 C CA . PRO B 1 249 ? 78.461 -19.220 58.655 1.00 32.58 247 PRO B CA 1
ATOM 3759 C C . PRO B 1 249 ? 79.914 -19.601 59.015 1.00 31.42 247 PRO B C 1
ATOM 3760 O O . PRO B 1 249 ? 80.124 -20.513 59.834 1.00 30.11 247 PRO B O 1
ATOM 3764 N N . THR B 1 250 ? 80.916 -18.951 58.426 1.00 30.62 248 THR B N 1
ATOM 3765 C CA . THR B 1 250 ? 82.260 -19.351 58.815 1.00 29.82 248 THR B CA 1
ATOM 3766 C C . THR B 1 250 ? 82.554 -18.904 60.233 1.00 29.19 248 THR B C 1
ATOM 3767 O O . THR B 1 250 ? 82.050 -17.870 60.718 1.00 28.11 248 THR B O 1
ATOM 3771 N N . VAL B 1 251 ? 83.340 -19.737 60.900 1.00 28.20 249 VAL B N 1
ATOM 3772 C CA . VAL B 1 251 ? 83.753 -19.490 62.248 1.00 27.86 249 VAL B CA 1
ATOM 3773 C C . VAL B 1 251 ? 85.262 -19.249 62.154 1.00 28.06 249 VAL B C 1
ATOM 3774 O O . VAL B 1 251 ? 85.979 -19.952 61.426 1.00 27.67 249 VAL B O 1
ATOM 3778 N N . LEU B 1 252 ? 85.726 -18.209 62.844 1.00 27.74 250 LEU B N 1
ATOM 3779 C CA . LEU B 1 252 ? 87.148 -17.889 62.907 1.00 27.79 250 LEU B CA 1
ATOM 3780 C C . LEU B 1 252 ? 87.691 -18.152 64.302 1.00 27.19 250 LEU B C 1
ATOM 3781 O O . LEU B 1 252 ? 87.153 -17.671 65.293 1.00 26.19 250 LEU B O 1
ATOM 3786 N N . VAL B 1 253 ? 88.753 -18.944 64.366 1.00 26.95 251 VAL B N 1
ATOM 3787 C CA . VAL B 1 253 ? 89.431 -19.213 65.614 1.00 26.30 251 VAL B CA 1
ATOM 3788 C C . VAL B 1 253 ? 90.693 -18.366 65.654 1.00 26.38 251 VAL B C 1
ATOM 3789 O O . VAL B 1 253 ? 91.433 -18.322 64.681 1.00 27.43 251 VAL B O 1
ATOM 3793 N N . PHE B 1 254 ? 90.902 -17.655 66.761 1.00 26.03 252 PHE B N 1
ATOM 3794 C CA . PHE B 1 254 ? 92.149 -16.897 66.994 1.00 25.61 252 PHE B CA 1
ATOM 3795 C C . PHE B 1 254 ? 92.990 -17.666 68.005 1.00 24.59 252 PHE B C 1
ATOM 3796 O O . PHE B 1 254 ? 92.481 -18.074 69.046 1.00 24.41 252 PHE B O 1
ATOM 3804 N N . ALA B 1 255 ? 94.266 -17.860 67.713 1.00 24.57 253 ALA B N 1
ATOM 3805 C CA . ALA B 1 255 ? 95.079 -18.762 68.536 1.00 25.09 253 ALA B CA 1
ATOM 3806 C C . ALA B 1 255 ? 96.531 -18.371 68.580 1.00 24.92 253 ALA B C 1
ATOM 3807 O O . ALA B 1 255 ? 97.007 -17.690 67.674 1.00 24.42 253 ALA B O 1
ATOM 3809 N N . PRO B 1 256 ? 97.258 -18.843 69.619 1.00 25.69 254 PRO B N 1
ATOM 3810 C CA . PRO B 1 256 ? 98.735 -18.774 69.529 1.00 26.02 254 PRO B CA 1
ATOM 3811 C C . PRO B 1 256 ? 99.207 -19.533 68.289 1.00 27.13 254 PRO B C 1
ATOM 3812 O O . PRO B 1 256 ? 98.569 -20.530 67.858 1.00 26.28 254 PRO B O 1
ATOM 3816 N N . ARG B 1 257 ? 100.316 -19.069 67.727 1.00 26.98 255 ARG B N 1
ATOM 3817 C CA . ARG B 1 257 ? 100.854 -19.664 66.525 1.00 27.85 255 ARG B CA 1
ATOM 3818 C C . ARG B 1 257 ? 101.157 -21.130 66.636 1.00 26.99 255 ARG B C 1
ATOM 3819 O O . ARG B 1 257 ? 100.889 -21.864 65.706 1.00 27.03 255 ARG B O 1
ATOM 3827 N N . ASN B 1 258 ? 101.749 -21.550 67.744 1.00 26.77 256 ASN B N 1
ATOM 3828 C CA . ASN B 1 258 ? 102.155 -22.940 67.893 1.00 26.93 256 ASN B CA 1
ATOM 3829 C C . ASN B 1 258 ? 100.951 -23.891 67.882 1.00 27.41 256 ASN B C 1
ATOM 3830 O O . ASN B 1 258 ? 101.144 -25.085 67.837 1.00 27.91 256 ASN B O 1
ATOM 3835 N N . LEU B 1 259 ? 99.727 -23.362 67.983 1.00 27.58 257 LEU B N 1
ATOM 3836 C CA . LEU B 1 259 ? 98.529 -24.196 68.029 1.00 28.45 257 LEU B CA 1
ATOM 3837 C C . LEU B 1 259 ? 97.854 -24.289 66.665 1.00 28.67 257 LEU B C 1
ATOM 3838 O O . LEU B 1 259 ? 96.946 -25.086 66.480 1.00 28.70 257 LEU B O 1
ATOM 3843 N N . ALA B 1 260 ? 98.293 -23.463 65.719 1.00 28.95 258 ALA B N 1
ATOM 3844 C CA . ALA B 1 260 ? 97.669 -23.396 64.399 1.00 29.22 258 ALA B CA 1
ATOM 3845 C C . ALA B 1 260 ? 97.491 -24.778 63.727 1.00 29.76 258 ALA B C 1
ATOM 3846 O O . ALA B 1 260 ? 96.375 -25.154 63.370 1.00 29.25 258 ALA B O 1
ATOM 3848 N N . ASN B 1 261 ? 98.587 -25.521 63.562 1.00 30.68 259 ASN B N 1
ATOM 3849 C CA . ASN B 1 261 ? 98.540 -26.844 62.921 1.00 31.62 259 ASN B CA 1
ATOM 3850 C C . ASN B 1 261 ? 97.631 -27.788 63.702 1.00 31.18 259 ASN B C 1
ATOM 3851 O O . ASN B 1 261 ? 96.792 -28.475 63.131 1.00 31.63 259 ASN B O 1
ATOM 3856 N N . LYS B 1 262 ? 97.780 -27.804 65.016 1.00 31.22 260 LYS B N 1
ATOM 3857 C CA . LYS B 1 262 ? 97.066 -28.783 65.805 1.00 31.50 260 LYS B CA 1
ATOM 3858 C C . LYS B 1 262 ? 95.560 -28.465 65.901 1.00 30.96 260 LYS B C 1
ATOM 3859 O O . LYS B 1 262 ? 94.730 -29.392 65.942 1.00 30.14 260 LYS B O 1
ATOM 3862 N N . LEU B 1 263 ? 95.201 -27.168 65.894 1.00 29.90 261 LEU B N 1
ATOM 3863 C CA . LEU B 1 263 ? 93.781 -26.782 65.925 1.00 29.25 261 LEU B CA 1
ATOM 3864 C C . LEU B 1 263 ? 93.136 -27.123 64.601 1.00 28.68 261 LEU B C 1
ATOM 3865 O O . LEU B 1 263 ? 91.994 -27.590 64.556 1.00 28.50 261 LEU B O 1
ATOM 3870 N N . GLN B 1 264 ? 93.879 -26.915 63.520 1.00 28.12 262 GLN B N 1
ATOM 3871 C CA . GLN B 1 264 ? 93.390 -27.297 62.199 1.00 28.50 262 GLN B CA 1
ATOM 3872 C C . GLN B 1 264 ? 93.035 -28.796 62.176 1.00 28.67 262 GLN B C 1
ATOM 3873 O O . GLN B 1 264 ? 91.917 -29.181 61.826 1.00 28.78 262 GLN B O 1
ATOM 3879 N N . THR B 1 265 ? 93.998 -29.617 62.563 1.00 28.84 263 THR B N 1
ATOM 3880 C CA . THR B 1 265 ? 93.832 -31.062 62.632 1.00 29.93 263 THR B CA 1
ATOM 3881 C C . THR B 1 265 ? 92.660 -31.429 63.548 1.00 29.89 263 THR B C 1
ATOM 3882 O O . THR B 1 265 ? 91.777 -32.182 63.145 1.00 30.12 263 THR B O 1
ATOM 3886 N N . SER B 1 266 ? 92.623 -30.856 64.749 1.00 30.38 264 SER B N 1
ATOM 3887 C CA . SER B 1 266 ? 91.525 -31.104 65.676 1.00 31.04 264 SER B CA 1
ATOM 3888 C C . SER B 1 266 ? 90.154 -30.715 65.120 1.00 32.04 264 SER B C 1
ATOM 3889 O O . SER B 1 266 ? 89.173 -31.422 65.367 1.00 31.31 264 SER B O 1
ATOM 3892 N N . LEU B 1 267 ? 90.076 -29.598 64.387 1.00 32.03 265 LEU B N 1
ATOM 3893 C CA . LEU B 1 267 ? 88.778 -29.183 63.836 1.00 33.51 265 LEU B CA 1
ATOM 3894 C C . LEU B 1 267 ? 88.346 -30.058 62.677 1.00 34.22 265 LEU B C 1
ATOM 3895 O O . LEU B 1 267 ? 87.156 -30.285 62.482 1.00 34.13 265 LEU B O 1
ATOM 3900 N N . GLN B 1 268 ? 89.323 -30.540 61.914 1.00 35.06 266 GLN B N 1
ATOM 3901 C CA . GLN B 1 268 ? 89.043 -31.425 60.801 1.00 36.37 266 GLN B CA 1
ATOM 3902 C C . GLN B 1 268 ? 88.399 -32.729 61.256 1.00 37.17 266 GLN B C 1
ATOM 3903 O O . GLN B 1 268 ? 87.592 -33.269 60.519 1.00 37.46 266 GLN B O 1
ATOM 3909 N N . THR B 1 269 ? 88.728 -33.209 62.458 1.00 38.33 267 THR B N 1
ATOM 3910 C CA . THR B 1 269 ? 88.115 -34.433 62.993 1.00 39.66 267 THR B CA 1
ATOM 3911 C C . THR B 1 269 ? 86.611 -34.333 63.217 1.00 41.99 267 THR B C 1
ATOM 3912 O O . THR B 1 269 ? 85.943 -35.369 63.357 1.00 42.25 267 THR B O 1
ATOM 3916 N N . LEU B 1 270 ? 86.068 -33.112 63.278 1.00 44.03 268 LEU B N 1
ATOM 3917 C CA . LEU B 1 270 ? 84.655 -32.961 63.646 1.00 46.44 268 LEU B CA 1
ATOM 3918 C C . LEU B 1 270 ? 83.674 -33.619 62.659 1.00 48.25 268 LEU B C 1
ATOM 3919 O O . LEU B 1 270 ? 82.486 -33.777 62.973 1.00 48.78 268 LEU B O 1
ATOM 3924 N N . GLU B 1 271 ? 84.184 -34.019 61.491 1.00 50.12 269 GLU B N 1
ATOM 3925 C CA . GLU B 1 271 ? 83.397 -34.710 60.441 1.00 52.16 269 GLU B CA 1
ATOM 3926 C C . GLU B 1 271 ? 82.230 -33.866 59.897 1.00 52.77 269 GLU B C 1
ATOM 3927 O O . GLU B 1 271 ? 81.341 -34.377 59.204 1.00 53.39 269 GLU B O 1
ATOM 3933 N N . ILE B 1 272 ? 82.245 -32.573 60.216 1.00 53.14 270 ILE B N 1
ATOM 3934 C CA . ILE B 1 272 ? 81.371 -31.608 59.564 1.00 52.86 270 ILE B CA 1
ATOM 3935 C C . ILE B 1 272 ? 81.915 -31.411 58.149 1.00 52.42 270 ILE B C 1
ATOM 3936 O O . ILE B 1 272 ? 83.098 -31.665 57.897 1.00 52.71 270 ILE B O 1
ATOM 3941 N N . ASP B 1 273 ? 81.049 -30.995 57.229 1.00 51.78 271 ASP B N 1
ATOM 3942 C CA . ASP B 1 273 ? 81.415 -30.852 55.818 1.00 51.01 271 ASP B CA 1
ATOM 3943 C C . ASP B 1 273 ? 82.003 -29.453 55.579 1.00 49.89 271 ASP B C 1
ATOM 3944 O O . ASP B 1 273 ? 81.284 -28.516 55.205 1.00 49.63 271 ASP B O 1
ATOM 3949 N N . ALA B 1 274 ? 83.314 -29.315 55.791 1.00 48.29 272 ALA B N 1
ATOM 3950 C CA . ALA B 1 274 ? 83.929 -27.981 55.815 1.00 46.61 272 ALA B CA 1
ATOM 3951 C C . ALA B 1 274 ? 85.386 -27.919 55.371 1.00 45.32 272 ALA B C 1
ATOM 3952 O O . ALA B 1 274 ? 86.114 -28.912 55.410 1.00 45.00 272 ALA B O 1
ATOM 3954 N N . ASP B 1 275 ? 85.798 -26.739 54.933 1.00 43.65 273 ASP B N 1
ATOM 3955 C CA . ASP B 1 275 ? 87.207 -26.465 54.679 1.00 42.56 273 ASP B CA 1
ATOM 3956 C C . ASP B 1 275 ? 87.820 -25.792 55.898 1.00 40.74 273 ASP B C 1
ATOM 3957 O O . ASP B 1 275 ? 87.303 -24.781 56.377 1.00 40.37 273 ASP B O 1
ATOM 3962 N N . VAL B 1 276 ? 88.896 -26.375 56.412 1.00 38.58 274 VAL B N 1
ATOM 3963 C CA . VAL B 1 276 ? 89.589 -25.821 57.572 1.00 36.61 274 VAL B CA 1
ATOM 3964 C C . VAL B 1 276 ? 90.927 -25.183 57.135 1.00 35.76 274 VAL B C 1
ATOM 3965 O O . VAL B 1 276 ? 91.901 -25.883 56.854 1.00 35.26 274 VAL B O 1
ATOM 3969 N N . LEU B 1 277 ? 90.973 -23.848 57.098 1.00 34.42 275 LEU B N 1
ATOM 3970 C CA . LEU B 1 277 ? 92.147 -23.139 56.558 1.00 33.67 275 LEU B CA 1
ATOM 3971 C C . LEU B 1 277 ? 93.010 -22.448 57.586 1.00 33.11 275 LEU B C 1
ATOM 3972 O O . LEU B 1 277 ? 92.506 -21.912 58.589 1.00 33.14 275 LEU B O 1
ATOM 3977 N N . LEU B 1 278 ? 94.315 -22.438 57.320 1.00 32.48 276 LEU B N 1
ATOM 3978 C CA . LEU B 1 278 ? 95.244 -21.604 58.081 1.00 32.70 276 LEU B CA 1
ATOM 3979 C C . LEU B 1 278 ? 95.390 -20.237 57.449 1.00 32.41 276 LEU B C 1
ATOM 3980 O O . LEU B 1 278 ? 95.789 -20.120 56.289 1.00 32.04 276 LEU B O 1
ATOM 3985 N N . LEU B 1 279 ? 95.046 -19.207 58.228 1.00 31.82 277 LEU B N 1
ATOM 3986 C CA . LEU B 1 279 ? 95.103 -17.825 57.771 1.00 30.71 277 LEU B CA 1
ATOM 3987 C C . LEU B 1 279 ? 95.910 -16.914 58.697 1.00 30.50 277 LEU B C 1
ATOM 3988 O O . LEU B 1 279 ? 96.025 -17.144 59.913 1.00 28.80 277 LEU B O 1
ATOM 3993 N N . ASP B 1 280 ? 96.464 -15.877 58.084 1.00 29.85 278 ASP B N 1
ATOM 3994 C CA . ASP B 1 280 ? 97.059 -14.779 58.807 1.00 29.74 278 ASP B CA 1
ATOM 3995 C C . ASP B 1 280 ? 96.267 -13.484 58.538 1.00 28.56 278 ASP B C 1
ATOM 3996 O O . ASP B 1 280 ? 95.473 -13.392 57.609 1.00 26.56 278 ASP B O 1
ATOM 4001 N N . VAL B 1 281 ? 96.505 -12.495 59.388 1.00 28.50 279 VAL B N 1
ATOM 4002 C CA . VAL B 1 281 ? 96.082 -11.109 59.157 1.00 27.38 279 VAL B CA 1
ATOM 4003 C C . VAL B 1 281 ? 96.855 -10.585 57.955 1.00 26.88 279 VAL B C 1
ATOM 4004 O O . VAL B 1 281 ? 98.075 -10.728 57.889 1.00 25.95 279 VAL B O 1
ATOM 4008 N N . GLU B 1 282 ? 96.140 -10.022 56.982 1.00 26.87 280 GLU B N 1
ATOM 4009 C CA . GLU B 1 282 ? 96.797 -9.410 55.840 1.00 26.54 280 GLU B CA 1
ATOM 4010 C C . GLU B 1 282 ? 97.093 -7.961 56.222 1.00 26.16 280 GLU B C 1
ATOM 4011 O O . GLU B 1 282 ? 96.174 -7.155 56.451 1.00 24.29 280 GLU B O 1
ATOM 4017 N N . GLY B 1 283 ? 98.384 -7.653 56.282 1.00 27.23 281 GLY B N 1
ATOM 4018 C CA . GLY B 1 283 ? 98.879 -6.349 56.697 1.00 28.31 281 GLY B CA 1
ATOM 4019 C C . GLY B 1 283 ? 98.681 -5.256 55.679 1.00 29.58 281 GLY B C 1
ATOM 4020 O O . GLY B 1 283 ? 98.621 -4.088 56.033 1.00 29.80 281 GLY B O 1
ATOM 4021 N N . SER B 1 284 ? 98.592 -5.640 54.411 1.00 30.92 282 SER B N 1
ATOM 4022 C CA . SER B 1 284 ? 98.457 -4.716 53.288 1.00 32.60 282 SER B CA 1
ATOM 4023 C C . SER B 1 284 ? 97.057 -4.835 52.704 1.00 33.03 282 SER B C 1
ATOM 4024 O O . SER B 1 284 ? 96.460 -5.926 52.689 1.00 33.67 282 SER B O 1
ATOM 4027 N N . GLY B 1 285 ? 96.526 -3.715 52.237 1.00 32.58 283 GLY B N 1
ATOM 4028 C CA . GLY B 1 285 ? 95.220 -3.725 51.618 1.00 33.73 283 GLY B CA 1
ATOM 4029 C C . GLY B 1 285 ? 95.340 -3.989 50.121 1.00 34.40 283 GLY B C 1
ATOM 4030 O O . GLY B 1 285 ? 96.366 -4.480 49.641 1.00 33.53 283 GLY B O 1
ATOM 4031 N N . ALA B 1 286 ? 94.279 -3.669 49.391 1.00 35.17 284 ALA B N 1
ATOM 4032 C CA . ALA B 1 286 ? 94.251 -3.862 47.938 1.00 36.05 284 ALA B CA 1
ATOM 4033 C C . ALA B 1 286 ? 95.529 -3.354 47.296 1.00 36.29 284 ALA B C 1
ATOM 4034 O O . ALA B 1 286 ? 96.003 -2.276 47.628 1.00 36.43 284 ALA B O 1
ATOM 4036 N N . GLU B 1 287 ? 96.090 -4.162 46.402 1.00 37.64 285 GLU B N 1
ATOM 4037 C CA . GLU B 1 287 ? 97.278 -3.787 45.632 1.00 39.02 285 GLU B CA 1
ATOM 4038 C C . GLU B 1 287 ? 97.070 -3.926 44.123 1.00 38.73 285 GLU B C 1
ATOM 4039 O O . GLU B 1 287 ? 96.390 -4.836 43.653 1.00 37.21 285 GLU B O 1
ATOM 4045 N N . VAL B 1 288 ? 97.720 -3.029 43.387 1.00 39.63 286 VAL B N 1
ATOM 4046 C CA . VAL B 1 288 ? 97.756 -3.065 41.937 1.00 40.63 286 VAL B CA 1
ATOM 4047 C C . VAL B 1 288 ? 99.216 -3.255 41.535 1.00 40.77 286 VAL B C 1
ATOM 4048 O O . VAL B 1 288 ? 100.060 -2.464 41.923 1.00 40.72 286 VAL B O 1
ATOM 4052 N N . PHE B 1 289 ? 99.513 -4.313 40.786 1.00 41.20 287 PHE B N 1
ATOM 4053 C CA . PHE B 1 289 ? 100.907 -4.648 40.444 1.00 41.96 287 PHE B CA 1
ATOM 4054 C C . PHE B 1 289 ? 101.062 -5.475 39.142 1.00 43.32 287 PHE B C 1
ATOM 4055 O O . PHE B 1 289 ? 100.136 -6.192 38.720 1.00 43.09 287 PHE B O 1
ATOM 4063 N N . ARG B 1 290 ? 102.256 -5.417 38.553 1.00 44.35 288 ARG B N 1
ATOM 4064 C CA . ARG B 1 290 ? 102.581 -6.237 37.388 1.00 45.78 288 ARG B CA 1
ATOM 4065 C C . ARG B 1 290 ? 103.246 -7.590 37.681 1.00 46.62 288 ARG B C 1
ATOM 4066 O O . ARG B 1 290 ? 104.196 -7.687 38.472 1.00 46.91 288 ARG B O 1
ATOM 4074 N N . GLU B 1 291 ? 102.711 -8.633 37.048 1.00 47.17 289 GLU B N 1
ATOM 4075 C CA . GLU B 1 291 ? 103.311 -9.968 37.036 1.00 48.38 289 GLU B CA 1
ATOM 4076 C C . GLU B 1 291 ? 103.207 -10.557 35.624 1.00 49.03 289 GLU B C 1
ATOM 4077 O O . GLU B 1 291 ? 102.369 -10.119 34.808 1.00 49.41 289 GLU B O 1
#

Organism: Listeria monocytogenes serovar 1/2a (strain ATCC BAA-679 / EGD-e) (NCBI:txid169963)

Sequence (546 aa):
SLRIRVPATTANLGPGFDSCGLALTLYLTLDIGAEADSWYIEHNIGGGIPHDETNVIIETALNLAPNLTPHHLVMTCDIPPARGLGSSSAAVVAGIELANTLAELNLSKEEKVRIAAEIEGHPDNVAPAVLGNWVVGAKLDGEDFYVRHLFPCALIAFIPKAELLPDTLPFKEAVQASSIANVMIAAILRNDMTLAGEMMERDLWSQLVPHLAQIRDVAKNQGAYAACLSGAGPTVLVFAPRNLANKLQTSLQTLEIDADVLLLDVEGSGAEVFREGSLRIRVPATTANLGPGFDSCGLALTLYLTLDIGAEADSWYIEHNIPHDETNVIIETALNLAPNLTPHHHLVMTCDIPPARGLGSSSAAVVAGIELANTLAELNLSKEEKVRIAAEIEGHPDNVAPAVLGNWVVGAKLDGEDFYVRHLFPDCALIAFIPKAELLPDTLPFKEAVQASSIANVMIAAILRNDMTLAGEMMERDLWPHLAQIRDVAKNQGAYAACLSGAGPTVLVFAPRNLANKLQTSLQTLEIDADVLLLDVEGSGAEVFRE

Solvent-accessible surface area: 22907 Å² total; per-residue (Å²): 56,28,44,0,72,0,2,0,0,1,5,39,5,11,1,0,61,43,2,0,0,0,0,0,43,10,51,5,26,0,37,13,34,76,115,31,147,66,17,103,0,101,20,149,46,40,86,79,56,50,64,57,95,69,4,70,0,0,82,8,0,42,121,40,8,98,149,22,69,30,14,91,3,67,10,87,27,80,1,28,40,82,33,20,0,10,17,69,3,0,13,5,2,0,0,1,5,0,0,18,42,50,36,151,70,135,32,43,108,97,76,27,0,99,22,0,0,114,80,50,49,52,2,3,17,0,1,0,0,9,15,0,14,0,1,0,1,0,45,4,130,65,80,25,22,48,1,83,12,134,14,55,16,0,0,0,0,1,11,3,155,44,78,180,212,131,131,69,11,62,36,158,71,0,12,46,0,3,4,0,0,1,0,0,0,0,0,4,55,140,105,57,7,94,25,0,0,68,0,5,41,83,120,39,46,65,68,6,64,109,69,25,67,69,0,56,98,32,0,76,108,67,37,9,37,0,0,12,60,0,17,102,10,6,0,0,1,0,2,0,29,172,133,27,8,110,67,0,42,87,27,1,87,99,42,159,24,124,22,96,17,64,62,2,54,32,29,31,55,11,19,72,51,52,182,93,110,54,39,57,0,58,0,1,0,0,0,3,17,0,5,1,0,60,54,2,0,0,0,0,0,44,12,36,6,40,1,37,14,35,81,117,29,141,56,17,97,0,99,33,181,128,52,69,60,102,68,1,61,1,0,87,7,0,43,120,40,11,98,143,15,73,35,15,85,4,70,22,80,53,78,5,28,71,79,32,20,1,12,23,67,3,0,12,2,1,1,0,1,6,0,0,20,35,52,42,149,69,140,37,49,123,94,64,30,0,102,24,0,0,123,78,44,51,76,7,8,19,1,1,0,0,12,19,0,13,1,3,0,2,1,72,5,102,80,100,27,21,53,9,75,17,129,15,12,113,4,3,0,0,0,3,4,20,140,43,113,184,220,131,132,69,24,77,35,164,34,0,11,39,0,3,2,0,0,1,0,0,0,0,0,2,38,125,112,40,12,95,26,0,0,72,0,1,35,78,71,84,52,139,88,39,74,78,0,54,101,30,0,74,112,66,38,6,49,0,0,4,66,0,13,103,11,23,0,1,0,0,0,0,34,118,125,24,13,107,52,0,40,85,29,2,101,102,31,162,44,97,33,92,12,62,76,10,55,30,22,33,56,9,20,66,55,68,177,132

InterPro domains:
  IPR000870 Homoserine kinase [MF_00384] (1-287)
  IPR000870 Homoserine kinase [PIRSF000676] (1-286)
  IPR000870 Homoserine kinase [TIGR00191] (1-274)
  IPR006203 GHMP kinase, ATP-binding, conserved site [PS00627] (78-89)
  IPR006204 GHMP kinase N-terminal domain [PF00288] (56-131)
  IPR013750 GHMP kinase, C-terminal domain [PF08544] (192-265)
  IPR014721 Small ribosomal subunit protein uS5 domain 2-type fold, subgroup [G3DSA:3.30.230.10] (1-146)
  IPR020568 Ribosomal protein uS5 domain 2-type superfamily [SSF54211] (1-146)
  IPR036554 GHMP kinase, C-terminal domain superfamily [G3DSA:3.30.70.890] (149-277)
  IPR036554 GHMP kinase, C-terminal domain superfamily [SSF55060] (155-267)